Protein AF-0000000084584043 (afdb_homodimer)

Organism: NCBI:txid361277

Secondary structure (DSSP, 8-state):
-THHHHHHHHHHHH-S-TTSHHHHHHHHHHHTGGGGGG--HHHHHHHTTS-HHHHHHHHHHHHS--HHHHHHHHHHHHHHHHTSB---TT--S---THHHHHHHHHHHHHHHHH--HHHHHHHHHHHHH-S-EEEE--THHHHHHHHHHHHHHHTT--EEE-SSHHHHHHHHHH--TTSEEEEE-SSS-SHHHHHHHHHHHHTT--EEEEES-TTSHHHHT-SEEEE------TTBSS-SHHHHHHHHHHHHHHHHHHHHH-/-THHHHHHHHHHHH-S-TTSHHHHHHHHHHHTTTTGGG--HHHHHHHTTS-HHHHHHHHHHHHS--HHHHHHHHHHHHHHHHTSB---TT--S---THHHHHHHHHHHHHHHHH--HHHHHHHHHHHHH-S-EEEE--THHHHHHHHHHHHHHHTT--EEE-SSHHHHHHHHHH--TTSEEEEE-SSS-SHHHHHHHHHHHHTT--EEEEES-TTSHHHHT-SEEEE------TTBSS-SHHHHHHHHHHHHHHHHHHHHH-

pLDDT: mean 91.72, std 11.41, range [39.5, 98.94]

Radius of gyration: 22.68 Å; Cα contacts (8 Å, |Δi|>4): 871; chains: 2; bounding box: 53×60×54 Å

Sequence (524 aa):
MYNFFAKLQNFLEASTDHSTSDHTIAEYILRHVSEIPNMTIYELAEACHLSPATISRFCRRFESISFKELKEHASEFNDFNRTEIHQGPESDMIVGLPDYFEQVKKSLAQTEKLLQEDILQQAAILMHDANKLSFFGVTFSNVVAKNAQIKFMRLGKHTASYSNHENQIIEANAMIPDDLAIVISSSGDTRFIVKLTKELSRNEVPILAITSNPSSYLGQHAKLIIQISGQKMDGYKSPILEEINLQAAVNMLYLHYSGRYNMYNFFAKLQNFLEASTDHSTSDHTIAEYILRHVSEIPNMTIYELAEACHLSPATISRFCRRFESISFKELKEHASEFNDFNRTEIHQGPESDMIVGLPDYFEQVKKSLAQTEKLLQEDILQQAAILMHDANKLSFFGVTFSNVVAKNAQIKFMRLGKHTASYSNHENQIIEANAMIPDDLAIVISSSGDTRFIVKLTKELSRNEVPILAITSNPSSYLGQHAKLIIQISGQKMDGYKSPILEEINLQAAVNMLYLHYSGRYN

Foldseek 3Di:
DLALLVLLVVCLVPDPDCPDLLNLLSVVCNVPLVCLLVDDLCRSCVVSVHDSVSVQVSQCVRPNDGSNVSSVVSVVNVVVVVQQFADDVVRPPPPDPVVQVVLLVVQLVQLVVLDDPVLLLVLLVLQVQAQEEEEEDADLQLVLSVVLQVLVVVVVHHYYGDHHLVVLLVVLQPDAQSHEYEYEDAQCADPSSLVSLVSNVVRNHAYEYEYQDLPHSNNVSHPGYSHGGSDADPRGPDGDSRSSRSNVSSVSSSVSNSVVPD/DLALLVLLVVCLVPDPDCPDLLNLLSVVCNVPLVCLLVDDLCRSCVVSVHDSVSVQVSQCVRPNDGSNVSSVVSVVNVVVVVQQFAQDPVRPPPCDPVVQVVLLVVQLVQLVVLDDPVLLLVLLVLQVQAQEEEEEDADLQLVLSVVLQVLVVVVVHHYYGDHHLVVLLVVLQPDAQSHEYEYEDAQCADPSSLVSLVSNVVRNHAYEYEYQDLPHSNNVSHPGYSHGGSDADPRGPDGRSRSSRSNVSSVSSSVSNSVVPD

Solvent-accessible surface area (backbone atoms only — not comparable to full-atom values): 27395 Å² total; per-residue (Å²): 114,70,55,61,61,53,47,43,50,50,49,60,52,66,51,87,60,78,80,41,69,62,42,46,49,47,52,49,45,64,68,38,35,84,50,42,54,77,49,50,64,60,53,54,12,53,74,62,72,48,48,50,67,55,52,46,48,44,32,37,69,72,72,67,37,49,66,70,51,49,26,49,48,29,45,51,43,47,54,52,33,66,52,32,60,45,69,53,90,82,54,71,56,74,76,55,76,77,53,52,60,55,50,41,52,52,37,44,53,50,20,55,70,54,59,43,69,67,60,48,50,52,48,31,51,53,60,66,70,24,70,31,43,37,26,33,30,59,73,70,34,22,40,50,18,44,52,47,30,53,54,43,36,40,70,70,45,40,55,40,53,36,76,49,69,67,57,40,48,54,49,41,67,68,48,44,56,60,27,33,38,36,40,32,34,58,64,25,58,51,72,64,51,42,53,51,46,50,50,23,52,75,48,53,28,44,27,41,28,38,25,37,30,65,82,22,63,39,37,69,66,31,75,42,73,49,47,34,39,71,58,70,55,84,37,44,68,68,76,64,41,40,55,54,37,54,44,51,51,48,47,51,49,51,51,51,32,41,70,74,75,104,114,68,55,61,60,54,46,45,50,50,49,59,52,66,50,87,58,78,81,40,69,62,42,46,48,45,52,49,47,65,67,38,35,84,51,41,55,78,50,50,64,62,54,53,13,54,74,62,73,50,48,50,66,55,51,46,49,45,33,38,70,71,72,66,39,50,65,70,51,49,26,49,49,29,44,51,43,47,54,53,32,66,50,32,60,43,69,52,89,82,54,72,59,73,77,53,77,74,53,53,60,53,50,40,51,52,36,44,52,49,20,56,70,56,59,43,69,67,61,47,52,53,48,31,50,54,59,65,70,24,70,31,43,36,27,34,31,59,71,71,34,22,40,49,18,44,52,46,28,51,56,43,36,39,71,70,45,38,56,41,52,36,76,50,70,68,55,39,48,54,50,41,69,68,48,42,56,58,27,32,38,37,41,32,34,58,63,26,58,49,73,64,51,42,53,50,45,50,49,24,51,73,47,53,29,44,26,40,27,39,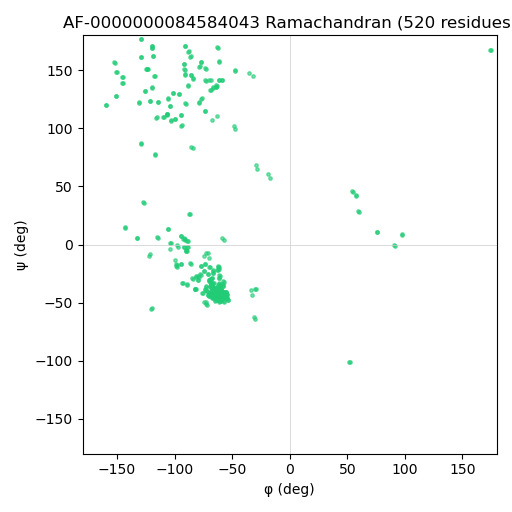25,38,29,64,83,22,64,40,38,69,67,30,75,40,74,49,49,34,40,72,55,70,55,84,37,44,69,67,76,63,41,41,54,54,38,53,44,49,51,48,49,50,49,51,51,49,31,40,69,74,76,101

Structure (mmCIF, N/CA/C/O backbone):
data_AF-0000000084584043-model_v1
#
loop_
_entity.id
_entity.type
_entity.pdbx_description
1 polymer 'RpiR family transcriptional regulator'
#
loop_
_atom_site.group_PDB
_atom_site.id
_atom_site.type_symbol
_atom_site.label_atom_id
_atom_site.label_alt_id
_atom_site.label_comp_id
_atom_site.label_asym_id
_atom_site.label_entity_id
_atom_site.label_seq_id
_atom_site.pdbx_PDB_ins_code
_atom_site.Cartn_x
_atom_site.Cartn_y
_atom_site.Cartn_z
_atom_site.occupancy
_atom_site.B_iso_or_equiv
_atom_site.auth_seq_id
_atom_site.auth_comp_id
_atom_site.auth_asym_id
_atom_site.auth_atom_id
_atom_site.pdbx_PDB_model_num
ATOM 1 N N . MET A 1 1 ? 5.141 15.461 -11.086 1 49.41 1 MET A N 1
ATOM 2 C CA . MET A 1 1 ? 5.77 16.422 -10.18 1 49.41 1 MET A CA 1
ATOM 3 C C . MET A 1 1 ? 5.77 15.891 -8.75 1 49.41 1 MET A C 1
ATOM 5 O O . MET A 1 1 ? 6.793 15.945 -8.062 1 49.41 1 MET A O 1
ATOM 9 N N . TYR A 1 2 ? 4.648 15.383 -8.297 1 61.25 2 TYR A N 1
ATOM 10 C CA . TYR A 1 2 ? 4.527 14.758 -6.984 1 61.25 2 TYR A CA 1
ATOM 11 C C . TYR A 1 2 ? 5.512 13.602 -6.836 1 61.25 2 TYR A C 1
ATOM 13 O O . TYR A 1 2 ? 5.93 13.273 -5.723 1 61.25 2 TYR A O 1
ATOM 21 N N . ASN A 1 3 ? 6.254 13.523 -7.871 1 72.75 3 ASN A N 1
ATOM 22 C CA . ASN A 1 3 ? 7.02 12.289 -7.996 1 72.75 3 ASN A CA 1
ATOM 23 C C . ASN A 1 3 ? 8.32 12.359 -7.203 1 72.75 3 ASN A C 1
ATOM 25 O O . ASN A 1 3 ? 8.727 11.375 -6.574 1 72.75 3 ASN A O 1
ATOM 29 N N . PHE A 1 4 ? 8.914 13.625 -7.031 1 80.75 4 PHE A N 1
ATOM 30 C CA . PHE A 1 4 ? 10.188 13.727 -6.328 1 80.75 4 PHE A CA 1
ATOM 31 C C . PHE A 1 4 ? 10.016 13.406 -4.848 1 80.75 4 PHE A C 1
ATOM 33 O O . PHE A 1 4 ? 10.789 12.625 -4.285 1 80.75 4 PHE A O 1
ATOM 40 N N . PHE A 1 5 ? 9.008 13.883 -4.301 1 81.44 5 PHE A N 1
ATOM 41 C CA . PHE A 1 5 ? 8.844 13.758 -2.857 1 81.44 5 PHE A CA 1
ATOM 42 C C . PHE A 1 5 ? 8.32 12.367 -2.49 1 81.44 5 PHE A C 1
ATOM 44 O O . PHE A 1 5 ? 8.672 11.828 -1.437 1 81.44 5 PHE A O 1
ATOM 51 N N . ALA A 1 6 ? 7.539 11.828 -3.43 1 75.06 6 ALA A N 1
ATOM 52 C CA . ALA A 1 6 ? 7.18 10.422 -3.252 1 75.06 6 ALA A CA 1
ATOM 53 C C . ALA A 1 6 ? 8.414 9.531 -3.287 1 75.06 6 ALA A C 1
ATOM 55 O O . ALA A 1 6 ? 8.523 8.578 -2.51 1 75.06 6 ALA A O 1
ATOM 56 N N . LYS A 1 7 ? 9.336 9.938 -4.125 1 81.75 7 LYS A N 1
ATOM 57 C CA . LYS A 1 7 ? 10.586 9.18 -4.227 1 81.75 7 LYS A CA 1
ATOM 58 C C . LYS A 1 7 ? 11.43 9.344 -2.969 1 81.75 7 LYS A C 1
ATOM 60 O O . LYS A 1 7 ? 12.07 8.391 -2.518 1 81.75 7 LYS A O 1
ATOM 65 N N . LEU A 1 8 ? 11.469 10.555 -2.482 1 87.19 8 LEU A N 1
ATOM 66 C CA . LEU A 1 8 ? 12.203 10.797 -1.246 1 87.19 8 LEU A CA 1
ATOM 67 C C . LEU A 1 8 ? 11.633 9.977 -0.099 1 87.19 8 LEU A C 1
ATOM 69 O O . LEU A 1 8 ? 12.383 9.398 0.692 1 87.19 8 LEU A O 1
ATOM 73 N N . GLN A 1 9 ? 10.367 9.93 -0.07 1 81.69 9 GLN A N 1
ATOM 74 C CA . GLN A 1 9 ? 9.703 9.156 0.976 1 81.69 9 GLN A CA 1
ATOM 75 C C . GLN A 1 9 ? 10.008 7.668 0.845 1 81.69 9 GLN A C 1
ATOM 77 O O . GLN A 1 9 ? 10.305 7 1.839 1 81.69 9 GLN A O 1
ATOM 82 N N . ASN A 1 10 ? 9.961 7.191 -0.365 1 76.62 10 ASN A N 1
ATOM 83 C CA . ASN A 1 10 ? 10.289 5.793 -0.625 1 76.62 10 ASN A CA 1
ATOM 84 C C . ASN A 1 10 ? 11.734 5.48 -0.246 1 76.62 10 ASN A C 1
ATOM 86 O O . ASN A 1 10 ? 12.023 4.395 0.264 1 76.62 10 ASN A O 1
ATOM 90 N N . PHE A 1 11 ? 12.594 6.41 -0.563 1 82.44 11 PHE A N 1
ATOM 91 C CA . PHE A 1 11 ? 14 6.266 -0.209 1 82.44 11 PHE A CA 1
ATOM 92 C C . PHE A 1 11 ? 14.164 6.113 1.298 1 82.44 11 PHE A C 1
ATOM 94 O O . PHE A 1 11 ? 14.867 5.211 1.763 1 82.44 11 PHE A O 1
ATOM 101 N N . LEU A 1 12 ? 13.5 6.953 2.002 1 83.12 12 LEU A N 1
ATOM 102 C CA . LEU A 1 12 ? 13.594 6.91 3.457 1 83.12 12 LEU A CA 1
ATOM 103 C C . LEU A 1 12 ? 13.039 5.598 4 1 83.12 12 LEU A C 1
ATOM 105 O O . LEU A 1 12 ? 13.617 4.996 4.902 1 83.12 12 LEU A O 1
ATOM 109 N N . GLU A 1 13 ? 11.992 5.133 3.389 1 76.38 13 GLU A N 1
ATOM 110 C CA . GLU A 1 13 ? 11.305 3.941 3.873 1 76.38 13 GLU A CA 1
ATOM 111 C C . GLU A 1 13 ? 12.102 2.678 3.564 1 76.38 13 GLU A C 1
ATOM 113 O O . GLU A 1 13 ? 11.969 1.668 4.258 1 76.38 13 GLU A O 1
ATOM 118 N N . ALA A 1 14 ? 12.945 2.777 2.582 1 72.81 14 ALA A N 1
ATOM 119 C CA . ALA A 1 14 ? 13.734 1.625 2.162 1 72.81 14 ALA A CA 1
ATOM 120 C C . ALA A 1 14 ? 15.109 1.626 2.838 1 72.81 14 ALA A C 1
ATOM 122 O O . ALA A 1 14 ? 15.805 0.612 2.834 1 72.81 14 ALA A O 1
ATOM 123 N N . SER A 1 15 ? 15.461 2.752 3.355 1 74.5 15 SER A N 1
ATOM 124 C CA . SER A 1 15 ? 16.797 2.906 3.906 1 74.5 15 SER A CA 1
ATOM 125 C C . SER A 1 15 ? 16.984 2.076 5.172 1 74.5 15 SER A C 1
ATOM 127 O O . SER A 1 15 ? 16.109 2.066 6.043 1 74.5 15 SER A O 1
ATOM 129 N N . THR A 1 16 ? 18.109 1.364 5.203 1 70.31 16 THR A N 1
ATOM 130 C CA . THR A 1 16 ? 18.422 0.549 6.371 1 70.31 16 THR A CA 1
ATOM 131 C C . THR A 1 16 ? 19.391 1.278 7.305 1 70.31 16 THR A C 1
ATOM 133 O O . THR A 1 16 ? 19.562 0.88 8.453 1 70.31 16 THR A O 1
ATOM 136 N N . ASP A 1 17 ? 20.062 2.27 6.754 1 77.81 17 ASP A N 1
ATOM 137 C CA . ASP A 1 17 ? 21 3.078 7.527 1 77.81 17 ASP A CA 1
ATOM 138 C C . ASP A 1 17 ? 20.531 4.527 7.617 1 77.81 17 ASP A C 1
ATOM 140 O O . ASP A 1 17 ? 20.641 5.281 6.648 1 77.81 17 ASP A O 1
ATOM 144 N N . HIS A 1 18 ? 20.125 4.867 8.789 1 79.5 18 HIS A N 1
ATOM 145 C CA . HIS A 1 18 ? 19.531 6.184 8.977 1 79.5 18 HIS A CA 1
ATOM 146 C C . HIS A 1 18 ? 20.578 7.211 9.391 1 79.5 18 HIS A C 1
ATOM 148 O O . HIS A 1 18 ? 20.266 8.375 9.625 1 79.5 18 HIS A O 1
ATOM 154 N N . SER A 1 19 ? 21.844 6.758 9.398 1 82.19 19 SER A N 1
ATOM 155 C CA . SER A 1 19 ? 22.875 7.668 9.867 1 82.19 19 SER A CA 1
ATOM 156 C C . SER A 1 19 ? 23.578 8.352 8.695 1 82.19 19 SER A C 1
ATOM 158 O O . SER A 1 19 ? 24.438 9.219 8.891 1 82.19 19 SER A O 1
ATOM 160 N N . THR A 1 20 ? 23.203 8.047 7.531 1 89.56 20 THR A N 1
ATOM 161 C CA . THR A 1 20 ? 23.891 8.578 6.359 1 89.56 20 THR A CA 1
ATOM 162 C C . THR A 1 20 ? 23.484 10.023 6.105 1 89.56 20 THR A C 1
ATOM 164 O O . THR A 1 20 ? 22.406 10.453 6.523 1 89.56 20 THR A O 1
ATOM 167 N N . SER A 1 21 ? 24.344 10.75 5.406 1 93.12 21 SER A N 1
ATOM 168 C CA . SER A 1 21 ? 24.047 12.109 4.996 1 93.12 21 SER A CA 1
ATOM 169 C C . SER A 1 21 ? 22.797 12.156 4.109 1 93.12 21 SER A C 1
ATOM 171 O O . SER A 1 21 ? 21.984 13.07 4.227 1 93.12 21 SER A O 1
ATOM 173 N N . ASP A 1 22 ? 22.672 11.203 3.256 1 93.25 22 ASP A N 1
ATOM 174 C CA . ASP A 1 22 ? 21.531 11.156 2.357 1 93.25 22 ASP A CA 1
ATOM 175 C C . ASP A 1 22 ? 20.219 11.055 3.143 1 93.25 22 ASP A C 1
ATOM 177 O O . ASP A 1 22 ? 19.234 11.719 2.807 1 93.25 22 ASP A O 1
ATOM 181 N N . HIS A 1 23 ? 20.266 10.234 4.109 1 91.5 23 HIS A N 1
ATOM 182 C CA . HIS A 1 23 ? 19.078 10.07 4.938 1 91.5 23 HIS A CA 1
ATOM 183 C C . HIS A 1 23 ? 18.719 11.367 5.66 1 91.5 23 HIS A C 1
ATOM 185 O O . HIS A 1 23 ? 17.562 11.773 5.68 1 91.5 23 HIS A O 1
ATOM 191 N N . THR A 1 24 ? 19.734 11.977 6.176 1 93.12 24 THR A N 1
ATOM 192 C CA . THR A 1 24 ? 19.547 13.227 6.898 1 93.12 24 THR A CA 1
ATOM 193 C C . THR A 1 24 ? 18.953 14.297 5.984 1 93.12 24 THR A C 1
ATOM 195 O O . THR A 1 24 ? 18.031 15.008 6.371 1 93.12 24 THR A O 1
ATOM 198 N N . ILE A 1 25 ? 19.469 14.414 4.828 1 95.25 25 ILE A N 1
ATOM 199 C CA . ILE A 1 25 ? 19.016 15.414 3.865 1 95.25 25 ILE A CA 1
ATOM 200 C C . ILE A 1 25 ? 17.578 15.125 3.457 1 95.25 25 ILE A C 1
ATOM 202 O O . ILE A 1 25 ? 16.719 16.016 3.482 1 95.25 25 ILE A O 1
ATOM 206 N N . ALA A 1 26 ? 17.312 13.859 3.117 1 92.81 26 ALA A N 1
ATOM 207 C CA . ALA A 1 26 ? 15.977 13.453 2.666 1 92.81 26 ALA A CA 1
ATOM 208 C C . ALA A 1 26 ? 14.93 13.711 3.746 1 92.81 26 ALA A C 1
ATOM 210 O O . ALA A 1 26 ? 13.844 14.227 3.461 1 92.81 26 ALA A O 1
ATOM 211 N N . GLU A 1 27 ? 15.289 13.383 4.93 1 90.5 27 GLU A N 1
ATOM 212 C CA . GLU A 1 27 ? 14.383 13.578 6.059 1 90.5 27 GLU A CA 1
ATOM 213 C C . GLU A 1 27 ? 14.094 15.062 6.277 1 90.5 27 GLU A C 1
ATOM 215 O O . GLU A 1 27 ? 12.938 15.445 6.492 1 90.5 27 GLU A O 1
ATOM 220 N N . TYR A 1 28 ? 15.125 15.859 6.258 1 93.38 28 TYR A N 1
ATOM 221 C CA . TYR A 1 28 ? 14.938 17.297 6.465 1 93.38 28 TYR A CA 1
ATOM 222 C C . TYR A 1 28 ? 14.062 17.891 5.375 1 93.38 28 TYR A C 1
ATOM 224 O O . TYR A 1 28 ? 13.156 18.672 5.66 1 93.38 28 TYR A O 1
ATOM 232 N N . ILE A 1 29 ? 14.336 17.5 4.16 1 93.88 29 ILE A N 1
ATOM 233 C CA . ILE A 1 29 ? 13.578 18.031 3.029 1 93.88 29 ILE A CA 1
ATOM 234 C C . ILE A 1 29 ? 12.094 17.703 3.197 1 93.88 29 ILE A C 1
ATOM 236 O O . ILE A 1 29 ? 11.242 18.578 3.031 1 93.88 29 ILE A O 1
ATOM 240 N N . LEU A 1 30 ? 11.812 16.5 3.572 1 89.69 30 LEU A N 1
ATOM 241 C CA . LEU A 1 30 ? 10.422 16.062 3.691 1 89.69 30 LEU A CA 1
ATOM 242 C C . LEU A 1 30 ? 9.734 16.766 4.859 1 89.69 30 LEU A C 1
ATOM 244 O O . LEU A 1 30 ? 8.547 17.078 4.789 1 89.69 30 LEU A O 1
ATOM 248 N N . ARG A 1 31 ? 10.492 17.047 5.863 1 89.56 31 ARG A N 1
ATOM 249 C CA . ARG A 1 31 ? 9.938 17.672 7.059 1 89.56 31 ARG A CA 1
ATOM 250 C C . ARG A 1 31 ? 9.719 19.172 6.84 1 89.56 31 ARG A C 1
ATOM 252 O O . ARG A 1 31 ? 8.867 19.781 7.5 1 89.56 31 ARG A O 1
ATOM 259 N N . HIS A 1 32 ? 10.5 19.734 5.922 1 92.75 32 HIS A N 1
ATOM 260 C CA . HIS A 1 32 ? 10.484 21.188 5.766 1 92.75 32 HIS A CA 1
ATOM 261 C C . HIS A 1 32 ? 10.234 21.578 4.316 1 92.75 32 HIS A C 1
ATOM 263 O O . HIS A 1 32 ? 10.828 22.547 3.818 1 92.75 32 HIS A O 1
ATOM 269 N N . VAL A 1 33 ? 9.406 20.797 3.707 1 92.38 33 VAL A N 1
ATOM 270 C CA . VAL A 1 33 ? 9.188 21.016 2.281 1 92.38 33 VAL A CA 1
ATOM 271 C C . VAL A 1 33 ? 8.688 22.438 2.041 1 92.38 33 VAL A C 1
ATOM 273 O O . VAL A 1 33 ? 9.07 23.078 1.059 1 92.38 33 VAL A O 1
ATOM 276 N N . SER A 1 34 ? 7.883 23.016 2.906 1 91.88 34 SER A N 1
ATOM 277 C CA . SER A 1 34 ? 7.285 24.344 2.746 1 91.88 34 SER A CA 1
ATOM 278 C C . SER A 1 34 ? 8.344 25.438 2.785 1 91.88 34 SER A C 1
ATOM 280 O O . SER A 1 34 ? 8.172 26.5 2.182 1 91.88 34 SER A O 1
ATOM 282 N N . GLU A 1 35 ? 9.438 25.172 3.352 1 95.5 35 GLU A N 1
ATOM 283 C CA . GLU A 1 35 ? 10.469 26.188 3.559 1 95.5 35 GLU A CA 1
ATOM 284 C C . GLU A 1 35 ? 11.547 26.109 2.484 1 95.5 35 GLU A C 1
ATOM 286 O O . GLU A 1 35 ? 12.266 27.078 2.24 1 95.5 35 GLU A O 1
ATOM 291 N N . ILE A 1 36 ? 11.586 24.969 1.82 1 95.75 36 ILE A N 1
ATOM 292 C CA . ILE A 1 36 ? 12.703 24.672 0.928 1 95.75 36 ILE A CA 1
ATOM 293 C C . ILE A 1 36 ? 12.789 25.719 -0.169 1 95.75 36 ILE A C 1
ATOM 295 O O . ILE A 1 36 ? 13.883 26.188 -0.508 1 95.75 36 ILE A O 1
ATOM 299 N N . PRO A 1 37 ? 11.688 26.172 -0.699 1 96.31 37 PRO A N 1
ATOM 300 C CA . PRO A 1 37 ? 11.773 27.125 -1.804 1 96.31 37 PRO A CA 1
ATOM 301 C C . PRO A 1 37 ? 12.445 28.438 -1.401 1 96.31 37 PRO A C 1
ATOM 303 O O . PRO A 1 37 ? 13.008 29.125 -2.252 1 96.31 37 PRO A O 1
ATOM 306 N N . ASN A 1 38 ? 12.477 28.766 -0.175 1 97.06 38 ASN A N 1
ATOM 307 C CA . ASN A 1 38 ? 13.023 30.031 0.293 1 97.06 38 ASN A CA 1
ATOM 308 C C . ASN A 1 38 ? 14.406 29.859 0.91 1 97.06 38 ASN A C 1
ATOM 310 O O . ASN A 1 38 ? 15.023 30.844 1.349 1 97.06 38 ASN A O 1
ATOM 314 N N . MET A 1 39 ? 14.844 28.719 0.891 1 97.06 39 MET A N 1
ATOM 315 C CA . MET A 1 39 ? 16.156 28.453 1.49 1 97.06 39 MET A CA 1
ATOM 316 C C . MET A 1 39 ? 17.266 28.594 0.455 1 97.06 39 MET A C 1
ATOM 318 O O . MET A 1 39 ? 17.062 28.281 -0.722 1 97.06 39 MET A O 1
ATOM 322 N N . THR A 1 40 ? 18.438 29.062 0.942 1 97.19 40 THR A N 1
ATOM 323 C CA . THR A 1 40 ? 19.656 28.906 0.158 1 97.19 40 THR A CA 1
ATOM 324 C C . THR A 1 40 ? 20.297 27.547 0.431 1 97.19 40 THR A C 1
ATOM 326 O O . THR A 1 40 ? 19.938 26.875 1.401 1 97.19 40 THR A O 1
ATOM 329 N N . ILE A 1 41 ? 21.172 27.172 -0.512 1 97.56 41 ILE A N 1
ATOM 330 C CA . ILE A 1 41 ? 21.859 25.891 -0.326 1 97.56 41 ILE A CA 1
ATOM 331 C C . ILE A 1 41 ? 22.672 25.938 0.966 1 97.56 41 ILE A C 1
ATOM 333 O O . ILE A 1 41 ? 22.812 24.906 1.642 1 97.56 41 ILE A O 1
ATOM 337 N N . TYR A 1 42 ? 23.094 27.109 1.392 1 97.81 42 TYR A N 1
ATOM 338 C CA . TYR A 1 42 ? 23.859 27.266 2.621 1 97.81 42 TYR A CA 1
ATOM 339 C C . TYR A 1 42 ? 22.984 27.047 3.846 1 97.81 42 TYR A C 1
ATOM 341 O O . TYR A 1 42 ? 23.406 26.406 4.809 1 97.81 42 TYR A O 1
ATOM 349 N N . GLU A 1 43 ? 21.844 27.531 3.74 1 97.88 43 GLU A N 1
ATOM 350 C CA . GLU A 1 43 ? 20.906 27.375 4.844 1 97.88 43 GLU A CA 1
ATOM 351 C C . GLU A 1 43 ? 20.5 25.906 5.004 1 97.88 43 GLU A C 1
ATOM 353 O O . GLU A 1 43 ? 20.422 25.406 6.125 1 97.88 43 GLU A O 1
ATOM 358 N N . LEU A 1 44 ? 20.188 25.234 3.887 1 97.62 44 LEU A N 1
ATOM 359 C CA . LEU A 1 44 ? 19.828 23.828 3.945 1 97.62 44 LEU A CA 1
ATOM 360 C C . LEU A 1 44 ? 21 23 4.48 1 97.62 44 LEU A C 1
ATOM 362 O O . LEU A 1 44 ? 20.797 22.094 5.309 1 97.62 44 LEU A O 1
ATOM 366 N N . ALA A 1 45 ? 22.203 23.297 4.012 1 97.75 45 ALA A N 1
ATOM 367 C CA . ALA A 1 45 ? 23.406 22.609 4.469 1 97.75 45 ALA A CA 1
ATOM 368 C C . ALA A 1 45 ? 23.594 22.781 5.973 1 97.75 45 ALA A C 1
ATOM 370 O O . ALA A 1 45 ? 23.875 21.812 6.688 1 97.75 45 ALA A O 1
ATOM 371 N N . GLU A 1 46 ? 23.438 23.969 6.414 1 97.5 46 GLU A N 1
ATOM 372 C CA . GLU A 1 46 ? 23.594 24.266 7.836 1 97.5 46 GLU A CA 1
ATOM 373 C C . GLU A 1 46 ? 22.547 23.531 8.672 1 97.5 46 GLU A C 1
ATOM 375 O O . GLU A 1 46 ? 22.875 22.969 9.719 1 97.5 46 GLU A O 1
ATOM 380 N N . ALA A 1 47 ? 21.344 23.562 8.164 1 96 47 ALA A N 1
ATOM 381 C CA . ALA A 1 47 ? 20.25 22.906 8.875 1 96 47 ALA A CA 1
ATOM 382 C C . ALA A 1 47 ? 20.516 21.406 9.008 1 96 47 ALA A C 1
ATOM 384 O O . ALA A 1 47 ? 20.125 20.797 10.008 1 96 47 ALA A O 1
ATOM 385 N N . CYS A 1 48 ? 21.141 20.828 8.062 1 96.31 48 CYS A N 1
ATOM 386 C CA . CYS A 1 48 ? 21.438 19.391 8.055 1 96.31 48 CYS A CA 1
ATOM 387 C C . CYS A 1 48 ? 22.812 19.125 8.68 1 96.31 48 CYS A C 1
ATOM 389 O O . CYS A 1 48 ? 23.234 17.969 8.781 1 96.31 48 CYS A O 1
ATOM 391 N N . HIS A 1 49 ? 23.516 20.172 9.07 1 97 49 HIS A N 1
ATOM 392 C CA . HIS A 1 49 ? 24.875 20.078 9.602 1 97 49 HIS A CA 1
ATOM 393 C C . HIS A 1 49 ? 25.812 19.406 8.602 1 97 49 HIS A C 1
ATOM 395 O O . HIS A 1 49 ? 26.547 18.484 8.953 1 97 49 HIS A O 1
ATOM 401 N N . LEU A 1 50 ? 25.609 19.812 7.43 1 97.75 50 LEU A N 1
ATOM 402 C CA . LEU A 1 50 ? 26.406 19.312 6.324 1 97.75 50 LEU A CA 1
ATOM 403 C C . LEU A 1 50 ? 26.969 20.453 5.492 1 97.75 50 LEU A C 1
ATOM 405 O O . LEU A 1 50 ? 26.781 21.625 5.832 1 97.75 50 LEU A O 1
ATOM 409 N N . SER A 1 51 ? 27.781 20.188 4.473 1 96.69 51 SER A N 1
ATOM 410 C CA . SER A 1 51 ? 28.328 21.188 3.568 1 96.69 51 SER A CA 1
ATOM 411 C C . SER A 1 51 ? 27.422 21.375 2.352 1 96.69 51 SER A C 1
ATOM 413 O O . SER A 1 51 ? 26.688 20.469 1.973 1 96.69 51 SER A O 1
ATOM 415 N N . PRO A 1 52 ? 27.547 22.609 1.756 1 97.38 52 PRO A N 1
ATOM 416 C CA . PRO A 1 52 ? 26.797 22.812 0.51 1 97.38 52 PRO A CA 1
ATOM 417 C C . PRO A 1 52 ? 27.172 21.797 -0.571 1 97.38 52 PRO A C 1
ATOM 419 O O . PRO A 1 52 ? 26.312 21.391 -1.354 1 97.38 52 PRO A O 1
ATOM 422 N N . ALA A 1 53 ? 28.344 21.406 -0.543 1 96.75 53 ALA A N 1
ATOM 423 C CA . ALA A 1 53 ? 28.797 20.406 -1.516 1 96.75 53 ALA A CA 1
ATOM 424 C C . ALA A 1 53 ? 28.078 19.078 -1.308 1 96.75 53 ALA A C 1
ATOM 426 O O . ALA A 1 53 ? 27.734 18.391 -2.275 1 96.75 53 ALA A O 1
ATOM 427 N N . THR A 1 54 ? 27.828 18.719 -0.149 1 97.31 54 THR A N 1
ATOM 428 C CA . THR A 1 54 ? 27.141 17.469 0.184 1 97.31 54 THR A CA 1
ATOM 429 C C . THR A 1 54 ? 25.688 17.531 -0.278 1 97.31 54 THR A C 1
ATOM 431 O O . THR A 1 54 ? 25.141 16.547 -0.778 1 97.31 54 THR A O 1
ATOM 434 N N . ILE A 1 55 ? 25.062 18.688 -0.153 1 97.5 55 ILE A N 1
ATOM 435 C CA . ILE A 1 55 ? 23.688 18.875 -0.608 1 97.5 55 ILE A CA 1
ATOM 436 C C . ILE A 1 55 ? 23.625 18.734 -2.127 1 97.5 55 ILE A C 1
ATOM 438 O O . ILE A 1 55 ? 22.734 18.047 -2.654 1 97.5 55 ILE A O 1
ATOM 442 N N . SER A 1 56 ? 24.578 19.406 -2.746 1 96.81 56 SER A N 1
ATOM 443 C CA . SER A 1 56 ? 24.609 19.344 -4.203 1 96.81 56 SER A CA 1
ATOM 444 C C . SER A 1 56 ? 24.828 17.922 -4.703 1 96.81 56 SER A C 1
ATOM 446 O O . SER A 1 56 ? 24.203 17.516 -5.688 1 96.81 56 SER A O 1
ATOM 448 N N . ARG A 1 57 ? 25.672 17.219 -4.043 1 96.25 57 ARG A N 1
ATOM 449 C CA . ARG A 1 57 ? 25.922 15.828 -4.426 1 96.25 57 ARG A CA 1
ATOM 450 C C . ARG A 1 57 ? 24.703 14.961 -4.203 1 96.25 57 ARG A C 1
ATOM 452 O O . ARG A 1 57 ? 24.406 14.062 -5 1 96.25 57 ARG A O 1
ATOM 459 N N . PHE A 1 58 ? 23.969 15.203 -3.141 1 96.06 58 PHE A N 1
ATOM 460 C CA . PHE A 1 58 ? 22.734 14.484 -2.879 1 96.06 58 PHE A CA 1
ATOM 461 C C . PHE A 1 58 ? 21.734 14.695 -4.012 1 96.06 58 PHE A C 1
ATOM 463 O O . PHE A 1 58 ? 21.156 13.727 -4.527 1 96.06 58 PHE A O 1
ATOM 470 N N . CYS A 1 59 ? 21.578 15.945 -4.406 1 94.38 59 CYS A N 1
ATOM 471 C CA . CYS A 1 59 ? 20.641 16.266 -5.473 1 94.38 59 CYS A CA 1
ATOM 472 C C . CYS A 1 59 ? 21.016 15.555 -6.766 1 94.38 59 CYS A C 1
ATOM 474 O O . CYS A 1 59 ? 20.156 14.969 -7.43 1 94.38 59 CYS A O 1
ATOM 476 N N . ARG A 1 60 ? 22.266 15.578 -7.039 1 92.38 60 ARG A N 1
ATOM 477 C CA . ARG A 1 60 ? 22.766 14.969 -8.273 1 92.38 60 ARG A CA 1
ATOM 478 C C . ARG A 1 60 ? 22.609 13.453 -8.234 1 92.38 60 ARG A C 1
ATOM 480 O O . ARG A 1 60 ? 22.172 12.844 -9.211 1 92.38 60 ARG A O 1
ATOM 487 N N . ARG A 1 61 ? 22.875 12.891 -7.152 1 89.06 61 ARG A N 1
ATOM 488 C CA . ARG A 1 61 ? 22.812 11.438 -7.008 1 89.06 61 ARG A CA 1
ATOM 489 C C . ARG A 1 61 ? 21.375 10.945 -6.969 1 89.06 61 ARG A C 1
ATOM 491 O O . ARG A 1 61 ? 21.062 9.883 -7.508 1 89.06 61 ARG A O 1
ATOM 498 N N . PHE A 1 62 ? 20.547 11.672 -6.336 1 86.75 62 PHE A N 1
ATOM 499 C CA . PHE A 1 62 ? 19.188 11.219 -6.098 1 86.75 62 PHE A CA 1
ATOM 500 C C . PHE A 1 62 ? 18.359 11.297 -7.375 1 86.75 62 PHE A C 1
ATOM 502 O O . PHE A 1 62 ? 17.703 10.32 -7.758 1 86.75 62 PHE A O 1
ATOM 509 N N . GLU A 1 63 ? 18.359 12.383 -8.086 1 86.88 63 GLU A N 1
ATOM 510 C CA . GLU A 1 63 ? 17.5 12.516 -9.25 1 86.88 63 GLU A CA 1
ATOM 511 C C . GLU A 1 63 ? 18.188 13.289 -10.367 1 86.88 63 GLU A C 1
ATOM 513 O O . GLU A 1 63 ? 17.531 13.75 -11.305 1 86.88 63 GLU A O 1
ATOM 518 N N . SER A 1 64 ? 19.562 13.453 -10.234 1 90.06 64 SER A N 1
ATOM 519 C CA . SER A 1 64 ? 20.312 14.211 -11.227 1 90.06 64 SER A CA 1
ATOM 520 C C . SER A 1 64 ? 19.734 15.609 -11.414 1 90.06 64 SER A C 1
ATOM 522 O O . SER A 1 64 ? 19.469 16.031 -12.539 1 90.06 64 SER A O 1
ATOM 524 N N . ILE A 1 65 ? 19.438 16.25 -10.25 1 92.69 65 ILE A N 1
ATOM 525 C CA . ILE A 1 65 ? 18.906 17.609 -10.289 1 92.69 65 ILE A CA 1
ATOM 526 C C . ILE A 1 65 ? 19.844 18.562 -9.578 1 92.69 65 ILE A C 1
ATOM 528 O O . ILE A 1 65 ? 20.719 18.141 -8.828 1 92.69 65 ILE A O 1
ATOM 532 N N . SER A 1 66 ? 19.703 19.875 -9.828 1 95.19 66 SER A N 1
ATOM 533 C CA . SER A 1 66 ? 20.375 20.922 -9.086 1 95.19 66 SER A CA 1
ATOM 534 C C . SER A 1 66 ? 19.578 21.344 -7.859 1 95.19 66 SER A C 1
ATOM 536 O O . SER A 1 66 ? 18.406 20.953 -7.711 1 95.19 66 SER A O 1
ATOM 538 N N . PHE A 1 67 ? 20.281 22.094 -6.988 1 96.31 67 PHE A N 1
ATOM 539 C CA . PHE A 1 67 ? 19.562 22.641 -5.84 1 96.31 67 PHE A CA 1
ATOM 540 C C . PHE A 1 67 ? 18.438 23.562 -6.289 1 96.31 67 PHE A C 1
ATOM 542 O O . PHE A 1 67 ? 17.375 23.594 -5.672 1 96.31 67 PHE A O 1
ATOM 549 N N . LYS A 1 68 ? 18.719 24.266 -7.328 1 96.06 68 LYS A N 1
ATOM 550 C CA . LYS A 1 68 ? 17.688 25.125 -7.891 1 96.06 68 LYS A CA 1
ATOM 551 C C . LYS A 1 68 ? 16.453 24.312 -8.297 1 96.06 68 LYS A C 1
ATOM 553 O O . LYS A 1 68 ? 15.328 24.719 -8.031 1 96.06 68 LYS A O 1
ATOM 558 N N . GLU A 1 69 ? 16.641 23.219 -8.898 1 95.12 69 GLU A N 1
ATOM 559 C CA . GLU A 1 69 ? 15.555 22.344 -9.32 1 95.12 69 GLU A CA 1
ATOM 560 C C . GLU A 1 69 ? 14.859 21.719 -8.109 1 95.12 69 GLU A C 1
ATOM 562 O O . GLU A 1 69 ? 13.641 21.5 -8.133 1 95.12 69 GLU A O 1
ATOM 567 N N . LEU A 1 70 ? 15.633 21.406 -7.082 1 95.25 70 LEU A N 1
ATOM 568 C CA . LEU A 1 70 ? 15.023 20.922 -5.848 1 95.25 70 LEU A CA 1
ATOM 569 C C . LEU A 1 70 ? 14.016 21.922 -5.301 1 95.25 70 LEU A C 1
ATOM 571 O O . LEU A 1 70 ? 12.914 21.547 -4.898 1 95.25 70 LEU A O 1
ATOM 575 N N . LYS A 1 71 ? 14.422 23.188 -5.301 1 95.69 71 LYS A N 1
ATOM 576 C CA . LYS A 1 71 ? 13.531 24.234 -4.832 1 95.69 71 LYS A CA 1
ATOM 577 C C . LYS A 1 71 ? 12.266 24.312 -5.684 1 95.69 71 LYS A C 1
ATOM 579 O O . LYS A 1 71 ? 11.172 24.531 -5.164 1 95.69 71 LYS A O 1
ATOM 584 N N . GLU A 1 72 ? 12.477 24.094 -6.949 1 94.75 72 GLU A N 1
ATOM 585 C CA . GLU A 1 72 ? 11.328 24.109 -7.855 1 94.75 72 GLU A CA 1
ATOM 586 C C . GLU A 1 72 ? 10.383 22.953 -7.574 1 94.75 72 GLU A C 1
ATOM 588 O O . GLU A 1 72 ? 9.164 23.125 -7.547 1 94.75 72 GLU A O 1
ATOM 593 N N . HIS A 1 73 ? 10.914 21.781 -7.352 1 92.81 73 HIS A N 1
ATOM 594 C CA . HIS A 1 73 ? 10.109 20.609 -6.996 1 92.81 73 HIS A CA 1
ATOM 595 C C . HIS A 1 73 ? 9.352 20.844 -5.695 1 92.81 73 HIS A C 1
ATOM 597 O O . HIS A 1 73 ? 8.18 20.469 -5.574 1 92.81 73 HIS A O 1
ATOM 603 N N . ALA A 1 74 ? 10.047 21.453 -4.797 1 93.56 74 ALA A N 1
ATOM 604 C CA . ALA A 1 74 ? 9.422 21.75 -3.51 1 93.56 74 ALA A CA 1
ATOM 605 C C . ALA A 1 74 ? 8.266 22.734 -3.672 1 93.56 74 ALA A C 1
ATOM 607 O O . ALA A 1 74 ? 7.207 22.562 -3.059 1 93.56 74 ALA A O 1
ATOM 608 N N . SER A 1 75 ? 8.477 23.75 -4.492 1 93.38 75 SER A N 1
ATOM 609 C CA . SER A 1 75 ? 7.418 24.734 -4.754 1 93.38 75 SER A CA 1
ATOM 610 C C . SER A 1 75 ? 6.203 24.062 -5.395 1 93.38 75 SER A C 1
ATOM 612 O O . SER A 1 75 ? 5.066 24.344 -5.004 1 93.38 75 SER A O 1
ATOM 614 N N . GLU A 1 76 ? 6.488 23.25 -6.301 1 90.38 76 GLU A N 1
ATOM 615 C CA . GLU A 1 76 ? 5.406 22.547 -6.988 1 90.38 76 GLU A CA 1
ATOM 616 C C . GLU A 1 76 ? 4.641 21.641 -6.027 1 90.38 76 GLU A C 1
ATOM 618 O O . GLU A 1 76 ? 3.416 21.531 -6.105 1 90.38 76 GLU A O 1
ATOM 623 N N . PHE A 1 77 ? 5.363 20.984 -5.203 1 90.06 77 PHE A N 1
ATOM 624 C CA . PHE A 1 77 ? 4.758 20.109 -4.211 1 90.06 77 PHE A CA 1
ATOM 625 C C . PHE A 1 77 ? 3.869 20.906 -3.258 1 90.06 77 PHE A C 1
ATOM 627 O O . PHE A 1 77 ? 2.748 20.484 -2.955 1 90.06 77 PHE A O 1
ATOM 634 N N . ASN A 1 78 ? 4.363 21.984 -2.861 1 91.06 78 ASN A N 1
ATOM 635 C CA . ASN A 1 78 ? 3.596 22.844 -1.973 1 91.06 78 ASN A CA 1
ATOM 636 C C . ASN A 1 78 ? 2.326 23.359 -2.648 1 91.06 78 ASN A C 1
ATOM 638 O O . ASN A 1 78 ? 1.268 23.422 -2.021 1 91.06 78 ASN A O 1
ATOM 642 N N . ASP A 1 79 ? 2.469 23.703 -3.871 1 89.56 79 ASP A N 1
ATOM 643 C CA . ASP A 1 79 ? 1.314 24.188 -4.629 1 89.56 79 ASP A CA 1
ATOM 644 C C . ASP A 1 79 ? 0.274 23.078 -4.793 1 89.56 79 ASP A C 1
ATOM 646 O O . ASP A 1 79 ? -0.929 23.328 -4.699 1 89.56 79 ASP A O 1
ATOM 650 N N . PHE A 1 80 ? 0.797 21.922 -5.055 1 87.12 80 PHE A N 1
ATOM 651 C CA . PHE A 1 80 ? -0.089 20.766 -5.18 1 87.12 80 PHE A CA 1
ATOM 652 C C . PHE A 1 80 ? -0.855 20.531 -3.883 1 87.12 80 PHE A C 1
ATOM 654 O O . PHE A 1 80 ? -2.068 20.312 -3.904 1 87.12 80 PHE A O 1
ATOM 661 N N . ASN A 1 81 ? -0.188 20.625 -2.783 1 87.62 81 ASN A N 1
ATOM 662 C CA . ASN A 1 81 ? -0.792 20.406 -1.475 1 87.62 81 ASN A CA 1
ATOM 663 C C . ASN A 1 81 ? -1.815 21.484 -1.134 1 87.62 81 ASN A C 1
ATOM 665 O O . ASN A 1 81 ? -2.836 21.203 -0.504 1 87.62 81 ASN A O 1
ATOM 669 N N . ARG A 1 82 ? -1.576 22.641 -1.578 1 87.69 82 ARG A N 1
ATOM 670 C CA . ARG A 1 82 ? -2.475 23.75 -1.302 1 87.69 82 ARG A CA 1
ATOM 671 C C . ARG A 1 82 ? -3.824 23.547 -1.98 1 87.69 82 ARG A C 1
ATOM 673 O O . ARG A 1 82 ? -4.844 24.047 -1.507 1 87.69 82 ARG A O 1
ATOM 680 N N . THR A 1 83 ? -3.814 22.75 -3.059 1 90.19 83 THR A N 1
ATOM 681 C CA . THR A 1 83 ? -5.047 22.562 -3.812 1 90.19 83 THR A CA 1
ATOM 682 C C . THR A 1 83 ? -5.637 21.172 -3.543 1 90.19 83 THR A C 1
ATOM 684 O O . THR A 1 83 ? -6.496 20.703 -4.289 1 90.19 83 THR A O 1
ATOM 687 N N . GLU A 1 84 ? -5.121 20.516 -2.5 1 92.31 84 GLU A N 1
ATOM 688 C CA . GLU A 1 84 ? -5.641 19.203 -2.117 1 92.31 84 GLU A CA 1
ATOM 689 C C . GLU A 1 84 ? -7.145 19.25 -1.864 1 92.31 84 GLU A C 1
ATOM 691 O O . GLU A 1 84 ? -7.883 18.344 -2.266 1 92.31 84 GLU A O 1
ATOM 696 N N . ILE A 1 85 ? -7.508 20.344 -1.205 1 90.81 85 ILE A N 1
ATOM 697 C CA . ILE A 1 85 ? -8.922 20.609 -0.978 1 90.81 85 ILE A CA 1
ATOM 698 C C . ILE A 1 85 ? -9.375 21.797 -1.827 1 90.81 85 ILE A C 1
ATOM 700 O O . ILE A 1 85 ? -8.773 22.875 -1.767 1 90.81 85 ILE A O 1
ATOM 704 N N . HIS A 1 86 ? -10.18 21.594 -2.836 1 80.06 86 HIS A N 1
ATOM 705 C CA . HIS A 1 86 ? -10.641 22.719 -3.645 1 80.06 86 HIS A CA 1
ATOM 706 C C . HIS A 1 86 ? -12.156 22.891 -3.553 1 80.06 86 HIS A C 1
ATOM 708 O O . HIS A 1 86 ? -12.906 21.984 -3.949 1 80.06 86 HIS A O 1
ATOM 714 N N . GLN A 1 87 ? -12.68 23.438 -2.48 1 61.12 87 GLN A N 1
ATOM 715 C CA . GLN A 1 87 ? -14.109 23.578 -2.227 1 61.12 87 GLN A CA 1
ATOM 716 C C . GLN A 1 87 ? -14.828 24.172 -3.436 1 61.12 87 GLN A C 1
ATOM 718 O O . GLN A 1 87 ? -14.367 25.141 -4.02 1 61.12 87 GLN A O 1
ATOM 723 N N . GLY A 1 88 ? -15.492 23.375 -4.203 1 51.66 88 GLY A N 1
ATOM 724 C CA . GLY A 1 88 ? -16.391 24.016 -5.145 1 51.66 88 GLY A CA 1
ATOM 725 C C . GLY A 1 88 ? -17.266 25.078 -4.5 1 51.66 88 GLY A C 1
ATOM 726 O O . GLY A 1 88 ? -17.359 25.156 -3.273 1 51.66 88 GLY A O 1
ATOM 727 N N . PRO A 1 89 ? -17.703 26.156 -5.219 1 47.44 89 PRO A N 1
ATOM 728 C CA . PRO A 1 89 ? -18.531 27.25 -4.707 1 47.44 89 PRO A CA 1
ATOM 729 C C . PRO A 1 89 ? -19.469 26.812 -3.582 1 47.44 89 PRO A C 1
ATOM 731 O O . PRO A 1 89 ? -19.719 27.578 -2.648 1 47.44 89 PRO A O 1
ATOM 734 N N . GLU A 1 90 ? -20.359 25.953 -3.9 1 45.44 90 GLU A N 1
ATOM 735 C CA . GLU A 1 90 ? -21.516 25.734 -3.039 1 45.44 90 GLU A CA 1
ATOM 736 C C . GLU A 1 90 ? -21.125 25.016 -1.756 1 45.44 90 GLU A C 1
ATOM 738 O O . GLU A 1 90 ? -21.984 24.703 -0.924 1 45.44 90 GLU A O 1
ATOM 743 N N . SER A 1 91 ? -19.938 24.609 -1.714 1 45.25 91 SER A N 1
ATOM 744 C CA . SER A 1 91 ? -19.703 23.578 -0.707 1 45.25 91 SER A CA 1
ATOM 745 C C . SER A 1 91 ? -19.359 24.188 0.646 1 45.25 91 SER A C 1
ATOM 747 O O . SER A 1 91 ? -18.188 24.391 0.965 1 45.25 91 SER A O 1
ATOM 749 N N . ASP A 1 92 ? -19.797 25.375 0.886 1 40.66 92 ASP A N 1
ATOM 750 C CA . ASP A 1 92 ? -19.609 25.875 2.244 1 40.66 92 ASP A CA 1
ATOM 751 C C . ASP A 1 92 ? -19.688 24.734 3.264 1 40.66 92 ASP A C 1
ATOM 753 O O . ASP A 1 92 ? -19.609 24.969 4.473 1 40.66 92 ASP A O 1
ATOM 757 N N . MET A 1 93 ? -20.703 23.875 3.029 1 39.5 93 MET A N 1
ATOM 758 C CA . MET A 1 93 ? -21.141 23.109 4.195 1 39.5 93 MET A CA 1
ATOM 759 C C . MET A 1 93 ? -20.031 22.203 4.695 1 39.5 93 MET A C 1
ATOM 761 O O . MET A 1 93 ? -19.297 21.609 3.9 1 39.5 93 MET A O 1
ATOM 765 N N . ILE A 1 94 ? -19.484 22.5 5.84 1 45.66 94 ILE A N 1
ATOM 766 C CA . ILE A 1 94 ? -18.844 21.438 6.609 1 45.66 94 ILE A CA 1
ATOM 767 C C . ILE A 1 94 ? -19.297 20.078 6.102 1 45.66 94 ILE A C 1
ATOM 769 O O . ILE A 1 94 ? -20.453 19.703 6.277 1 45.66 94 ILE A O 1
ATOM 773 N N . VAL A 1 95 ? -19.141 19.734 4.918 1 45.34 95 VAL A N 1
ATOM 774 C CA . VAL A 1 95 ? -19.547 18.453 4.336 1 45.34 95 VAL A CA 1
ATOM 775 C C . VAL A 1 95 ? -19.531 17.359 5.406 1 45.34 95 VAL A C 1
ATOM 777 O O . VAL A 1 95 ? -18.453 17.016 5.914 1 45.34 95 VAL A O 1
ATOM 780 N N . GLY A 1 96 ? -20.297 17.469 6.293 1 47.78 96 GLY A N 1
ATOM 781 C CA . GLY A 1 96 ? -20.578 16.531 7.367 1 47.78 96 GLY A CA 1
ATOM 782 C C . GLY A 1 96 ? -20.406 15.078 6.953 1 47.78 96 GLY A C 1
ATOM 783 O O . GLY A 1 96 ? -20.359 14.766 5.762 1 47.78 96 GLY A O 1
ATOM 784 N N . LEU A 1 97 ? -19.875 14.086 7.938 1 57.62 97 LEU A N 1
ATOM 785 C CA . LEU A 1 97 ? -19.781 12.633 8.039 1 57.62 97 LEU A CA 1
ATOM 786 C C . LEU A 1 97 ? -20.938 11.961 7.309 1 57.62 97 LEU A C 1
ATOM 788 O O . LEU A 1 97 ? -20.75 10.906 6.691 1 57.62 97 LEU A O 1
ATOM 792 N N . PRO A 1 98 ? -22.156 12.609 7.422 1 59.81 98 PRO A N 1
ATOM 793 C CA . PRO A 1 98 ? -23.312 11.805 7.035 1 59.81 98 PRO A CA 1
ATOM 794 C C . PRO A 1 98 ? -23.375 11.547 5.531 1 59.81 98 PRO A C 1
ATOM 796 O O . PRO A 1 98 ? -23.859 10.492 5.105 1 59.81 98 PRO A O 1
ATOM 799 N N . ASP A 1 99 ? -22.531 12.266 4.766 1 86.25 99 ASP A N 1
ATOM 800 C CA . ASP A 1 99 ? -22.766 11.992 3.35 1 86.25 99 ASP A CA 1
ATOM 801 C C . ASP A 1 99 ? -21.688 11.07 2.781 1 86.25 99 ASP A C 1
ATOM 803 O O . ASP A 1 99 ? -21.875 10.484 1.714 1 86.25 99 ASP A O 1
ATOM 807 N N . TYR A 1 100 ? -20.703 10.727 3.545 1 94.44 100 TYR A N 1
ATOM 808 C CA . TYR A 1 100 ? -19.625 9.898 3.031 1 94.44 100 TYR A CA 1
ATOM 809 C C . TYR A 1 100 ? -20.094 8.461 2.824 1 94.44 100 TYR A C 1
ATOM 811 O O . TYR A 1 100 ? -19.969 7.91 1.728 1 94.44 100 TYR A O 1
ATOM 819 N N . PHE A 1 101 ? -20.703 7.879 3.881 1 95.94 101 PHE A N 1
ATOM 820 C CA . PHE A 1 101 ? -21.094 6.473 3.814 1 95.94 101 PHE A CA 1
ATOM 821 C C . PHE A 1 101 ? -22.203 6.27 2.797 1 95.94 101 PHE A C 1
ATOM 823 O O . PHE A 1 101 ? -22.25 5.238 2.125 1 95.94 101 PHE A O 1
ATOM 830 N N . GLU A 1 102 ? -23.016 7.266 2.713 1 95.31 1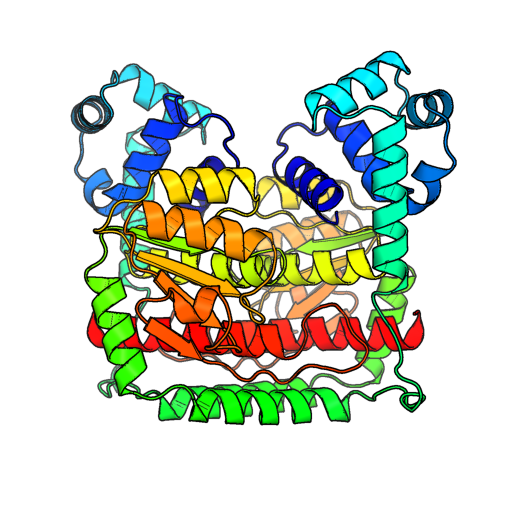02 GLU A N 1
ATOM 831 C CA . GLU A 1 102 ? -24.062 7.188 1.69 1 95.31 102 GLU A CA 1
ATOM 832 C C . GLU A 1 102 ? -23.453 7.188 0.289 1 95.31 102 GLU A C 1
ATOM 834 O O . GLU A 1 102 ? -23.906 6.441 -0.584 1 95.31 102 GLU A O 1
ATOM 839 N N . GLN A 1 103 ? -22.469 8.055 0.047 1 96.5 103 GLN A N 1
ATOM 840 C CA . GLN A 1 103 ? -21.812 8.117 -1.252 1 96.5 103 GLN A CA 1
ATOM 841 C C . GLN A 1 103 ? -21.031 6.836 -1.526 1 96.5 103 GLN A C 1
ATOM 843 O O . GLN A 1 103 ? -20.969 6.367 -2.664 1 96.5 103 GLN A O 1
ATOM 848 N N . VAL A 1 104 ? -20.391 6.277 -0.455 1 97.44 104 VAL A N 1
ATOM 849 C CA . VAL A 1 104 ? -19.688 5.008 -0.596 1 97.44 104 VAL A CA 1
ATOM 850 C C . VAL A 1 104 ? -20.656 3.912 -1.013 1 97.44 104 VAL A C 1
ATOM 852 O O . VAL A 1 104 ? -20.391 3.156 -1.949 1 97.44 104 VAL A O 1
ATOM 855 N N . LYS A 1 105 ? -21.766 3.873 -0.269 1 96.62 105 LYS A N 1
ATOM 856 C CA . LYS A 1 105 ? -22.766 2.855 -0.566 1 96.62 105 LYS A CA 1
ATOM 857 C C . LYS A 1 105 ? -23.266 2.984 -2 1 96.62 105 LYS A C 1
ATOM 859 O O . LYS A 1 105 ? -23.406 1.983 -2.709 1 96.62 105 LYS A O 1
ATOM 864 N N . LYS A 1 106 ? -23.547 4.188 -2.434 1 97.12 106 LYS A N 1
ATOM 865 C CA . LYS A 1 106 ? -24.031 4.438 -3.787 1 97.12 106 LYS A CA 1
ATOM 866 C C . LYS A 1 106 ? -22.984 4.031 -4.828 1 97.12 106 LYS A C 1
ATOM 868 O O . LYS A 1 106 ? -23.312 3.375 -5.82 1 97.12 106 LYS A O 1
ATOM 873 N N . SER A 1 107 ? -21.781 4.441 -4.605 1 97.75 107 SER A N 1
ATOM 874 C CA . SER A 1 107 ? -20.703 4.141 -5.551 1 97.75 107 SER A CA 1
ATOM 875 C C . SER A 1 107 ? -20.438 2.641 -5.629 1 97.75 107 SER A C 1
ATOM 877 O O . SER A 1 107 ? -20.203 2.102 -6.711 1 97.75 107 SER A O 1
ATOM 879 N N . LEU A 1 108 ? -20.484 1.945 -4.477 1 97.81 108 LEU A N 1
ATOM 880 C CA . LEU A 1 108 ? -20.297 0.499 -4.438 1 97.81 108 LEU A CA 1
ATOM 881 C C . LEU A 1 108 ? -21.438 -0.214 -5.172 1 97.81 108 LEU A C 1
ATOM 883 O O . LEU A 1 108 ? -21.203 -1.218 -5.852 1 97.81 108 LEU A O 1
ATOM 887 N N . ALA A 1 109 ? -22.641 0.317 -5.016 1 97.06 109 ALA A N 1
ATOM 888 C CA . ALA A 1 109 ? -23.781 -0.264 -5.727 1 97.06 109 ALA A CA 1
ATOM 889 C C . ALA A 1 109 ? -23.594 -0.151 -7.238 1 97.06 109 ALA A C 1
ATOM 891 O O . ALA A 1 109 ? -23.938 -1.073 -7.98 1 97.06 109 ALA A O 1
ATOM 892 N N . GLN A 1 110 ? -23.094 0.955 -7.703 1 97.94 110 GLN A N 1
ATOM 893 C CA . GLN A 1 110 ? -22.797 1.124 -9.125 1 97.94 110 GLN A CA 1
ATOM 894 C C . GLN A 1 110 ? -21.734 0.128 -9.586 1 97.94 110 GLN A C 1
ATOM 896 O O . GLN A 1 110 ? -21.891 -0.498 -10.641 1 97.94 110 GLN A O 1
ATOM 901 N N . THR A 1 111 ? -20.672 -0.026 -8.812 1 97.88 111 THR A N 1
ATOM 902 C CA . THR A 1 111 ? -19.609 -0.967 -9.141 1 97.88 111 THR A CA 1
ATOM 903 C C . THR A 1 111 ? -20.141 -2.396 -9.18 1 97.88 111 THR A C 1
ATOM 905 O O . THR A 1 111 ? -19.812 -3.166 -10.078 1 97.88 111 THR A O 1
ATOM 908 N N . GLU A 1 112 ? -21 -2.729 -8.211 1 96.19 112 GLU A N 1
ATOM 909 C CA . GLU A 1 112 ? -21.609 -4.055 -8.164 1 96.19 112 GLU A CA 1
ATOM 910 C C . GLU A 1 112 ? -22.344 -4.363 -9.461 1 96.19 112 GLU A C 1
ATOM 912 O O . GLU A 1 112 ? -22.25 -5.469 -9.992 1 96.19 112 GLU A O 1
ATOM 917 N N . LYS A 1 113 ? -23.016 -3.377 -9.969 1 95.88 113 LYS A N 1
ATOM 918 C CA . LYS A 1 113 ? -23.797 -3.555 -11.195 1 95.88 113 LYS A CA 1
ATOM 919 C C . LYS A 1 113 ? -22.891 -3.748 -12.398 1 95.88 113 LYS A C 1
ATOM 921 O O . LYS A 1 113 ? -23.25 -4.438 -13.359 1 95.88 113 LYS A O 1
ATOM 926 N N . LEU A 1 114 ? -21.734 -3.164 -12.32 1 96.19 114 LEU A N 1
ATOM 927 C CA . LEU A 1 114 ? -20.797 -3.209 -13.438 1 96.19 114 LEU A CA 1
ATOM 928 C C . LEU A 1 114 ? -20.031 -4.52 -13.445 1 96.19 114 LEU A C 1
ATOM 930 O O . LEU A 1 114 ? -19.562 -4.961 -14.5 1 96.19 114 LEU A O 1
ATOM 934 N N . LEU A 1 115 ? -19.859 -5.152 -12.242 1 94.56 115 LEU A N 1
ATOM 935 C CA . LEU A 1 115 ? -19.078 -6.383 -12.117 1 94.56 115 LEU A CA 1
ATOM 936 C C . LEU A 1 115 ? -19.953 -7.602 -12.422 1 94.56 115 LEU A C 1
ATOM 938 O O . LEU A 1 115 ? -20.453 -8.258 -11.508 1 94.56 115 LEU A O 1
ATOM 942 N N . GLN A 1 116 ? -20.062 -7.887 -13.656 1 86.69 116 GLN A N 1
ATOM 943 C CA . GLN A 1 116 ? -20.844 -9.023 -14.125 1 86.69 116 GLN A CA 1
ATOM 944 C C . GLN A 1 116 ? -20.078 -10.328 -13.953 1 86.69 116 GLN A C 1
ATOM 946 O O . GLN A 1 116 ? -18.844 -10.359 -14.102 1 86.69 116 GLN A O 1
ATOM 951 N N . GLU A 1 117 ? -20.797 -11.43 -13.805 1 88.75 117 GLU A N 1
ATOM 952 C CA . GLU A 1 117 ? -20.203 -12.734 -13.562 1 88.75 117 GLU A CA 1
ATOM 953 C C . GLU A 1 117 ? -19.328 -13.172 -14.734 1 88.75 117 GLU A C 1
ATOM 955 O O . GLU A 1 117 ? -18.25 -13.742 -14.539 1 88.75 117 GLU A O 1
ATOM 960 N N . ASP A 1 118 ? -19.766 -12.906 -15.891 1 92.75 118 ASP A N 1
ATOM 961 C CA . ASP A 1 118 ? -19.047 -13.344 -17.078 1 92.75 118 ASP A CA 1
ATOM 962 C C . ASP A 1 118 ? -17.656 -12.703 -17.156 1 92.75 118 ASP A C 1
ATOM 964 O O . ASP A 1 118 ? -16.672 -13.383 -17.453 1 92.75 118 ASP A O 1
ATOM 968 N N . ILE A 1 119 ? -17.594 -11.414 -16.875 1 94.88 119 ILE A N 1
ATOM 969 C CA . ILE A 1 119 ? -16.312 -10.703 -16.953 1 94.88 119 ILE A CA 1
ATOM 970 C C . ILE A 1 119 ? -15.367 -11.203 -15.867 1 94.88 119 ILE A C 1
ATOM 972 O O . ILE A 1 119 ? -14.164 -11.32 -16.094 1 94.88 119 ILE A O 1
ATOM 976 N N . LEU A 1 120 ? -15.906 -11.477 -14.695 1 95.62 120 LEU A N 1
ATOM 977 C CA . LEU A 1 120 ? -15.102 -11.977 -13.586 1 95.62 120 LEU A CA 1
ATOM 978 C C . LEU A 1 120 ? -14.562 -13.367 -13.891 1 95.62 120 LEU A C 1
ATOM 980 O O . LEU A 1 120 ? -13.43 -13.688 -13.539 1 95.62 120 LEU A O 1
ATOM 984 N N . GLN A 1 121 ? -15.352 -14.18 -14.547 1 94.81 121 GLN A N 1
ATOM 985 C CA . GLN A 1 121 ? -14.898 -15.508 -14.945 1 94.81 121 GLN A CA 1
ATOM 986 C C . GLN A 1 121 ? -13.781 -15.43 -15.977 1 94.81 121 GLN A C 1
ATOM 988 O O . GLN A 1 121 ? -12.789 -16.156 -15.883 1 94.81 121 GLN A O 1
ATOM 993 N N . GLN A 1 122 ? -13.961 -14.578 -16.922 1 97.5 122 GLN A N 1
ATOM 994 C CA . GLN A 1 122 ? -12.922 -14.375 -17.922 1 97.5 122 GLN A CA 1
ATOM 995 C C . GLN A 1 122 ? -11.625 -13.883 -17.281 1 97.5 122 GLN A C 1
ATOM 997 O O . GLN A 1 122 ? -10.539 -14.336 -17.641 1 97.5 122 GLN A O 1
ATOM 1002 N N . ALA A 1 123 ? -11.758 -12.984 -16.375 1 98.12 123 ALA A N 1
ATOM 1003 C CA . ALA A 1 123 ? -10.594 -12.461 -15.672 1 98.12 123 ALA A CA 1
ATOM 1004 C C . ALA A 1 123 ? -9.875 -13.562 -14.906 1 98.12 123 ALA A C 1
ATOM 1006 O O . ALA A 1 123 ? -8.641 -13.648 -14.938 1 98.12 123 ALA A O 1
ATOM 1007 N N . ALA A 1 124 ? -10.672 -14.383 -14.219 1 97.06 124 ALA A N 1
ATOM 1008 C CA . ALA A 1 124 ? -10.094 -15.484 -13.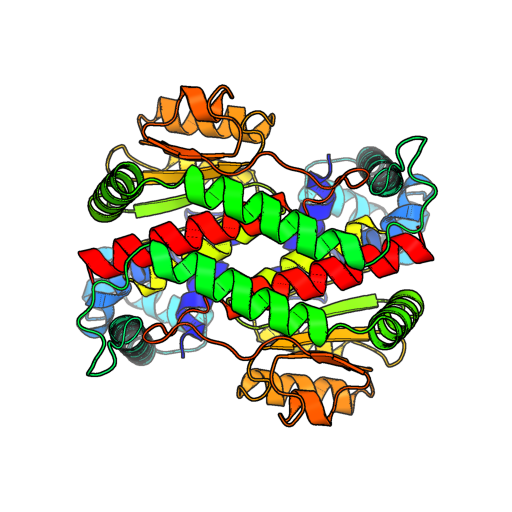453 1 97.06 124 ALA A CA 1
ATOM 1009 C C . ALA A 1 124 ? -9.305 -16.438 -14.359 1 97.06 124 ALA A C 1
ATOM 1011 O O . ALA A 1 124 ? -8.219 -16.891 -13.992 1 97.06 124 ALA A O 1
ATOM 1012 N N . ILE A 1 125 ? -9.82 -16.703 -15.508 1 97.62 125 ILE A N 1
ATOM 1013 C CA . ILE A 1 125 ? -9.164 -17.594 -16.453 1 97.62 125 ILE A CA 1
ATOM 1014 C C . ILE A 1 125 ? -7.855 -16.969 -16.938 1 97.62 125 ILE A C 1
ATOM 1016 O O . ILE A 1 125 ? -6.816 -17.641 -16.953 1 97.62 125 ILE A O 1
ATOM 1020 N N . LEU A 1 126 ? -7.922 -15.688 -17.266 1 98.25 126 LEU A N 1
ATOM 1021 C CA . LEU A 1 126 ? -6.73 -14.977 -17.703 1 98.25 126 LEU A CA 1
ATOM 1022 C C . LEU A 1 126 ? -5.652 -14.992 -16.625 1 98.25 126 LEU A C 1
ATOM 1024 O O . LEU A 1 126 ? -4.473 -15.203 -16.922 1 98.25 126 LEU A O 1
ATOM 1028 N N . MET A 1 127 ? -6.043 -14.742 -15.43 1 98.62 127 MET A N 1
ATOM 1029 C CA . MET A 1 127 ? -5.113 -14.703 -14.305 1 98.62 127 MET A CA 1
ATOM 1030 C C . MET A 1 127 ? -4.531 -16.078 -14.023 1 98.62 127 MET A C 1
ATOM 1032 O O . MET A 1 127 ? -3.348 -16.203 -13.711 1 98.62 127 MET A O 1
ATOM 1036 N N . HIS A 1 128 ? -5.379 -17.062 -14.141 1 97.88 128 HIS A N 1
ATOM 1037 C CA . HIS A 1 128 ? -4.926 -18.438 -13.898 1 97.88 128 HIS A CA 1
ATOM 1038 C C . HIS A 1 128 ? -3.887 -18.859 -14.938 1 97.88 128 HIS A C 1
ATOM 1040 O O . HIS A 1 128 ? -2.873 -19.469 -14.586 1 97.88 128 HIS A O 1
ATOM 1046 N N . ASP A 1 129 ? -4.125 -18.531 -16.141 1 98 129 ASP A N 1
ATOM 1047 C CA . ASP A 1 129 ? -3.307 -19.016 -17.25 1 98 129 ASP A CA 1
ATOM 1048 C C . ASP A 1 129 ? -1.984 -18.25 -17.328 1 98 129 ASP A C 1
ATOM 1050 O O . ASP A 1 129 ? -1.028 -18.719 -17.953 1 98 129 ASP A O 1
ATOM 1054 N N . ALA A 1 130 ? -1.896 -17.094 -16.703 1 98.25 130 ALA A N 1
ATOM 1055 C CA . ALA A 1 130 ? -0.7 -16.266 -16.781 1 98.25 130 ALA A CA 1
ATOM 1056 C C . ALA A 1 130 ? 0.436 -16.859 -15.953 1 98.25 130 ALA A C 1
ATOM 1058 O O . ALA A 1 130 ? 0.208 -17.375 -14.859 1 98.25 130 ALA A O 1
ATOM 1059 N N . ASN A 1 131 ? 1.656 -16.766 -16.484 1 95.94 131 ASN A N 1
ATOM 1060 C CA . ASN A 1 131 ? 2.838 -17.203 -15.75 1 95.94 131 ASN A CA 1
ATOM 1061 C C . ASN A 1 131 ? 3.119 -16.312 -14.555 1 95.94 131 ASN A C 1
ATOM 1063 O O . ASN A 1 131 ? 3.631 -16.766 -13.531 1 95.94 131 ASN A O 1
ATOM 1067 N N . LYS A 1 132 ? 2.824 -15.086 -14.734 1 95.75 132 LYS A N 1
ATOM 1068 C CA . LYS A 1 132 ? 3.072 -14.047 -13.742 1 95.75 132 LYS A CA 1
ATOM 1069 C C . LYS A 1 132 ? 1.978 -12.984 -13.773 1 95.75 132 LYS A C 1
ATOM 1071 O O . LYS A 1 132 ? 1.474 -12.633 -14.844 1 95.75 132 LYS A O 1
ATOM 1076 N N . LEU A 1 133 ? 1.585 -12.562 -12.625 1 98.19 133 LEU A N 1
ATOM 1077 C CA . LEU A 1 133 ? 0.698 -11.414 -12.492 1 98.19 133 LEU A CA 1
ATOM 1078 C C . LEU A 1 133 ? 1.459 -10.195 -11.969 1 98.19 133 LEU A C 1
ATOM 1080 O O . LEU A 1 133 ? 1.937 -10.203 -10.836 1 98.19 133 LEU A O 1
ATOM 1084 N N . SER A 1 134 ? 1.636 -9.164 -12.766 1 97.94 134 SER A N 1
ATOM 1085 C CA . SER A 1 134 ? 2.219 -7.914 -12.297 1 97.94 134 SER A CA 1
ATOM 1086 C C . SER A 1 134 ? 1.157 -6.828 -12.148 1 97.94 134 SER A C 1
ATOM 1088 O O . SER A 1 134 ? 0.412 -6.555 -13.094 1 97.94 134 SER A O 1
ATOM 1090 N N . PHE A 1 135 ? 1.109 -6.266 -10.984 1 98.56 135 PHE A N 1
ATOM 1091 C CA . PHE A 1 135 ? 0.115 -5.25 -10.672 1 98.56 135 PHE A CA 1
ATOM 1092 C C . PHE A 1 135 ? 0.727 -3.854 -10.742 1 98.56 135 PHE A C 1
ATOM 1094 O O . PHE A 1 135 ? 1.756 -3.588 -10.117 1 98.56 135 PHE A O 1
ATOM 1101 N N . PHE A 1 136 ? 0.055 -2.928 -11.469 1 98.31 136 PHE A N 1
ATOM 1102 C CA . PHE A 1 136 ? 0.565 -1.584 -11.719 1 98.31 136 PHE A CA 1
ATOM 1103 C C . PHE A 1 136 ? -0.433 -0.531 -11.25 1 98.31 136 PHE A C 1
ATOM 1105 O O . PHE A 1 136 ? -1.643 -0.765 -11.266 1 98.31 136 PHE A O 1
ATOM 1112 N N . GLY A 1 137 ? 0.029 0.558 -10.883 1 96.94 137 GLY A N 1
ATOM 1113 C CA . GLY A 1 137 ? -0.724 1.729 -10.461 1 96.94 137 GLY A CA 1
ATOM 1114 C C . GLY A 1 137 ? 0.157 2.852 -9.945 1 96.94 137 GLY A C 1
ATOM 1115 O O . GLY A 1 137 ? 1.341 2.643 -9.672 1 96.94 137 GLY A O 1
ATOM 1116 N N . VAL A 1 138 ? -0.455 3.982 -9.805 1 94.25 138 VAL A N 1
ATOM 1117 C CA . VAL A 1 138 ? 0.314 5.141 -9.367 1 94.25 138 VAL A CA 1
ATOM 1118 C C . VAL A 1 138 ? -0.252 5.664 -8.047 1 94.25 138 VAL A C 1
ATOM 1120 O O . VAL A 1 138 ? -1.469 5.797 -7.895 1 94.25 138 VAL A O 1
ATOM 1123 N N . THR A 1 139 ? 0.628 5.957 -7.113 1 91.81 139 THR A N 1
ATOM 1124 C CA . THR A 1 139 ? 0.315 6.559 -5.82 1 91.81 139 THR A CA 1
ATOM 1125 C C . THR A 1 139 ? -0.78 5.77 -5.109 1 91.81 139 THR A C 1
ATOM 1127 O O . THR A 1 139 ? -0.541 4.656 -4.633 1 91.81 139 THR A O 1
ATOM 1130 N N . PHE A 1 140 ? -2.066 6.273 -5.152 1 95.31 140 PHE A N 1
ATOM 1131 C CA . PHE A 1 140 ? -3.123 5.59 -4.418 1 95.31 140 PHE A CA 1
ATOM 1132 C C . PHE A 1 140 ? -3.506 4.285 -5.105 1 95.31 140 PHE A C 1
ATOM 1134 O O . PHE A 1 140 ? -3.838 3.303 -4.438 1 95.31 140 PHE A O 1
ATOM 1141 N N . SER A 1 141 ? -3.484 4.285 -6.434 1 97.06 141 SER A N 1
ATOM 1142 C CA . SER A 1 141 ? -3.777 3.053 -7.156 1 97.06 141 SER A CA 1
ATOM 1143 C C . SER A 1 141 ? -2.688 2.01 -6.938 1 97.06 141 SER A C 1
ATOM 1145 O O . SER A 1 141 ? -2.955 0.807 -6.973 1 97.06 141 SER A O 1
ATOM 1147 N N . ASN A 1 142 ? -1.472 2.486 -6.707 1 95.12 142 ASN A N 1
ATOM 1148 C CA . ASN A 1 142 ? -0.41 1.536 -6.391 1 95.12 142 ASN A CA 1
ATOM 1149 C C . ASN A 1 142 ? -0.641 0.868 -5.039 1 95.12 142 ASN A C 1
ATOM 1151 O O . ASN A 1 142 ? -0.298 -0.301 -4.852 1 95.12 142 ASN A O 1
ATOM 1155 N N . VAL A 1 143 ? -1.198 1.6 -4.113 1 96.12 143 VAL A N 1
ATOM 1156 C CA . VAL A 1 143 ? -1.567 1.026 -2.822 1 96.12 143 VAL A CA 1
ATOM 1157 C C . VAL A 1 143 ? -2.539 -0.133 -3.031 1 96.12 143 VAL A C 1
ATOM 1159 O O . VAL A 1 143 ? -2.371 -1.205 -2.445 1 96.12 143 VAL A O 1
ATOM 1162 N N . VAL A 1 144 ? -3.479 0.028 -3.869 1 98.5 144 VAL A N 1
ATOM 1163 C CA . VAL A 1 144 ? -4.434 -1.026 -4.199 1 98.5 144 VAL A CA 1
ATOM 1164 C C . VAL A 1 144 ? -3.715 -2.17 -4.91 1 98.5 144 VAL A C 1
ATOM 1166 O O . VAL A 1 144 ? -4.008 -3.344 -4.664 1 98.5 144 VAL A O 1
ATOM 1169 N N . ALA A 1 145 ? -2.777 -1.796 -5.777 1 98 145 ALA A N 1
ATOM 1170 C CA . ALA A 1 145 ? -1.998 -2.793 -6.504 1 98 145 ALA A CA 1
ATOM 1171 C C . ALA A 1 145 ? -1.209 -3.682 -5.547 1 98 145 ALA A C 1
ATOM 1173 O O . ALA A 1 145 ? -1.139 -4.898 -5.734 1 98 145 ALA A O 1
ATOM 1174 N N . LYS A 1 146 ? -0.654 -3.109 -4.555 1 94.94 146 LYS A N 1
ATOM 1175 C CA . LYS A 1 146 ? 0.103 -3.861 -3.557 1 94.94 146 LYS A CA 1
ATOM 1176 C C . LYS A 1 146 ? -0.798 -4.832 -2.799 1 94.94 146 LYS A C 1
ATOM 1178 O O . LYS A 1 146 ? -0.408 -5.973 -2.535 1 94.94 146 LYS A O 1
ATOM 1183 N N . ASN A 1 147 ? -1.927 -4.367 -2.418 1 97.5 147 ASN A N 1
ATOM 1184 C CA . ASN A 1 147 ? -2.912 -5.238 -1.786 1 97.5 147 ASN A CA 1
ATOM 1185 C C . ASN A 1 147 ? -3.215 -6.461 -2.648 1 97.5 147 ASN A C 1
ATOM 1187 O O . ASN A 1 147 ? -3.178 -7.594 -2.162 1 97.5 147 ASN A O 1
ATOM 1191 N N . ALA A 1 148 ? -3.453 -6.203 -3.924 1 98.38 148 ALA A N 1
ATOM 1192 C CA . ALA A 1 148 ? -3.771 -7.277 -4.859 1 98.38 148 ALA A CA 1
ATOM 1193 C C . ALA A 1 148 ? -2.596 -8.234 -5.012 1 98.38 148 ALA A C 1
ATOM 1195 O O . ALA A 1 148 ? -2.781 -9.453 -5.023 1 98.38 148 ALA A O 1
ATOM 1196 N N . GLN A 1 149 ? -1.447 -7.668 -5.125 1 95.88 149 GLN A N 1
ATOM 1197 C CA . GLN A 1 149 ? -0.237 -8.469 -5.258 1 95.88 149 GLN A CA 1
ATOM 1198 C C . GLN A 1 149 ? -0.104 -9.461 -4.105 1 95.88 149 GLN A C 1
ATOM 1200 O O . GLN A 1 149 ? 0.172 -10.641 -4.328 1 95.88 149 GLN A O 1
ATOM 1205 N N . ILE A 1 150 ? -0.339 -9.047 -2.891 1 93.38 150 ILE A N 1
ATOM 1206 C CA . ILE A 1 150 ? -0.216 -9.898 -1.714 1 93.38 150 ILE A CA 1
ATOM 1207 C C . ILE A 1 150 ? -1.29 -10.984 -1.748 1 93.38 150 ILE A C 1
ATOM 1209 O O . ILE A 1 150 ? -1.001 -12.164 -1.519 1 93.38 150 ILE A O 1
ATOM 1213 N N . LYS A 1 151 ? -2.502 -10.617 -2.043 1 95.94 151 LYS A N 1
ATOM 1214 C CA . LYS A 1 151 ? -3.611 -11.562 -2.061 1 95.94 151 LYS A CA 1
ATOM 1215 C C . LYS A 1 151 ? -3.348 -12.695 -3.047 1 95.94 151 LYS A C 1
ATOM 1217 O O . LYS A 1 151 ? -3.523 -13.875 -2.713 1 95.94 151 LYS A O 1
ATOM 1222 N N . PHE A 1 152 ? -2.908 -12.352 -4.199 1 96.25 152 PHE A N 1
ATOM 1223 C CA . PHE A 1 152 ? -2.746 -13.375 -5.223 1 96.25 152 PHE A CA 1
ATOM 1224 C C . PHE A 1 152 ? -1.462 -14.164 -4.996 1 96.25 152 PHE A C 1
ATOM 1226 O O . PHE A 1 152 ? -1.37 -15.336 -5.379 1 96.25 152 PHE A O 1
ATOM 1233 N N . MET A 1 153 ? -0.462 -13.523 -4.367 1 92.19 153 MET A N 1
ATOM 1234 C CA . MET A 1 153 ? 0.7 -14.289 -3.926 1 92.19 153 MET A CA 1
ATOM 1235 C C . MET A 1 153 ? 0.292 -15.383 -2.941 1 92.19 153 MET A C 1
ATOM 1237 O O . MET A 1 153 ? 0.789 -16.5 -3.016 1 92.19 153 MET A O 1
ATOM 1241 N N . ARG A 1 154 ? -0.628 -15.039 -2.064 1 91.69 154 ARG A N 1
ATOM 1242 C CA . ARG A 1 154 ? -1.09 -16 -1.067 1 91.69 154 ARG A CA 1
ATOM 1243 C C . ARG A 1 154 ? -1.905 -17.109 -1.715 1 91.69 154 ARG A C 1
ATOM 1245 O O . ARG A 1 154 ? -2.102 -18.172 -1.118 1 91.69 154 ARG A O 1
ATOM 1252 N N . LEU A 1 155 ? -2.398 -16.844 -2.916 1 93.56 155 LEU A N 1
ATOM 1253 C CA . LEU A 1 155 ? -3.111 -17.891 -3.656 1 93.56 155 LEU A CA 1
ATOM 1254 C C . LEU A 1 155 ? -2.146 -18.703 -4.5 1 93.56 155 LEU A C 1
ATOM 1256 O O . LEU A 1 155 ? -2.572 -19.531 -5.309 1 93.56 155 LEU A O 1
ATOM 1260 N N . GLY A 1 156 ? -0.879 -18.422 -4.402 1 89.62 156 GLY A N 1
ATOM 1261 C CA . GLY A 1 156 ? 0.136 -19.25 -5.031 1 89.62 156 GLY A CA 1
ATOM 1262 C C . GLY A 1 156 ? 0.599 -18.719 -6.371 1 89.62 156 GLY A C 1
ATOM 1263 O O . GLY A 1 156 ? 1.357 -19.375 -7.082 1 89.62 156 GLY A O 1
ATOM 1264 N N . LYS A 1 157 ? 0.188 -17.531 -6.738 1 93.25 157 LYS A N 1
ATOM 1265 C CA . LYS A 1 157 ? 0.607 -16.938 -8.008 1 93.25 157 LYS A CA 1
ATOM 1266 C C . LYS A 1 157 ? 1.939 -16.219 -7.867 1 93.25 157 LYS A C 1
ATOM 1268 O O . LYS A 1 157 ? 2.244 -15.672 -6.805 1 93.25 157 LYS A O 1
ATOM 1273 N N . HIS A 1 158 ? 2.736 -16.25 -8.914 1 92.19 158 HIS A N 1
ATOM 1274 C CA . HIS A 1 158 ? 3.887 -15.359 -9.008 1 92.19 158 HIS A CA 1
ATOM 1275 C C . HIS A 1 158 ? 3.455 -13.93 -9.312 1 92.19 158 HIS A C 1
ATOM 1277 O O . HIS A 1 158 ? 2.871 -13.664 -10.367 1 92.19 158 HIS A O 1
ATOM 1283 N N . THR A 1 159 ? 3.705 -13.055 -8.352 1 94.5 159 THR A N 1
ATOM 1284 C CA . THR A 1 159 ? 3.162 -11.711 -8.492 1 94.5 159 THR A CA 1
ATOM 1285 C C . THR A 1 159 ? 4.254 -10.664 -8.289 1 94.5 159 THR A C 1
ATOM 1287 O O . THR A 1 159 ? 5.324 -10.969 -7.758 1 94.5 159 THR A O 1
ATOM 1290 N N . ALA A 1 160 ? 4.031 -9.438 -8.75 1 92.81 160 ALA A N 1
ATOM 1291 C CA . ALA A 1 160 ? 4.906 -8.289 -8.516 1 92.81 160 ALA A CA 1
ATOM 1292 C C . ALA A 1 160 ? 4.113 -6.988 -8.492 1 92.81 160 ALA A C 1
ATOM 1294 O O . ALA A 1 160 ? 3.072 -6.875 -9.148 1 92.81 160 ALA A O 1
ATOM 1295 N N . SER A 1 161 ? 4.551 -6.051 -7.734 1 94 161 SER A N 1
ATOM 1296 C CA . SER A 1 161 ? 4.09 -4.664 -7.73 1 94 161 SER A CA 1
ATOM 1297 C C . SER A 1 161 ? 5.199 -3.715 -7.289 1 94 161 SER A C 1
ATOM 1299 O O . SER A 1 161 ? 5.805 -3.906 -6.234 1 94 161 SER A O 1
ATOM 1301 N N . TYR A 1 162 ? 5.422 -2.715 -8.102 1 89.69 162 TYR A N 1
ATOM 1302 C CA . TYR A 1 162 ? 6.465 -1.741 -7.801 1 89.69 162 TYR A CA 1
ATOM 1303 C C . TYR A 1 162 ? 5.875 -0.349 -7.609 1 89.69 162 TYR A C 1
ATOM 1305 O O . TYR A 1 162 ? 4.953 0.043 -8.328 1 89.69 162 TYR A O 1
ATOM 1313 N N . SER A 1 163 ? 6.488 0.38 -6.699 1 87.12 163 SER A N 1
ATOM 1314 C CA . SER A 1 163 ? 5.898 1.667 -6.352 1 87.12 163 SER A CA 1
ATOM 1315 C C . SER A 1 163 ? 6.426 2.779 -7.25 1 87.12 163 SER A C 1
ATOM 1317 O O . SER A 1 163 ? 5.715 3.748 -7.531 1 87.12 163 SER A O 1
ATOM 1319 N N . ASN A 1 164 ? 7.68 2.66 -7.625 1 84.44 164 ASN A N 1
ATOM 1320 C CA . ASN A 1 164 ? 8.234 3.768 -8.398 1 84.44 164 ASN A CA 1
ATOM 1321 C C . ASN A 1 164 ? 8.055 3.545 -9.898 1 84.44 164 ASN A C 1
ATOM 1323 O O . ASN A 1 164 ? 8.062 2.406 -10.367 1 84.44 164 ASN A O 1
ATOM 1327 N N . HIS A 1 165 ? 7.934 4.621 -10.602 1 88.81 165 HIS A N 1
ATOM 1328 C CA . HIS A 1 165 ? 7.66 4.594 -12.031 1 88.81 165 HIS A CA 1
ATOM 1329 C C . HIS A 1 165 ? 8.75 3.844 -12.789 1 88.81 165 HIS A C 1
ATOM 1331 O O . HIS A 1 165 ? 8.461 3.066 -13.695 1 88.81 165 HIS A O 1
ATOM 1337 N N . GLU A 1 166 ? 10.008 4.09 -12.406 1 85.88 166 GLU A N 1
ATOM 1338 C CA . GLU A 1 166 ? 11.141 3.488 -13.102 1 85.88 166 GLU A CA 1
ATOM 1339 C C . GLU A 1 166 ? 11.078 1.965 -13.047 1 85.88 166 GLU A C 1
ATOM 1341 O O . GLU A 1 166 ? 11.188 1.293 -14.07 1 85.88 166 GLU A O 1
ATOM 1346 N N . ASN A 1 167 ? 10.836 1.413 -11.883 1 87.5 167 ASN A N 1
ATOM 1347 C CA . ASN A 1 167 ? 10.781 -0.037 -11.727 1 87.5 167 ASN A CA 1
ATOM 1348 C C . ASN A 1 167 ? 9.539 -0.624 -12.398 1 87.5 167 ASN A C 1
ATOM 1350 O O . ASN A 1 167 ? 9.578 -1.749 -12.898 1 87.5 167 ASN A O 1
ATOM 1354 N N . GLN A 1 168 ? 8.477 0.154 -12.43 1 93.25 168 GLN A N 1
ATOM 1355 C CA . GLN A 1 168 ? 7.293 -0.322 -13.141 1 93.25 168 GLN A CA 1
ATOM 1356 C C . GLN A 1 168 ? 7.566 -0.47 -14.633 1 93.25 168 GLN A C 1
ATOM 1358 O O . GLN A 1 168 ? 7.117 -1.432 -15.258 1 93.25 168 GLN A O 1
ATOM 1363 N N . ILE A 1 169 ? 8.32 0.471 -15.133 1 94.31 169 ILE A N 1
ATOM 1364 C CA . ILE A 1 169 ? 8.656 0.399 -16.547 1 94.31 169 ILE A CA 1
ATOM 1365 C C . ILE A 1 169 ? 9.617 -0.765 -16.797 1 94.31 169 ILE A C 1
ATOM 1367 O O . ILE A 1 169 ? 9.469 -1.505 -17.766 1 94.31 169 ILE A O 1
ATOM 1371 N N . ILE A 1 170 ? 10.617 -0.921 -15.961 1 90.88 170 ILE A N 1
ATOM 1372 C CA . ILE A 1 170 ? 11.531 -2.055 -16.062 1 90.88 170 ILE A CA 1
ATOM 1373 C C . ILE A 1 170 ? 10.734 -3.359 -16.047 1 90.88 170 ILE A C 1
ATOM 1375 O O . ILE A 1 170 ? 10.977 -4.25 -16.859 1 90.88 170 ILE A O 1
ATOM 1379 N N . GLU A 1 171 ? 9.789 -3.473 -15.133 1 93.38 171 GLU A N 1
ATOM 1380 C CA . GLU A 1 171 ? 8.922 -4.645 -15.039 1 93.38 171 GLU A CA 1
ATOM 1381 C C . GLU A 1 171 ? 8.125 -4.848 -16.328 1 93.38 171 GLU A C 1
ATOM 1383 O O . GLU A 1 171 ? 8.07 -5.961 -16.859 1 93.38 171 GLU A O 1
ATOM 1388 N N . ALA A 1 172 ? 7.52 -3.797 -16.781 1 97.19 172 ALA A N 1
ATOM 1389 C CA . ALA A 1 172 ? 6.734 -3.877 -18.016 1 97.19 172 ALA A CA 1
ATOM 1390 C C . ALA A 1 172 ? 7.586 -4.383 -19.188 1 97.19 172 ALA A C 1
ATOM 1392 O O . ALA A 1 172 ? 7.133 -5.211 -19.969 1 97.19 172 ALA A O 1
ATOM 1393 N N . ASN A 1 173 ? 8.781 -3.893 -19.234 1 95.75 173 ASN A N 1
ATOM 1394 C CA . ASN A 1 173 ? 9.68 -4.258 -20.328 1 95.75 173 ASN A CA 1
ATOM 1395 C C . ASN A 1 173 ? 10.148 -5.703 -20.203 1 95.75 173 ASN A C 1
ATOM 1397 O O . ASN A 1 173 ? 10.516 -6.328 -21.203 1 95.75 173 ASN A O 1
ATOM 1401 N N . ALA A 1 174 ? 10.156 -6.203 -19.031 1 93 174 ALA A N 1
ATOM 1402 C CA . ALA A 1 174 ? 10.648 -7.559 -18.781 1 93 174 ALA A CA 1
ATOM 1403 C C . ALA A 1 174 ? 9.539 -8.586 -18.984 1 93 174 ALA A C 1
ATOM 1405 O O . ALA A 1 174 ? 9.805 -9.781 -19.109 1 93 174 ALA A O 1
ATOM 1406 N N . MET A 1 175 ? 8.297 -8.18 -19.016 1 96.75 175 MET A N 1
ATOM 1407 C CA . MET A 1 175 ? 7.164 -9.094 -19.125 1 96.75 175 MET A CA 1
ATOM 1408 C C . MET A 1 175 ? 7.062 -9.648 -20.547 1 96.75 175 MET A C 1
ATOM 1410 O O . MET A 1 175 ? 7.535 -9.023 -21.5 1 96.75 175 MET A O 1
ATOM 1414 N N . ILE A 1 176 ? 6.5 -10.867 -20.641 1 97.5 176 ILE A N 1
ATOM 1415 C CA . ILE A 1 176 ? 6.328 -11.562 -21.906 1 97.5 176 ILE A CA 1
ATOM 1416 C C . ILE A 1 176 ? 4.844 -11.836 -22.156 1 97.5 176 ILE A C 1
ATOM 1418 O O . ILE A 1 176 ? 4.023 -11.68 -21.25 1 97.5 176 ILE A O 1
ATOM 1422 N N . PRO A 1 177 ? 4.445 -12.273 -23.359 1 98.31 177 PRO A N 1
ATOM 1423 C CA . PRO A 1 177 ? 3.033 -12.406 -23.734 1 98.31 177 PRO A CA 1
ATOM 1424 C C . PRO A 1 177 ? 2.281 -13.406 -22.859 1 98.31 177 PRO A C 1
ATOM 1426 O O . PRO A 1 177 ? 1.054 -13.344 -22.766 1 98.31 177 PRO A O 1
ATOM 1429 N N . ASP A 1 178 ? 3.008 -14.305 -22.172 1 98.31 178 ASP A N 1
ATOM 1430 C CA . ASP A 1 178 ? 2.371 -15.32 -21.344 1 98.31 178 ASP A CA 1
ATOM 1431 C C . ASP A 1 178 ? 2.145 -14.805 -19.922 1 98.31 178 ASP A C 1
ATOM 1433 O O . ASP A 1 178 ? 1.584 -15.508 -19.078 1 98.31 178 ASP A O 1
ATOM 1437 N N . ASP A 1 179 ? 2.58 -13.562 -19.641 1 98.44 179 ASP A N 1
ATOM 1438 C CA . ASP A 1 179 ? 2.297 -12.883 -18.391 1 98.44 179 ASP A CA 1
ATOM 1439 C C . ASP A 1 179 ? 1.013 -12.062 -18.484 1 98.44 179 ASP A C 1
ATOM 1441 O O . ASP A 1 179 ? 0.39 -12 -19.547 1 98.44 179 ASP A O 1
ATOM 1445 N N . LEU A 1 180 ? 0.547 -11.555 -17.406 1 98.88 180 LEU A N 1
ATOM 1446 C CA . LEU A 1 180 ? -0.616 -10.672 -17.375 1 98.88 180 LEU A CA 1
ATOM 1447 C C . LEU A 1 180 ? -0.327 -9.414 -16.562 1 98.88 180 LEU A C 1
ATOM 1449 O O . LEU A 1 180 ? 0.107 -9.5 -15.414 1 98.88 180 LEU A O 1
ATOM 1453 N N . ALA A 1 181 ? -0.477 -8.289 -17.203 1 98.94 181 ALA A N 1
ATOM 1454 C CA . ALA A 1 181 ? -0.403 -7.012 -16.5 1 98.94 181 ALA A CA 1
ATOM 1455 C C . ALA A 1 181 ? -1.78 -6.578 -16 1 98.94 181 ALA A C 1
ATOM 1457 O O . ALA A 1 181 ? -2.729 -6.484 -16.781 1 98.94 181 ALA A O 1
ATOM 1458 N N . ILE A 1 182 ? -1.917 -6.398 -14.727 1 98.94 182 ILE A N 1
ATOM 1459 C CA . ILE A 1 182 ? -3.121 -5.801 -14.156 1 98.94 182 ILE A CA 1
ATOM 1460 C C . ILE A 1 182 ? -2.869 -4.328 -13.844 1 98.94 182 ILE A C 1
ATOM 1462 O O . ILE A 1 182 ? -2.113 -4.004 -12.922 1 98.94 182 ILE A O 1
ATOM 1466 N N . VAL A 1 183 ? -3.457 -3.453 -14.633 1 98.94 183 VAL A N 1
ATOM 1467 C CA . VAL A 1 183 ? -3.227 -2.02 -14.492 1 98.94 183 VAL A CA 1
ATOM 1468 C C . VAL A 1 183 ? -4.434 -1.364 -13.82 1 98.94 183 VAL A C 1
ATOM 1470 O O . VAL A 1 183 ? -5.547 -1.426 -14.344 1 98.94 183 VAL A O 1
ATOM 1473 N N . ILE A 1 184 ? -4.184 -0.753 -12.656 1 98.88 184 ILE A N 1
ATOM 1474 C CA . ILE A 1 184 ? -5.227 -0.141 -11.836 1 98.88 184 ILE A CA 1
ATOM 1475 C C . ILE A 1 184 ? -5.129 1.38 -11.938 1 98.88 184 ILE A C 1
ATOM 1477 O O . ILE A 1 184 ? -4.148 1.979 -11.492 1 98.88 184 ILE A O 1
ATOM 1481 N N . SER A 1 185 ? -6.078 2 -12.523 1 98.31 185 SER A N 1
ATOM 1482 C CA . SER A 1 185 ? -6.141 3.447 -12.703 1 98.31 185 SER A CA 1
ATOM 1483 C C . SER A 1 185 ? -7.57 3.91 -12.969 1 98.31 185 SER A C 1
ATOM 1485 O O . SER A 1 185 ? -8.18 3.521 -13.969 1 98.31 185 SER A O 1
ATOM 1487 N N . SER A 1 186 ? -8.094 4.758 -12.125 1 96.94 186 SER A N 1
ATOM 1488 C CA . SER A 1 186 ? -9.477 5.203 -12.273 1 96.94 186 SER A CA 1
ATOM 1489 C C . SER A 1 186 ? -9.672 5.977 -13.57 1 96.94 186 SER A C 1
ATOM 1491 O O . SER A 1 186 ? -10.586 5.68 -14.344 1 96.94 186 SER A O 1
ATOM 1493 N N . SER A 1 187 ? -8.797 6.883 -13.898 1 95.62 187 SER A N 1
ATOM 1494 C CA . SER A 1 187 ? -8.961 7.695 -15.102 1 95.62 187 SER A CA 1
ATOM 1495 C C . SER A 1 187 ? -8.477 6.953 -16.344 1 95.62 187 SER A C 1
ATOM 1497 O O . SER A 1 187 ? -8.969 7.191 -17.438 1 95.62 187 SER A O 1
ATOM 1499 N N . GLY A 1 188 ? -7.414 6.215 -16.25 1 97.62 188 GLY A N 1
ATOM 1500 C CA . GLY A 1 188 ? -6.84 5.434 -17.328 1 97.62 188 GLY A CA 1
ATOM 1501 C C . GLY A 1 188 ? -6.094 6.277 -18.344 1 97.62 188 GLY A C 1
ATOM 1502 O O . GLY A 1 188 ? -5.695 5.781 -19.391 1 97.62 188 GLY A O 1
ATOM 1503 N N . ASP A 1 189 ? -5.891 7.605 -17.938 1 97.56 189 ASP A N 1
ATOM 1504 C CA . ASP A 1 189 ? -5.379 8.5 -18.984 1 97.56 189 ASP A CA 1
ATOM 1505 C C . ASP A 1 189 ? -4.211 9.328 -18.453 1 97.56 189 ASP A C 1
ATOM 1507 O O . ASP A 1 189 ? -3.771 10.273 -19.125 1 97.56 189 ASP A O 1
ATOM 1511 N N . THR A 1 190 ? -3.738 9.086 -17.234 1 94.94 190 THR A N 1
ATOM 1512 C CA . THR A 1 190 ? -2.6 9.875 -16.781 1 94.94 190 THR A CA 1
ATOM 1513 C C . THR A 1 190 ? -1.391 9.648 -17.688 1 94.94 190 THR A C 1
ATOM 1515 O O . THR A 1 190 ? -1.3 8.617 -18.359 1 94.94 190 THR A O 1
ATOM 1518 N N . ARG A 1 191 ? -0.472 10.578 -17.719 1 95.12 191 ARG A N 1
ATOM 1519 C CA . ARG A 1 191 ? 0.701 10.5 -18.578 1 95.12 191 ARG A CA 1
ATOM 1520 C C . ARG A 1 191 ? 1.468 9.203 -18.344 1 95.12 191 ARG A C 1
ATOM 1522 O O . ARG A 1 191 ? 1.849 8.523 -19.297 1 95.12 191 ARG A O 1
ATOM 1529 N N . PHE A 1 192 ? 1.623 8.836 -17.141 1 95.56 192 PHE A N 1
ATOM 1530 C CA . PHE A 1 192 ? 2.398 7.641 -16.844 1 95.56 192 PHE A CA 1
ATOM 1531 C C . PHE A 1 192 ? 1.644 6.387 -17.281 1 95.56 192 PHE A C 1
ATOM 1533 O O . PHE A 1 192 ? 2.236 5.457 -17.828 1 95.56 192 PHE A O 1
ATOM 1540 N N . ILE A 1 193 ? 0.414 6.32 -17.016 1 98.25 193 ILE A N 1
ATOM 1541 C CA . ILE A 1 193 ? -0.385 5.148 -17.344 1 98.25 193 ILE A CA 1
ATOM 1542 C C . ILE A 1 193 ? -0.405 4.949 -18.859 1 98.25 193 ILE A C 1
ATOM 1544 O O . ILE A 1 193 ? -0.326 3.818 -19.344 1 98.25 193 ILE A O 1
ATOM 1548 N N . VAL A 1 194 ? -0.5 6.035 -19.578 1 98.69 194 VAL A N 1
ATOM 1549 C CA . VAL A 1 194 ? -0.45 5.957 -21.047 1 98.69 194 VAL A CA 1
ATOM 1550 C C . VAL A 1 194 ? 0.896 5.387 -21.484 1 98.69 194 VAL A C 1
ATOM 1552 O O . VAL A 1 194 ? 0.948 4.461 -22.297 1 98.69 194 VAL A O 1
ATOM 1555 N N . LYS A 1 195 ? 1.982 5.918 -20.906 1 98.5 195 LYS A N 1
ATOM 1556 C CA . LYS A 1 195 ? 3.316 5.422 -21.234 1 98.5 195 LYS A CA 1
ATOM 1557 C C . LYS A 1 195 ? 3.449 3.941 -20.891 1 98.5 195 LYS A C 1
ATOM 1559 O O . LYS A 1 195 ? 3.951 3.156 -21.703 1 98.5 195 LYS A O 1
ATOM 1564 N N . LEU A 1 196 ? 3.021 3.562 -19.719 1 98.56 196 LEU A N 1
ATOM 1565 C CA . LEU A 1 196 ? 3.068 2.182 -19.25 1 98.56 196 LEU A CA 1
ATOM 1566 C C . LEU A 1 196 ? 2.287 1.266 -20.188 1 98.56 196 LEU A C 1
ATOM 1568 O O . LEU A 1 196 ? 2.768 0.192 -20.562 1 98.56 196 LEU A O 1
ATOM 1572 N N . THR A 1 197 ? 1.138 1.696 -20.547 1 98.88 197 THR A N 1
ATOM 1573 C CA . THR A 1 197 ? 0.271 0.924 -21.422 1 98.88 197 THR A CA 1
ATOM 1574 C C . THR A 1 197 ? 0.927 0.723 -22.781 1 98.88 197 THR A C 1
ATOM 1576 O O . THR A 1 197 ? 0.849 -0.363 -23.359 1 98.88 197 THR A O 1
ATOM 1579 N N . LYS A 1 198 ? 1.552 1.743 -23.281 1 98.75 198 LYS A N 1
ATOM 1580 C CA . LYS A 1 198 ? 2.264 1.64 -24.547 1 98.75 198 LYS A CA 1
ATOM 1581 C C . LYS A 1 198 ? 3.367 0.588 -24.469 1 98.75 198 LYS A C 1
ATOM 1583 O O . LYS A 1 198 ? 3.512 -0.229 -25.391 1 98.75 198 LYS A O 1
ATOM 1588 N N . GLU A 1 199 ? 4.129 0.64 -23.391 1 98.56 199 GLU A N 1
ATOM 1589 C CA . GLU A 1 199 ? 5.219 -0.318 -23.234 1 98.56 199 GLU A CA 1
ATOM 1590 C C . GLU A 1 199 ? 4.691 -1.748 -23.172 1 98.56 199 GLU A C 1
ATOM 1592 O O . GLU A 1 199 ? 5.254 -2.65 -23.797 1 98.56 199 GLU A O 1
ATOM 1597 N N . LEU A 1 200 ? 3.641 -1.981 -22.438 1 98.81 200 LEU A N 1
ATOM 1598 C CA . LEU A 1 200 ? 3.039 -3.305 -22.312 1 98.81 200 LEU A CA 1
ATOM 1599 C C . LEU A 1 200 ? 2.512 -3.791 -23.672 1 98.81 200 LEU A C 1
ATOM 1601 O O . LEU A 1 200 ? 2.688 -4.961 -24.016 1 98.81 200 LEU A O 1
ATOM 1605 N N . SER A 1 201 ? 1.884 -2.879 -24.391 1 98.5 201 SER A N 1
ATOM 1606 C CA . SER A 1 201 ? 1.345 -3.215 -25.703 1 98.5 201 SER A CA 1
ATOM 1607 C C . SER A 1 201 ? 2.459 -3.566 -26.688 1 98.5 201 SER A C 1
ATOM 1609 O O . SER A 1 201 ? 2.33 -4.512 -27.469 1 98.5 201 SER A O 1
ATOM 1611 N N . ARG A 1 202 ? 3.492 -2.795 -26.609 1 97.62 202 ARG A N 1
ATOM 1612 C CA . ARG A 1 202 ? 4.637 -3.049 -27.469 1 97.62 202 ARG A CA 1
ATOM 1613 C C . ARG A 1 202 ? 5.191 -4.453 -27.25 1 97.62 202 ARG A C 1
ATOM 1615 O O . ARG A 1 202 ? 5.629 -5.109 -28.203 1 97.62 202 ARG A O 1
ATOM 1622 N N . ASN A 1 203 ? 5.125 -4.906 -26.062 1 97.38 203 ASN A N 1
ATOM 1623 C CA . ASN A 1 203 ? 5.637 -6.223 -25.703 1 97.38 203 ASN A CA 1
ATOM 1624 C C . ASN A 1 203 ? 4.562 -7.297 -25.828 1 97.38 203 ASN A C 1
ATOM 1626 O O . ASN A 1 203 ? 4.773 -8.445 -25.422 1 97.38 203 ASN A O 1
ATOM 1630 N N . GLU A 1 204 ? 3.406 -6.914 -26.297 1 98.31 204 GLU A N 1
ATOM 1631 C CA . GLU A 1 204 ? 2.271 -7.805 -26.547 1 98.31 204 GLU A CA 1
ATOM 1632 C C . GLU A 1 204 ? 1.832 -8.492 -25.25 1 98.31 204 GLU A C 1
ATOM 1634 O O . GLU A 1 204 ? 1.452 -9.664 -25.266 1 98.31 204 GLU A O 1
ATOM 1639 N N . VAL A 1 205 ? 2.055 -7.84 -24.125 1 98.75 205 VAL A N 1
ATOM 1640 C CA . VAL A 1 205 ? 1.576 -8.344 -22.844 1 98.75 205 VAL A CA 1
ATOM 1641 C C . VAL A 1 205 ? 0.087 -8.039 -22.688 1 98.75 205 VAL A C 1
ATOM 1643 O O . VAL A 1 205 ? -0.337 -6.891 -22.828 1 98.75 205 VAL A O 1
ATOM 1646 N N . PRO A 1 206 ? -0.75 -9.078 -22.469 1 98.88 206 PRO A N 1
ATOM 1647 C CA . PRO A 1 206 ? -2.162 -8.773 -22.234 1 98.88 206 PRO A CA 1
ATOM 1648 C C . PRO A 1 206 ? -2.377 -7.922 -20.984 1 98.88 206 PRO A C 1
ATOM 1650 O O . PRO A 1 206 ? -1.694 -8.117 -19.969 1 98.88 206 PRO A O 1
ATOM 1653 N N . ILE A 1 207 ? -3.316 -6.996 -21.109 1 98.94 207 ILE A N 1
ATOM 1654 C CA . ILE A 1 207 ? -3.613 -6.07 -20.031 1 98.94 207 ILE A CA 1
ATOM 1655 C C . ILE A 1 207 ? -5.027 -6.324 -19.5 1 98.94 207 ILE A C 1
ATOM 1657 O O . ILE A 1 207 ? -5.984 -6.355 -20.281 1 98.94 207 ILE A O 1
ATOM 1661 N N . LEU A 1 208 ? -5.168 -6.602 -18.25 1 98.94 208 LEU A N 1
ATOM 1662 C CA . LEU A 1 208 ? -6.422 -6.477 -17.516 1 98.94 208 LEU A CA 1
ATOM 1663 C C . LEU A 1 208 ? -6.508 -5.121 -16.812 1 98.94 208 LEU A C 1
ATOM 1665 O O . LEU A 1 208 ? -5.75 -4.855 -15.883 1 98.94 208 LEU A O 1
ATOM 1669 N N . ALA A 1 209 ? -7.402 -4.266 -17.266 1 98.88 209 ALA A N 1
ATOM 1670 C CA . ALA A 1 209 ? -7.523 -2.922 -16.703 1 98.88 209 ALA A CA 1
ATOM 1671 C C . ALA A 1 209 ? -8.625 -2.867 -15.648 1 98.88 209 ALA A C 1
ATOM 1673 O O . ALA A 1 209 ? -9.727 -3.389 -15.859 1 98.88 209 ALA A O 1
ATOM 1674 N N . ILE A 1 210 ? -8.32 -2.342 -14.5 1 98.88 210 ILE A N 1
ATOM 1675 C CA . ILE A 1 210 ? -9.328 -1.915 -13.539 1 98.88 210 ILE A CA 1
ATOM 1676 C C . ILE A 1 210 ? -9.469 -0.395 -13.57 1 98.88 210 ILE A C 1
ATOM 1678 O O . ILE A 1 210 ? -8.562 0.328 -13.164 1 98.88 210 ILE A O 1
ATOM 1682 N N . THR A 1 211 ? -10.562 0.099 -14.141 1 98.75 211 THR A N 1
ATOM 1683 C CA . THR A 1 211 ? -10.703 1.525 -14.414 1 98.75 211 THR A CA 1
ATOM 1684 C C . THR A 1 211 ? -12.172 1.938 -14.398 1 98.75 211 THR A C 1
ATOM 1686 O O . THR A 1 211 ? -13.062 1.091 -14.508 1 98.75 211 THR A O 1
ATOM 1689 N N . SER A 1 212 ? -12.406 3.211 -14.148 1 98.62 212 SER A N 1
ATOM 1690 C CA . SER A 1 212 ? -13.773 3.729 -14.242 1 98.62 212 SER A CA 1
ATOM 1691 C C . SER A 1 212 ? -14.07 4.242 -15.648 1 98.62 212 SER A C 1
ATOM 1693 O O . SER A 1 212 ? -15.211 4.59 -15.961 1 98.62 212 SER A O 1
ATOM 1695 N N . ASN A 1 213 ? -13.062 4.25 -16.531 1 98.25 213 ASN A N 1
ATOM 1696 C CA . ASN A 1 213 ? -13.18 4.887 -17.844 1 98.25 213 ASN A CA 1
ATOM 1697 C C . ASN A 1 213 ? -12.75 3.941 -18.969 1 98.25 213 ASN A C 1
ATOM 1699 O O . ASN A 1 213 ? -11.641 4.055 -19.484 1 98.25 213 ASN A O 1
ATOM 1703 N N . PRO A 1 214 ? -13.664 3.141 -19.438 1 97.88 214 PRO A N 1
ATOM 1704 C CA . PRO A 1 214 ? -13.336 2.176 -20.5 1 97.88 214 PRO A CA 1
ATOM 1705 C C . PRO A 1 214 ? -12.867 2.848 -21.781 1 97.88 214 PRO A C 1
ATOM 1707 O O . PRO A 1 214 ? -12.203 2.215 -22.609 1 97.88 214 PRO A O 1
ATOM 1710 N N . SER A 1 215 ? -13.195 4.113 -21.969 1 98.38 215 SER A N 1
ATOM 1711 C CA . SER A 1 215 ? -12.852 4.801 -23.203 1 98.38 215 SER A CA 1
ATOM 1712 C C . SER A 1 215 ? -11.477 5.453 -23.109 1 98.38 215 SER A C 1
ATOM 1714 O O . SER A 1 215 ? -10.992 6.043 -24.078 1 98.38 215 SER A O 1
ATOM 1716 N N . SER A 1 216 ? -10.883 5.398 -21.953 1 98.56 216 SER A N 1
ATOM 1717 C CA . SER A 1 216 ? -9.531 5.934 -21.781 1 98.56 216 SER A CA 1
ATOM 1718 C C . SER A 1 216 ? -8.523 5.184 -22.641 1 98.56 216 SER A C 1
ATOM 1720 O O . SER A 1 216 ? -8.844 4.148 -23.219 1 98.56 216 SER A O 1
ATOM 1722 N N . TYR A 1 217 ? -7.312 5.715 -22.719 1 98.81 217 TYR A N 1
ATOM 1723 C CA . TYR A 1 217 ? -6.25 5.031 -23.453 1 98.81 217 TYR A CA 1
ATOM 1724 C C . TYR A 1 217 ? -6.008 3.641 -22.875 1 98.81 217 TYR A C 1
ATOM 1726 O O . TYR A 1 217 ? -5.879 2.668 -23.625 1 98.81 217 TYR A O 1
ATOM 1734 N N . LEU A 1 218 ? -5.941 3.537 -21.562 1 98.81 218 LEU A N 1
ATOM 1735 C CA . LEU A 1 218 ? -5.797 2.24 -20.906 1 98.81 218 LEU A CA 1
ATOM 1736 C C . LEU A 1 218 ? -6.934 1.303 -21.312 1 98.81 218 LEU A C 1
ATOM 1738 O O . LEU A 1 218 ? -6.688 0.152 -21.672 1 98.81 218 LEU A O 1
ATOM 1742 N N . GLY A 1 219 ? -8.18 1.846 -21.219 1 98.69 219 GLY A N 1
ATOM 1743 C CA . GLY A 1 219 ? -9.336 1.033 -21.562 1 98.69 219 GLY A CA 1
ATOM 1744 C C . GLY A 1 219 ? -9.312 0.525 -22.984 1 98.69 219 GLY A C 1
ATOM 1745 O O . GLY A 1 219 ? -9.609 -0.645 -23.234 1 98.69 219 GLY A O 1
ATOM 1746 N N . GLN A 1 220 ? -8.867 1.328 -23.891 1 98.56 220 GLN A N 1
ATOM 1747 C CA . GLN A 1 220 ? -8.891 1.01 -25.312 1 98.56 220 GLN A CA 1
ATOM 1748 C C . GLN A 1 220 ? -7.824 -0.023 -25.656 1 98.56 220 GLN A C 1
ATOM 1750 O O . GLN A 1 220 ? -7.91 -0.682 -26.703 1 98.56 220 GLN A O 1
ATOM 1755 N N . HIS A 1 221 ? -6.879 -0.209 -24.812 1 98.75 221 HIS A N 1
ATOM 1756 C CA . HIS A 1 221 ? -5.777 -1.108 -25.141 1 98.75 221 HIS A CA 1
ATOM 1757 C C . HIS A 1 221 ? -5.766 -2.32 -24.219 1 98.75 221 HIS A C 1
ATOM 1759 O O . HIS A 1 221 ? -4.836 -3.129 -24.25 1 98.75 221 HIS A O 1
ATOM 1765 N N . ALA A 1 222 ? -6.762 -2.451 -23.391 1 98.75 222 ALA A N 1
ATOM 1766 C CA . ALA A 1 222 ? -6.863 -3.59 -22.469 1 98.75 222 ALA A CA 1
ATOM 1767 C C . ALA A 1 222 ? -7.496 -4.793 -23.172 1 98.75 222 ALA A C 1
ATOM 1769 O O . ALA A 1 222 ? -8.406 -4.637 -23.984 1 98.75 222 ALA A O 1
ATOM 1770 N N . LYS A 1 223 ? -7.016 -5.957 -22.844 1 98.56 223 LYS A N 1
ATOM 1771 C CA . LYS A 1 223 ? -7.645 -7.199 -23.281 1 98.56 223 LYS A CA 1
ATOM 1772 C C . LYS A 1 223 ? -8.992 -7.406 -22.594 1 98.56 223 LYS A C 1
ATOM 1774 O O . LYS A 1 223 ? -9.922 -7.941 -23.188 1 98.56 223 LYS A O 1
ATOM 1779 N N . LEU A 1 224 ? -9.078 -7.031 -21.375 1 98.56 224 LEU A N 1
ATOM 1780 C CA . LEU A 1 224 ? -10.273 -7.125 -20.547 1 98.56 224 LEU A CA 1
ATOM 1781 C C . LEU A 1 224 ? -10.359 -5.945 -19.594 1 98.56 224 LEU A C 1
ATOM 1783 O O . LEU A 1 224 ? -9.336 -5.457 -19.109 1 98.56 224 LEU A O 1
ATOM 1787 N N . ILE A 1 225 ? -11.578 -5.488 -19.344 1 98.56 225 ILE A N 1
ATOM 1788 C CA . ILE A 1 225 ? -11.781 -4.34 -18.469 1 98.56 225 ILE A CA 1
ATOM 1789 C C . ILE A 1 225 ? -12.68 -4.742 -17.297 1 98.56 225 ILE A C 1
ATOM 1791 O O . ILE A 1 225 ? -13.766 -5.293 -17.5 1 98.56 225 ILE A O 1
ATOM 1795 N N . ILE A 1 226 ? -12.188 -4.539 -16.125 1 98.56 226 ILE A N 1
ATOM 1796 C CA . ILE A 1 226 ? -13 -4.512 -14.914 1 98.56 226 ILE A CA 1
ATOM 1797 C C . ILE A 1 226 ? -13.398 -3.074 -14.594 1 98.56 226 ILE A C 1
ATOM 1799 O O . ILE A 1 226 ? -12.594 -2.297 -14.078 1 98.56 226 ILE A O 1
ATOM 1803 N N . GLN A 1 227 ? -14.633 -2.758 -14.922 1 98.38 227 GLN A N 1
ATOM 1804 C CA . GLN A 1 227 ? -15.086 -1.379 -14.773 1 98.38 227 GLN A CA 1
ATOM 1805 C C . GLN A 1 227 ? -15.648 -1.132 -13.375 1 98.38 227 GLN A C 1
ATOM 1807 O O . GLN A 1 227 ? -16.375 -1.976 -12.836 1 98.38 227 GLN A O 1
ATOM 1812 N N . ILE A 1 228 ? -15.297 -0.009 -12.797 1 98.5 228 ILE A N 1
ATOM 1813 C CA . ILE A 1 228 ? -15.828 0.401 -11.5 1 98.5 228 ILE A CA 1
ATOM 1814 C C . ILE A 1 228 ? -16.562 1.735 -11.641 1 98.5 228 ILE A C 1
ATOM 1816 O O . ILE A 1 228 ? -16.484 2.377 -12.695 1 98.5 228 ILE A O 1
ATOM 1820 N N . SER A 1 229 ? -17.234 2.094 -10.57 1 98.44 229 SER A N 1
ATOM 1821 C CA . SER A 1 229 ? -17.906 3.389 -10.539 1 98.44 229 SER A CA 1
ATOM 1822 C C . SER A 1 229 ? -16.922 4.531 -10.742 1 98.44 229 SER A C 1
ATOM 1824 O O . SER A 1 229 ? -15.805 4.5 -10.211 1 98.44 229 SER A O 1
ATOM 1826 N N . GLY A 1 230 ? -17.344 5.598 -11.508 1 97.44 230 GLY A N 1
ATOM 1827 C CA . GLY A 1 230 ? -16.547 6.801 -11.695 1 97.44 230 GLY A CA 1
ATOM 1828 C C . GLY A 1 230 ? -16.891 7.902 -10.719 1 97.44 230 GLY A C 1
ATOM 1829 O O . GLY A 1 230 ? -16.391 9.023 -10.836 1 97.44 230 GLY A O 1
ATOM 1830 N N . GLN A 1 231 ? -17.766 7.566 -9.734 1 96.44 231 GLN A N 1
ATOM 1831 C CA . GLN A 1 231 ? -18.156 8.578 -8.758 1 96.44 231 GLN A CA 1
ATOM 1832 C C . GLN A 1 231 ? -16.953 9.039 -7.941 1 96.44 231 GLN A C 1
ATOM 1834 O O . GLN A 1 231 ? -16.125 8.227 -7.527 1 96.44 231 GLN A O 1
ATOM 1839 N N . LYS A 1 232 ? -16.891 10.359 -7.758 1 94.5 232 LYS A N 1
ATOM 1840 C CA . LYS A 1 232 ? -15.828 10.977 -6.957 1 94.5 232 LYS A CA 1
ATOM 1841 C C . LYS A 1 232 ? -16.406 11.828 -5.84 1 94.5 232 LYS A C 1
ATOM 1843 O O . LYS A 1 232 ? -17.547 12.289 -5.934 1 94.5 232 LYS A O 1
ATOM 1848 N N . MET A 1 233 ? -15.633 11.891 -4.805 1 92.19 233 MET A N 1
ATOM 1849 C CA . MET A 1 233 ? -15.961 12.891 -3.795 1 92.19 233 MET A CA 1
ATOM 1850 C C . MET A 1 233 ? -15.555 14.289 -4.258 1 92.19 233 MET A C 1
ATOM 1852 O O . MET A 1 233 ? -14.391 14.508 -4.609 1 92.19 233 MET A O 1
ATOM 1856 N N . ASP A 1 234 ? -16.453 15.211 -4.25 1 88.62 234 ASP A N 1
ATOM 1857 C CA . ASP A 1 234 ? -16.172 16.562 -4.715 1 88.62 234 ASP A CA 1
ATOM 1858 C C . ASP A 1 234 ? -15.242 17.297 -3.754 1 88.62 234 ASP A C 1
ATOM 1860 O O . ASP A 1 234 ? -15.352 17.141 -2.535 1 88.62 234 ASP A O 1
ATOM 1864 N N . GLY A 1 235 ? -14.367 18.047 -4.344 1 89.94 235 GLY A N 1
ATOM 1865 C CA . GLY A 1 235 ? -13.586 18.984 -3.549 1 89.94 235 GLY A CA 1
ATOM 1866 C C . GLY A 1 235 ? -12.281 18.391 -3.053 1 89.94 235 GLY A C 1
ATOM 1867 O O . GLY A 1 235 ? -11.516 19.062 -2.355 1 89.94 235 GLY A O 1
ATOM 1868 N N . TYR A 1 236 ? -12.055 17.141 -3.385 1 92.81 236 TYR A N 1
ATOM 1869 C CA . TYR A 1 236 ? -10.836 16.5 -2.906 1 92.81 236 TYR A CA 1
ATOM 1870 C C . TYR A 1 236 ? -10.039 15.906 -4.062 1 92.81 236 TYR A C 1
ATOM 1872 O O . TYR A 1 236 ? -10.594 15.227 -4.93 1 92.81 236 TYR A O 1
ATOM 1880 N N . LYS A 1 237 ? -8.75 16.172 -4.105 1 92.06 237 LYS A N 1
ATOM 1881 C CA . LYS A 1 237 ? -7.875 15.586 -5.117 1 92.06 237 LYS A CA 1
ATOM 1882 C C . LYS A 1 237 ? -7.574 14.125 -4.793 1 92.06 237 LYS A C 1
ATOM 1884 O O . LYS A 1 237 ? -7.512 13.289 -5.695 1 92.06 237 LYS A O 1
ATOM 1889 N N . SER A 1 238 ? -7.312 13.82 -3.502 1 94.19 238 SER A N 1
ATOM 1890 C CA . SER A 1 238 ? -7.098 12.445 -3.084 1 94.19 238 SER A CA 1
ATOM 1891 C C . SER A 1 238 ? -8.359 11.602 -3.281 1 94.19 238 SER A C 1
ATOM 1893 O O . SER A 1 238 ? -9.461 12.055 -2.986 1 94.19 238 SER A O 1
ATOM 1895 N N . PRO A 1 239 ? -8.125 10.398 -3.834 1 96.19 239 PRO A N 1
ATOM 1896 C CA . PRO A 1 239 ? -9.297 9.539 -4.02 1 96.19 239 PRO A CA 1
ATOM 1897 C C . PRO A 1 239 ? -9.906 9.078 -2.699 1 96.19 239 PRO A C 1
ATOM 1899 O O . PRO A 1 239 ? -9.188 8.703 -1.775 1 96.19 239 PRO A O 1
ATOM 1902 N N . ILE A 1 240 ? -11.273 9.164 -2.643 1 96.31 240 ILE A N 1
ATOM 1903 C CA . ILE A 1 240 ? -12 8.773 -1.438 1 96.31 240 ILE A CA 1
ATOM 1904 C C . ILE A 1 240 ? -12.969 7.637 -1.766 1 96.31 240 ILE A C 1
ATOM 1906 O O . ILE A 1 240 ? -12.898 6.566 -1.161 1 96.31 240 ILE A O 1
ATOM 1910 N N . LEU A 1 241 ? -13.828 7.828 -2.748 1 97.19 241 LEU A N 1
ATOM 1911 C CA . LEU A 1 241 ? -14.773 6.805 -3.182 1 97.19 241 LEU A CA 1
ATOM 1912 C C . LEU A 1 241 ? -14.109 5.824 -4.145 1 97.19 241 LEU A C 1
ATOM 1914 O O . LEU A 1 241 ? -14.312 4.613 -4.043 1 97.19 241 LEU A O 1
ATOM 1918 N N . GLU A 1 242 ? -13.227 6.352 -5.035 1 97.5 242 GLU A N 1
ATOM 1919 C CA . GLU A 1 242 ? -12.586 5.59 -6.098 1 97.5 242 GLU A CA 1
ATOM 1920 C C . GLU A 1 242 ? -11.766 4.434 -5.535 1 97.5 242 GLU A C 1
ATOM 1922 O O . GLU A 1 242 ? -11.82 3.314 -6.047 1 97.5 242 GLU A O 1
ATOM 1927 N N . GLU A 1 243 ? -11.023 4.695 -4.469 1 97.81 243 GLU A N 1
ATOM 1928 C CA . GLU A 1 243 ? -10.141 3.664 -3.938 1 97.81 243 GLU A CA 1
ATOM 1929 C C . GLU A 1 243 ? -10.93 2.521 -3.311 1 97.81 243 GLU A C 1
ATOM 1931 O O . GLU A 1 243 ? -10.508 1.366 -3.354 1 97.81 243 GLU A O 1
ATOM 1936 N N . ILE A 1 244 ? -12.109 2.82 -2.734 1 98.25 244 ILE A N 1
ATOM 1937 C CA . ILE A 1 244 ? -12.977 1.788 -2.182 1 98.25 244 ILE A CA 1
ATOM 1938 C C . ILE A 1 244 ? -13.492 0.895 -3.307 1 98.25 244 ILE A C 1
ATOM 1940 O O . ILE A 1 244 ? -13.531 -0.331 -3.17 1 98.25 244 ILE A O 1
ATOM 1944 N N . ASN A 1 245 ? -13.883 1.521 -4.402 1 98.5 245 ASN A N 1
ATOM 1945 C CA . ASN A 1 245 ? -14.375 0.76 -5.543 1 98.5 245 ASN A CA 1
ATOM 1946 C C . ASN A 1 245 ? -13.273 -0.081 -6.176 1 98.5 245 ASN A C 1
ATOM 1948 O O . ASN A 1 245 ? -13.508 -1.221 -6.582 1 98.5 245 ASN A O 1
ATOM 1952 N N . LEU A 1 246 ? -12.055 0.516 -6.316 1 98.69 246 LEU A N 1
ATOM 1953 C CA . LEU A 1 246 ? -10.922 -0.243 -6.832 1 98.69 246 LEU A CA 1
ATOM 1954 C C . LEU A 1 246 ? -10.633 -1.457 -5.953 1 98.69 246 LEU A C 1
ATOM 1956 O O . LEU A 1 246 ? -10.422 -2.559 -6.465 1 98.69 246 LEU A O 1
ATOM 1960 N N . GLN A 1 247 ? -10.688 -1.247 -4.652 1 98.56 247 GLN A N 1
ATOM 1961 C CA . GLN A 1 247 ? -10.438 -2.34 -3.719 1 98.56 247 GLN A CA 1
ATOM 1962 C C . GLN A 1 247 ? -11.516 -3.408 -3.818 1 98.56 247 GLN A C 1
ATOM 1964 O O . GLN A 1 247 ? -11.227 -4.605 -3.744 1 98.56 247 GLN A O 1
ATOM 1969 N N . ALA A 1 248 ? -12.766 -2.982 -3.947 1 97.88 248 ALA A N 1
ATOM 1970 C CA . ALA A 1 248 ? -13.867 -3.93 -4.109 1 97.88 248 ALA A CA 1
ATOM 1971 C C . ALA A 1 248 ? -13.672 -4.785 -5.355 1 97.88 248 ALA A C 1
ATOM 1973 O O . ALA A 1 248 ? -13.93 -5.992 -5.332 1 97.88 248 ALA A O 1
ATOM 1974 N N . ALA A 1 249 ? -13.234 -4.164 -6.41 1 98.12 249 ALA A N 1
ATOM 1975 C CA . ALA A 1 249 ? -12.977 -4.902 -7.645 1 98.12 249 ALA A CA 1
ATOM 1976 C C . ALA A 1 249 ? -11.883 -5.941 -7.445 1 98.12 249 ALA A C 1
ATOM 1978 O O . ALA A 1 249 ? -12.008 -7.082 -7.902 1 98.12 249 ALA A O 1
ATOM 1979 N N . VAL A 1 250 ? -10.805 -5.59 -6.766 1 98.5 250 VAL A N 1
ATOM 1980 C CA . VAL A 1 250 ? -9.719 -6.512 -6.465 1 98.5 250 VAL A CA 1
ATOM 1981 C C . VAL A 1 250 ? -10.25 -7.684 -5.641 1 98.5 250 VAL A C 1
ATOM 1983 O O . VAL A 1 250 ? -9.922 -8.844 -5.914 1 98.5 250 VAL A O 1
ATOM 1986 N N . ASN A 1 251 ? -11.078 -7.367 -4.637 1 97.69 251 ASN A N 1
ATOM 1987 C CA . ASN A 1 251 ? -11.648 -8.414 -3.793 1 97.69 251 ASN A CA 1
ATOM 1988 C C . ASN A 1 251 ? -12.523 -9.367 -4.598 1 97.69 251 ASN A C 1
ATOM 1990 O O . ASN A 1 251 ? -12.5 -10.578 -4.375 1 97.69 251 ASN A O 1
ATOM 1994 N N . MET A 1 252 ? -13.273 -8.82 -5.508 1 96.75 252 MET A N 1
ATOM 1995 C CA . MET A 1 252 ? -14.133 -9.664 -6.34 1 96.75 252 MET A CA 1
ATOM 1996 C C . MET A 1 252 ? -13.297 -10.586 -7.219 1 96.75 252 MET A C 1
ATOM 1998 O O . MET A 1 252 ? -13.633 -11.758 -7.391 1 96.75 252 MET A O 1
ATOM 2002 N N . LEU A 1 253 ? -12.211 -10.039 -7.793 1 97.5 253 LEU A N 1
ATOM 2003 C CA . LEU A 1 253 ? -11.312 -10.867 -8.578 1 97.5 253 LEU A CA 1
ATOM 2004 C C . LEU A 1 253 ? -10.703 -11.969 -7.719 1 97.5 253 LEU A C 1
ATOM 2006 O O . LEU A 1 253 ? -10.625 -13.125 -8.141 1 97.5 253 LEU A O 1
ATOM 2010 N N . TYR A 1 254 ? -10.273 -11.633 -6.531 1 97.12 254 TYR A N 1
ATOM 2011 C CA . TYR A 1 254 ? -9.688 -12.57 -5.582 1 97.12 254 TYR A CA 1
ATOM 2012 C C . TYR A 1 254 ? -10.672 -13.68 -5.234 1 97.12 254 TYR A C 1
ATOM 2014 O O . TYR A 1 254 ? -10.305 -14.859 -5.242 1 97.12 254 TYR A O 1
ATOM 2022 N N . LEU A 1 255 ? -11.891 -13.312 -4.934 1 94.44 255 LEU A N 1
ATOM 2023 C CA . LEU A 1 255 ? -12.914 -14.266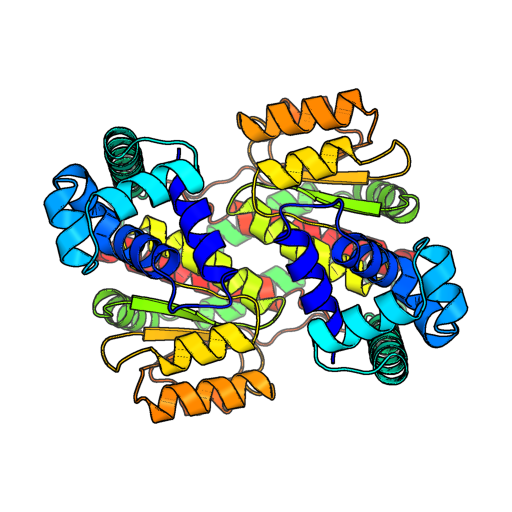 -4.523 1 94.44 255 LEU A CA 1
ATOM 2024 C C . LEU A 1 255 ? -13.281 -15.203 -5.676 1 94.44 255 LEU A C 1
ATOM 2026 O O . LEU A 1 255 ? -13.406 -16.406 -5.484 1 94.44 255 LEU A O 1
ATOM 2030 N N . HIS A 1 256 ? -13.445 -14.648 -6.875 1 93.69 256 HIS A N 1
ATOM 2031 C CA . HIS A 1 256 ? -13.805 -15.469 -8.023 1 93.69 256 HIS A CA 1
ATOM 2032 C C . HIS A 1 256 ? -12.664 -16.406 -8.406 1 93.69 256 HIS A C 1
ATOM 2034 O O . HIS A 1 256 ? -12.898 -17.578 -8.703 1 93.69 256 HIS A O 1
ATOM 2040 N N . TYR A 1 257 ? -11.469 -15.891 -8.383 1 95.69 257 TYR A N 1
ATOM 2041 C CA . TYR A 1 257 ? -10.305 -16.703 -8.703 1 95.69 257 TYR A CA 1
ATOM 2042 C C . TYR A 1 257 ? -10.172 -17.859 -7.711 1 95.69 257 TYR A C 1
ATOM 2044 O O . TYR A 1 257 ? -9.984 -19.016 -8.109 1 95.69 257 TYR A O 1
ATOM 2052 N N . SER A 1 258 ? -10.281 -17.547 -6.422 1 92.88 258 SER A N 1
ATOM 2053 C CA . SER A 1 258 ? -10.102 -18.547 -5.383 1 92.88 258 SER A CA 1
ATOM 2054 C C . SER A 1 258 ? -11.203 -19.609 -5.441 1 92.88 258 SER A C 1
ATOM 2056 O O . SER A 1 258 ? -10.953 -20.781 -5.188 1 92.88 258 SER A O 1
ATOM 2058 N N . GLY A 1 259 ? -12.438 -19.156 -5.68 1 87.94 259 GLY A N 1
ATOM 2059 C CA . GLY A 1 259 ? -13.547 -20.078 -5.797 1 87.94 259 GLY A CA 1
ATOM 2060 C C . GLY A 1 259 ? -13.383 -21.062 -6.945 1 87.94 259 GLY A C 1
ATOM 2061 O O . GLY A 1 259 ? -13.82 -22.219 -6.855 1 87.94 259 GLY A O 1
ATOM 2062 N N . ARG A 1 260 ? -12.688 -20.641 -7.969 1 88.88 260 ARG A N 1
ATOM 2063 C CA . ARG A 1 260 ? -12.562 -21.469 -9.172 1 88.88 260 ARG A CA 1
ATOM 2064 C C . ARG A 1 260 ? -11.312 -22.328 -9.117 1 88.88 260 ARG A C 1
ATOM 2066 O O . ARG A 1 260 ? -11.328 -23.484 -9.555 1 88.88 260 ARG A O 1
ATOM 2073 N N . TYR A 1 261 ? -10.273 -21.812 -8.508 1 90.38 261 TYR A N 1
ATOM 2074 C CA . TYR A 1 261 ? -8.992 -22.484 -8.695 1 90.38 261 TYR A CA 1
ATOM 2075 C C . TYR A 1 261 ? -8.414 -22.922 -7.359 1 90.38 261 TYR A C 1
ATOM 2077 O O . TYR A 1 261 ? -7.371 -23.594 -7.324 1 90.38 261 TYR A O 1
ATOM 2085 N N . ASN A 1 262 ? -8.969 -22.547 -6.242 1 81.94 262 ASN A N 1
ATOM 2086 C CA . ASN A 1 262 ? -8.5 -22.938 -4.918 1 81.94 262 ASN A CA 1
ATOM 2087 C C . ASN A 1 262 ? -9.617 -23.562 -4.086 1 81.94 262 ASN A C 1
ATOM 2089 O O . ASN A 1 262 ? -9.391 -24.531 -3.369 1 81.94 262 ASN A O 1
ATOM 2093 N N . MET B 1 1 ? 6.227 -15.461 10.359 1 49.53 1 MET B N 1
ATOM 2094 C CA . MET B 1 1 ? 6.746 -16.422 9.398 1 49.53 1 MET B CA 1
ATOM 2095 C C . MET B 1 1 ? 6.613 -15.891 7.973 1 49.53 1 MET B C 1
ATOM 2097 O O . MET B 1 1 ? 7.562 -15.953 7.191 1 49.53 1 MET B O 1
ATOM 2101 N N . TYR B 1 2 ? 5.477 -15.359 7.633 1 61.41 2 TYR B N 1
ATOM 2102 C CA . TYR B 1 2 ? 5.234 -14.75 6.328 1 61.41 2 TYR B CA 1
ATOM 2103 C C . TYR B 1 2 ? 6.203 -13.602 6.074 1 61.41 2 TYR B C 1
ATOM 2105 O O . TYR B 1 2 ? 6.5 -13.281 4.922 1 61.41 2 TYR B O 1
ATOM 2113 N N . ASN B 1 3 ? 7.066 -13.523 7.012 1 72.88 3 ASN B N 1
ATOM 2114 C CA . ASN B 1 3 ? 7.844 -12.289 7.051 1 72.88 3 ASN B CA 1
ATOM 2115 C C . ASN B 1 3 ? 9.047 -12.352 6.117 1 72.88 3 ASN B C 1
ATOM 2117 O O . ASN B 1 3 ? 9.367 -11.375 5.441 1 72.88 3 ASN B O 1
ATOM 2121 N N . PHE B 1 4 ? 9.609 -13.617 5.875 1 80.81 4 PHE B N 1
ATOM 2122 C CA . PHE B 1 4 ? 10.797 -13.711 5.039 1 80.81 4 PHE B CA 1
ATOM 2123 C C . PHE B 1 4 ? 10.461 -13.391 3.586 1 80.81 4 PHE B C 1
ATOM 2125 O O . PHE B 1 4 ? 11.164 -12.609 2.939 1 80.81 4 PHE B O 1
ATOM 2132 N N . PHE B 1 5 ? 9.414 -13.875 3.152 1 81.5 5 PHE B N 1
ATOM 2133 C CA . PHE B 1 5 ? 9.094 -13.758 1.735 1 81.5 5 PHE B CA 1
ATOM 2134 C C . PHE B 1 5 ? 8.531 -12.375 1.426 1 81.5 5 PHE B C 1
ATOM 2136 O O . PHE B 1 5 ? 8.75 -11.836 0.339 1 81.5 5 PHE B O 1
ATOM 2143 N N . ALA B 1 6 ? 7.848 -11.828 2.449 1 75.06 6 ALA B N 1
ATOM 2144 C CA . ALA B 1 6 ? 7.465 -10.43 2.311 1 75.06 6 ALA B CA 1
ATOM 2145 C C . ALA B 1 6 ? 8.695 -9.531 2.209 1 75.06 6 ALA B C 1
ATOM 2147 O O . ALA B 1 6 ? 8.719 -8.578 1.423 1 75.06 6 ALA B O 1
ATOM 2148 N N . LYS B 1 7 ? 9.695 -9.938 2.932 1 81.69 7 LYS B N 1
ATOM 2149 C CA . LYS B 1 7 ? 10.945 -9.18 2.896 1 81.69 7 LYS B CA 1
ATOM 2150 C C . LYS B 1 7 ? 11.648 -9.344 1.553 1 81.69 7 LYS B C 1
ATOM 2152 O O . LYS B 1 7 ? 12.234 -8.391 1.034 1 81.69 7 LYS B O 1
ATOM 2157 N N . LEU B 1 8 ? 11.641 -10.547 1.069 1 87.19 8 LEU B N 1
ATOM 2158 C CA . LEU B 1 8 ? 12.242 -10.797 -0.238 1 87.19 8 LEU B CA 1
ATOM 2159 C C . LEU B 1 8 ? 11.547 -9.977 -1.318 1 87.19 8 LEU B C 1
ATOM 2161 O O . LEU B 1 8 ? 12.203 -9.398 -2.188 1 87.19 8 LEU B O 1
ATOM 2165 N N . GLN B 1 9 ? 10.281 -9.93 -1.205 1 81.81 9 GLN B N 1
ATOM 2166 C CA . GLN B 1 9 ? 9.5 -9.164 -2.17 1 81.81 9 GLN B CA 1
ATOM 2167 C C . GLN B 1 9 ? 9.828 -7.676 -2.076 1 81.81 9 GLN B C 1
ATOM 2169 O O . GLN B 1 9 ? 10 -7.008 -3.098 1 81.81 9 GLN B O 1
ATOM 2174 N N . ASN B 1 10 ? 9.906 -7.195 -0.873 1 76.56 10 ASN B N 1
ATOM 2175 C CA . ASN B 1 10 ? 10.258 -5.797 -0.652 1 76.56 10 ASN B CA 1
ATOM 2176 C C . ASN B 1 10 ? 11.656 -5.48 -1.188 1 76.56 10 ASN B C 1
ATOM 2178 O O . ASN B 1 10 ? 11.883 -4.398 -1.731 1 76.56 10 ASN B O 1
ATOM 2182 N N . PHE B 1 11 ? 12.539 -6.402 -0.971 1 82.38 11 PHE B N 1
ATOM 2183 C CA . PHE B 1 11 ? 13.898 -6.254 -1.478 1 82.38 11 PHE B CA 1
ATOM 2184 C C . PHE B 1 11 ? 13.898 -6.105 -2.994 1 82.38 11 PHE B C 1
ATOM 2186 O O . PHE B 1 11 ? 14.539 -5.203 -3.535 1 82.38 11 PHE B O 1
ATOM 2193 N N . LEU B 1 12 ? 13.156 -6.949 -3.615 1 83.12 12 LEU B N 1
ATOM 2194 C CA . LEU B 1 12 ? 13.094 -6.91 -5.074 1 83.12 12 LEU B CA 1
ATOM 2195 C C . LEU B 1 12 ? 12.469 -5.605 -5.555 1 83.12 12 LEU B C 1
ATOM 2197 O O . LEU B 1 12 ? 12.953 -5.004 -6.52 1 83.12 12 LEU B O 1
ATOM 2201 N N . GLU B 1 13 ? 11.5 -5.148 -4.836 1 76.44 13 GLU B N 1
ATOM 2202 C CA . GLU B 1 13 ? 10.758 -3.959 -5.246 1 76.44 13 GLU B CA 1
ATOM 2203 C C . GLU B 1 13 ? 11.578 -2.691 -5.027 1 76.44 13 GLU B C 1
ATOM 2205 O O . GLU B 1 13 ? 11.367 -1.685 -5.707 1 76.44 13 GLU B O 1
ATOM 2210 N N . ALA B 1 14 ? 12.523 -2.789 -4.145 1 72.81 14 ALA B N 1
ATOM 2211 C CA . ALA B 1 14 ? 13.359 -1.634 -3.814 1 72.81 14 ALA B CA 1
ATOM 2212 C C . ALA B 1 14 ? 14.648 -1.633 -4.637 1 72.81 14 ALA B C 1
ATOM 2214 O O . ALA B 1 14 ? 15.336 -0.615 -4.715 1 72.81 14 ALA B O 1
ATOM 2215 N N . SER B 1 15 ? 14.945 -2.756 -5.188 1 74.81 15 SER B N 1
ATOM 2216 C CA . SER B 1 15 ? 16.219 -2.904 -5.879 1 74.81 15 SER B CA 1
ATOM 2217 C C . SER B 1 15 ? 16.25 -2.078 -7.16 1 74.81 15 SER B C 1
ATOM 2219 O O . SER B 1 15 ? 15.289 -2.078 -7.934 1 74.81 15 SER B O 1
ATOM 2221 N N . THR B 1 16 ? 17.359 -1.356 -7.305 1 70.25 16 THR B N 1
ATOM 2222 C CA . THR B 1 16 ? 17.531 -0.544 -8.508 1 70.25 16 THR B CA 1
ATOM 2223 C C . THR B 1 16 ? 18.406 -1.271 -9.531 1 70.25 16 THR B C 1
ATOM 2225 O O . THR B 1 16 ? 18.469 -0.87 -10.695 1 70.25 16 THR B O 1
ATOM 2228 N N . ASP B 1 17 ? 19.125 -2.252 -9.055 1 77.75 17 ASP B N 1
ATOM 2229 C CA . ASP B 1 17 ? 19.984 -3.061 -9.922 1 77.75 17 ASP B CA 1
ATOM 2230 C C . ASP B 1 17 ? 19.5 -4.512 -9.969 1 77.75 17 ASP B C 1
ATOM 2232 O O . ASP B 1 17 ? 19.703 -5.266 -9.008 1 77.75 17 ASP B O 1
ATOM 2236 N N . HIS B 1 18 ? 18.984 -4.859 -11.086 1 79.44 18 HIS B N 1
ATOM 2237 C CA . HIS B 1 18 ? 18.375 -6.176 -11.211 1 79.44 18 HIS B CA 1
ATOM 2238 C C . HIS B 1 18 ? 19.375 -7.203 -11.734 1 79.44 18 HIS B C 1
ATOM 2240 O O . HIS B 1 18 ? 19.031 -8.367 -11.938 1 79.44 18 HIS B O 1
ATOM 2246 N N . SER B 1 19 ? 20.625 -6.75 -11.883 1 82.06 19 SER B N 1
ATOM 2247 C CA . SER B 1 19 ? 21.609 -7.652 -12.461 1 82.06 19 SER B CA 1
ATOM 2248 C C . SER B 1 19 ? 22.422 -8.336 -11.375 1 82.06 19 SER B C 1
ATOM 2250 O O . SER B 1 19 ? 23.25 -9.203 -11.672 1 82.06 19 SER B O 1
ATOM 2252 N N . THR B 1 20 ? 22.203 -8.039 -10.172 1 89.5 20 THR B N 1
ATOM 2253 C CA . THR B 1 20 ? 23.016 -8.578 -9.086 1 89.5 20 THR B CA 1
ATOM 2254 C C . THR B 1 20 ? 22.625 -10.023 -8.789 1 89.5 20 THR B C 1
ATOM 2256 O O . THR B 1 20 ? 21.5 -10.445 -9.086 1 89.5 20 THR B O 1
ATOM 2259 N N . SER B 1 21 ? 23.562 -10.742 -8.195 1 93.12 21 SER B N 1
ATOM 2260 C CA . SER B 1 21 ? 23.312 -12.102 -7.75 1 93.12 21 SER B CA 1
ATOM 2261 C C . SER B 1 21 ? 22.172 -12.148 -6.734 1 93.12 21 SER B C 1
ATOM 2263 O O . SER B 1 21 ? 21.344 -13.062 -6.758 1 93.12 21 SER B O 1
ATOM 2265 N N . ASP B 1 22 ? 22.141 -11.195 -5.879 1 93.25 22 ASP B N 1
ATOM 2266 C CA . ASP B 1 22 ? 21.094 -11.148 -4.859 1 93.25 22 ASP B CA 1
ATOM 2267 C C . ASP B 1 22 ? 19.703 -11.047 -5.496 1 93.25 22 ASP B C 1
ATOM 2269 O O . ASP B 1 22 ? 18.766 -11.711 -5.055 1 93.25 22 ASP B O 1
ATOM 2273 N N . HIS B 1 23 ? 19.641 -10.227 -6.461 1 91.44 23 HIS B N 1
ATOM 2274 C CA . HIS B 1 23 ? 18.359 -10.07 -7.152 1 91.44 23 HIS B CA 1
ATOM 2275 C C . HIS B 1 23 ? 17.938 -11.367 -7.828 1 91.44 23 HIS B C 1
ATOM 2277 O O . HIS B 1 23 ? 16.781 -11.773 -7.719 1 91.44 23 HIS B O 1
ATOM 2283 N N . THR B 1 24 ? 18.891 -11.961 -8.453 1 93 24 THR B N 1
ATOM 2284 C CA . THR B 1 24 ? 18.625 -13.219 -9.148 1 93 24 THR B CA 1
ATOM 2285 C C . THR B 1 24 ? 18.141 -14.289 -8.172 1 93 24 THR B C 1
ATOM 2287 O O . THR B 1 24 ? 17.188 -15 -8.453 1 93 24 THR B O 1
ATOM 2290 N N . ILE B 1 25 ? 18.781 -14.406 -7.086 1 95.25 25 ILE B N 1
ATOM 2291 C CA . ILE B 1 25 ? 18.453 -15.406 -6.078 1 95.25 25 ILE B CA 1
ATOM 2292 C C . ILE B 1 25 ? 17.062 -15.117 -5.512 1 95.25 25 ILE B C 1
ATOM 2294 O O . ILE B 1 25 ? 16.203 -16.016 -5.441 1 95.25 25 ILE B O 1
ATOM 2298 N N . ALA B 1 26 ? 16.828 -13.859 -5.137 1 92.88 26 ALA B N 1
ATOM 2299 C CA . ALA B 1 26 ? 15.555 -13.453 -4.539 1 92.88 26 ALA B CA 1
ATOM 2300 C C . ALA B 1 26 ? 14.391 -13.711 -5.496 1 92.88 26 ALA B C 1
ATOM 2302 O O . ALA B 1 26 ? 13.352 -14.234 -5.094 1 92.88 26 ALA B O 1
ATOM 2303 N N . GLU B 1 27 ? 14.617 -13.383 -6.719 1 90.44 27 GLU B N 1
ATOM 2304 C CA . GLU B 1 27 ? 13.594 -13.578 -7.738 1 90.44 27 GLU B CA 1
ATOM 2305 C C . GLU B 1 27 ? 13.273 -15.062 -7.922 1 90.44 27 GLU B C 1
ATOM 2307 O O . GLU B 1 27 ? 12.109 -15.445 -8.016 1 90.44 27 GLU B O 1
ATOM 2312 N N . TYR B 1 28 ? 14.32 -15.859 -8.016 1 93.44 28 TYR B N 1
ATOM 2313 C CA . TYR B 1 28 ? 14.109 -17.297 -8.195 1 93.44 28 TYR B CA 1
ATOM 2314 C C . TYR B 1 28 ? 13.352 -17.891 -7.016 1 93.44 28 TYR B C 1
ATOM 2316 O O . TYR B 1 28 ? 12.43 -18.688 -7.199 1 93.44 28 TYR B O 1
ATOM 2324 N N . ILE B 1 29 ? 13.766 -17.516 -5.844 1 93.88 29 ILE B N 1
ATOM 2325 C CA . ILE B 1 29 ? 13.141 -18.047 -4.633 1 93.88 29 ILE B CA 1
ATOM 2326 C C . ILE B 1 29 ? 11.648 -17.719 -4.633 1 93.88 29 ILE B C 1
ATOM 2328 O O . ILE B 1 29 ? 10.82 -18.594 -4.375 1 93.88 29 ILE B O 1
ATOM 2332 N N . LEU B 1 30 ? 11.328 -16.5 -4.965 1 89.75 30 LEU B N 1
ATOM 2333 C CA . LEU B 1 30 ? 9.938 -16.078 -4.926 1 89.75 30 LEU B CA 1
ATOM 2334 C C . LEU B 1 30 ? 9.125 -16.781 -6.008 1 89.75 30 LEU B C 1
ATOM 2336 O O . LEU B 1 30 ? 7.949 -17.094 -5.797 1 89.75 30 LEU B O 1
ATOM 2340 N N . ARG B 1 31 ? 9.75 -17.047 -7.098 1 89.56 31 ARG B N 1
ATOM 2341 C CA . ARG B 1 31 ? 9.062 -17.672 -8.219 1 89.56 31 ARG B CA 1
ATOM 2342 C C . ARG B 1 31 ? 8.867 -19.172 -7.98 1 89.56 31 ARG B C 1
ATOM 2344 O O . ARG B 1 31 ? 7.949 -19.781 -8.531 1 89.56 31 ARG B O 1
ATOM 2351 N N . HIS B 1 32 ? 9.758 -19.734 -7.164 1 92.69 32 HIS B N 1
ATOM 2352 C CA . HIS B 1 32 ? 9.766 -21.188 -7.008 1 92.69 32 HIS B CA 1
ATOM 2353 C C . HIS B 1 32 ? 9.672 -21.578 -5.539 1 92.69 32 HIS B C 1
ATOM 2355 O O . HIS B 1 32 ? 10.312 -22.547 -5.109 1 92.69 32 HIS B O 1
ATOM 2361 N N . VAL B 1 33 ? 8.93 -20.797 -4.84 1 92.31 33 VAL B N 1
ATOM 2362 C CA . VAL B 1 33 ? 8.867 -21 -3.398 1 92.31 33 VAL B CA 1
ATOM 2363 C C . VAL B 1 33 ? 8.391 -22.422 -3.1 1 92.31 33 VAL B C 1
ATOM 2365 O O . VAL B 1 33 ? 8.875 -23.062 -2.166 1 92.31 33 VAL B O 1
ATOM 2368 N N . SER B 1 34 ? 7.492 -23.016 -3.861 1 91.94 34 SER B N 1
ATOM 2369 C CA . SER B 1 34 ? 6.918 -24.344 -3.635 1 91.94 34 SER B CA 1
ATOM 2370 C C . SER B 1 34 ? 7.965 -25.438 -3.789 1 91.94 34 SER B C 1
ATOM 2372 O O . SER B 1 34 ? 7.859 -26.5 -3.168 1 91.94 34 SER B O 1
ATOM 2374 N N . GLU B 1 35 ? 8.992 -25.156 -4.484 1 95.5 35 GLU B N 1
ATOM 2375 C CA . GLU B 1 35 ? 9.992 -26.188 -4.805 1 95.5 35 GLU B CA 1
ATOM 2376 C C . GLU B 1 35 ? 11.188 -26.094 -3.859 1 95.5 35 GLU B C 1
ATOM 2378 O O . GLU B 1 35 ? 11.922 -27.078 -3.695 1 95.5 35 GLU B O 1
ATOM 2383 N N . ILE B 1 36 ? 11.297 -24.969 -3.205 1 95.75 36 ILE B N 1
ATOM 2384 C CA . ILE B 1 36 ? 12.5 -24.656 -2.441 1 95.75 36 ILE B CA 1
ATOM 2385 C C . ILE B 1 36 ? 12.711 -25.719 -1.359 1 95.75 36 ILE B C 1
ATOM 2387 O O . ILE B 1 36 ? 13.836 -26.188 -1.146 1 95.75 36 ILE B O 1
ATOM 2391 N N . PRO B 1 37 ? 11.68 -26.156 -0.711 1 96.25 37 PRO B N 1
ATOM 2392 C CA . PRO B 1 37 ? 11.875 -27.109 0.38 1 96.25 37 PRO B CA 1
ATOM 2393 C C . PRO B 1 37 ? 12.5 -28.422 -0.091 1 96.25 37 PRO B C 1
ATOM 2395 O O . PRO B 1 37 ? 13.156 -29.109 0.693 1 96.25 37 PRO B O 1
ATOM 2398 N N . ASN B 1 38 ? 12.398 -28.75 -1.311 1 97.06 38 ASN B N 1
ATOM 2399 C CA . ASN B 1 38 ? 12.883 -30.031 -1.832 1 97.06 38 ASN B CA 1
ATOM 2400 C C . ASN B 1 38 ? 14.195 -29.859 -2.6 1 97.06 38 ASN B C 1
ATOM 2402 O O . ASN B 1 38 ? 14.758 -30.828 -3.102 1 97.06 38 ASN B O 1
ATOM 2406 N N . MET B 1 39 ? 14.641 -28.703 -2.635 1 97.06 39 MET B N 1
ATOM 2407 C CA . MET B 1 39 ? 15.875 -28.438 -3.377 1 97.06 39 MET B CA 1
ATOM 2408 C C . MET B 1 39 ? 17.094 -28.578 -2.473 1 97.06 39 MET B C 1
ATOM 2410 O O . MET B 1 39 ? 17.031 -28.281 -1.28 1 97.06 39 MET B O 1
ATOM 2414 N N . THR B 1 40 ? 18.203 -29.062 -3.088 1 97.19 40 THR B N 1
ATOM 2415 C CA . THR B 1 40 ? 19.5 -28.891 -2.443 1 97.19 40 THR B CA 1
ATOM 2416 C C . THR B 1 40 ? 20.109 -27.531 -2.787 1 97.19 40 THR B C 1
ATOM 2418 O O . THR B 1 40 ? 19.641 -26.859 -3.713 1 97.19 40 THR B O 1
ATOM 2421 N N . ILE B 1 41 ? 21.078 -27.156 -1.952 1 97.56 41 ILE B N 1
ATOM 2422 C CA . ILE B 1 41 ? 21.734 -25.875 -2.215 1 97.56 41 ILE B CA 1
ATOM 2423 C C . ILE B 1 41 ? 22.406 -25.922 -3.588 1 97.56 41 ILE B C 1
ATOM 2425 O O . ILE B 1 41 ? 22.469 -24.891 -4.277 1 97.56 41 ILE B O 1
ATOM 2429 N N . TYR B 1 42 ? 22.781 -27.094 -4.055 1 97.81 42 TYR B N 1
ATOM 2430 C CA . TYR B 1 42 ? 23.406 -27.25 -5.363 1 97.81 42 TYR B CA 1
ATOM 2431 C C . TYR B 1 42 ? 22.391 -27.031 -6.484 1 97.81 42 TYR B C 1
ATOM 2433 O O . TYR B 1 42 ? 22.703 -26.391 -7.488 1 97.81 42 TYR B O 1
ATOM 2441 N N . GLU B 1 43 ? 21.266 -27.531 -6.258 1 97.88 43 GLU B N 1
ATOM 2442 C CA . GLU B 1 43 ? 20.219 -27.359 -7.25 1 97.88 43 GLU B CA 1
ATOM 2443 C C . GLU B 1 43 ? 19.781 -25.906 -7.367 1 97.88 43 GLU B C 1
ATOM 2445 O O . GLU B 1 43 ? 19.578 -25.391 -8.477 1 97.88 43 GLU B O 1
ATOM 2450 N N . LEU B 1 44 ? 19.594 -25.234 -6.207 1 97.56 44 LEU B N 1
ATOM 2451 C CA . LEU B 1 44 ? 19.234 -23.812 -6.227 1 97.56 44 LEU B CA 1
ATOM 2452 C C . LEU B 1 44 ? 20.344 -22.984 -6.891 1 97.56 44 LEU B C 1
ATOM 2454 O O . LEU B 1 44 ? 20.047 -22.094 -7.695 1 97.56 44 LEU B O 1
ATOM 2458 N N . ALA B 1 45 ? 21.594 -23.281 -6.562 1 97.69 45 ALA B N 1
ATOM 2459 C CA . ALA B 1 45 ? 22.734 -22.594 -7.156 1 97.69 45 ALA B CA 1
ATOM 2460 C C . ALA B 1 45 ? 22.766 -22.766 -8.672 1 97.69 45 ALA B C 1
ATOM 2462 O O . ALA B 1 45 ? 22.953 -21.797 -9.414 1 97.69 45 ALA B O 1
ATOM 2463 N N . GLU B 1 46 ? 22.547 -23.953 -9.094 1 97.44 46 GLU B N 1
ATOM 2464 C CA . GLU B 1 46 ? 22.547 -24.25 -10.523 1 97.44 46 GLU B CA 1
ATOM 2465 C C . GLU B 1 46 ? 21.422 -23.516 -11.242 1 97.44 46 GLU B C 1
ATOM 2467 O O . GLU B 1 46 ? 21.625 -22.969 -12.32 1 97.44 46 GLU B O 1
ATOM 2472 N N . ALA B 1 47 ? 20.281 -23.547 -10.609 1 96 47 ALA B N 1
ATOM 2473 C CA . ALA B 1 47 ? 19.109 -22.891 -11.188 1 96 47 ALA B CA 1
ATOM 2474 C C . ALA B 1 47 ? 19.359 -21.391 -11.352 1 96 47 ALA B C 1
ATOM 2476 O O . ALA B 1 47 ? 18.859 -20.781 -12.289 1 96 47 ALA B O 1
ATOM 2477 N N . CYS B 1 48 ? 20.094 -20.812 -10.477 1 96.31 48 CYS B N 1
ATOM 2478 C CA . CYS B 1 48 ? 20.391 -19.391 -10.508 1 96.31 48 CYS B CA 1
ATOM 2479 C C . CYS B 1 48 ? 21.672 -19.125 -11.273 1 96.31 48 CYS B C 1
ATOM 2481 O O . CYS B 1 48 ? 22.094 -17.969 -11.422 1 96.31 48 CYS B O 1
ATOM 2483 N N . HIS B 1 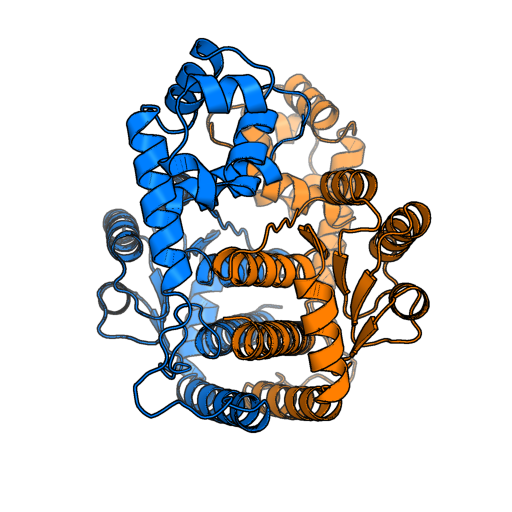49 ? 22.344 -20.156 -11.75 1 97 49 HIS B N 1
ATOM 2484 C CA . HIS B 1 49 ? 23.625 -20.078 -12.43 1 97 49 HIS B CA 1
ATOM 2485 C C . HIS B 1 49 ? 24.672 -19.406 -11.539 1 97 49 HIS B C 1
ATOM 2487 O O . HIS B 1 49 ? 25.359 -18.484 -11.977 1 97 49 HIS B O 1
ATOM 2493 N N . LEU B 1 50 ? 24.594 -19.812 -10.352 1 97.69 50 LEU B N 1
ATOM 2494 C CA . LEU B 1 50 ? 25.516 -19.312 -9.344 1 97.69 50 LEU B CA 1
ATOM 2495 C C . LEU B 1 50 ? 26.172 -20.453 -8.578 1 97.69 50 LEU B C 1
ATOM 2497 O O . LEU B 1 50 ? 25.938 -21.625 -8.883 1 97.69 50 LEU B O 1
ATOM 2501 N N . SER B 1 51 ? 27.094 -20.156 -7.66 1 96.62 51 SER B N 1
ATOM 2502 C CA . SER B 1 51 ? 27.734 -21.172 -6.82 1 96.62 51 SER B CA 1
ATOM 2503 C C . SER B 1 51 ? 26.969 -21.359 -5.512 1 96.62 51 SER B C 1
ATOM 2505 O O . SER B 1 51 ? 26.266 -20.453 -5.051 1 96.62 51 SER B O 1
ATOM 2507 N N . PRO B 1 52 ? 27.141 -22.594 -4.922 1 97.38 52 PRO B N 1
ATOM 2508 C CA . PRO B 1 52 ? 26.547 -22.797 -3.604 1 97.38 52 PRO B CA 1
ATOM 2509 C C . PRO B 1 52 ? 27.031 -21.781 -2.568 1 97.38 52 PRO B C 1
ATOM 2511 O O . PRO B 1 52 ? 26.25 -21.375 -1.694 1 97.38 52 PRO B O 1
ATOM 2514 N N . ALA B 1 53 ? 28.188 -21.391 -2.727 1 96.69 53 ALA B N 1
ATOM 2515 C CA . ALA B 1 53 ? 28.75 -20.391 -1.809 1 96.69 53 ALA B CA 1
ATOM 2516 C C . ALA B 1 53 ? 28.016 -19.062 -1.936 1 96.69 53 ALA B C 1
ATOM 2518 O O . ALA B 1 53 ? 27.781 -18.375 -0.938 1 96.69 53 ALA B O 1
ATOM 2519 N N . THR B 1 54 ? 27.656 -18.688 -3.068 1 97.19 54 THR B N 1
ATOM 2520 C CA . THR B 1 54 ? 26.922 -17.453 -3.32 1 97.19 54 THR B CA 1
ATOM 2521 C C . THR B 1 54 ? 25.531 -17.516 -2.699 1 97.19 54 THR B C 1
ATOM 2523 O O . THR B 1 54 ? 25.047 -16.531 -2.146 1 97.19 54 THR B O 1
ATOM 2526 N N . ILE B 1 55 ? 24.891 -18.656 -2.754 1 97.44 55 ILE B N 1
ATOM 2527 C CA . ILE B 1 55 ? 23.578 -18.844 -2.148 1 97.44 55 ILE B CA 1
ATOM 2528 C C . ILE B 1 55 ? 23.688 -18.703 -0.632 1 97.44 55 ILE B C 1
ATOM 2530 O O . ILE B 1 55 ? 22.859 -18.016 -0.011 1 97.44 55 ILE B O 1
ATOM 2534 N N . SER B 1 56 ? 24.703 -19.375 -0.123 1 96.81 56 SER B N 1
ATOM 2535 C CA . SER B 1 56 ? 24.906 -19.328 1.322 1 96.81 56 SER B CA 1
ATOM 2536 C C . SER B 1 56 ? 25.172 -17.906 1.792 1 96.81 56 SER B C 1
ATOM 2538 O O . SER B 1 56 ? 24.672 -17.484 2.838 1 96.81 56 SER B O 1
ATOM 2540 N N . ARG B 1 57 ? 25.938 -17.203 1.044 1 96.19 57 ARG B N 1
ATOM 2541 C CA . ARG B 1 57 ? 26.234 -15.812 1.392 1 96.19 57 ARG B CA 1
ATOM 2542 C C . ARG B 1 57 ? 24.984 -14.945 1.312 1 96.19 57 ARG B C 1
ATOM 2544 O O . ARG B 1 57 ? 24.797 -14.047 2.133 1 96.19 57 ARG B O 1
ATOM 2551 N N . PHE B 1 58 ? 24.141 -15.195 0.332 1 95.94 58 PHE B N 1
ATOM 2552 C CA . PHE B 1 58 ? 22.891 -14.469 0.21 1 95.94 58 PHE B CA 1
ATOM 2553 C C . PHE B 1 58 ? 22.031 -14.68 1.449 1 95.94 58 PHE B C 1
ATOM 2555 O O . PHE B 1 58 ? 21.516 -13.711 2.025 1 95.94 58 PHE B O 1
ATOM 2562 N N . CYS B 1 59 ? 21.906 -15.922 1.862 1 94.31 59 CYS B N 1
ATOM 2563 C CA . CYS B 1 59 ? 21.094 -16.25 3.025 1 94.31 59 CYS B CA 1
ATOM 2564 C C . CYS B 1 59 ? 21.609 -15.531 4.27 1 94.31 59 CYS B C 1
ATOM 2566 O O . CYS B 1 59 ? 20.828 -14.953 5.027 1 94.31 59 CYS B O 1
ATOM 2568 N N . ARG B 1 60 ? 22.891 -15.555 4.398 1 92.38 60 ARG B N 1
ATOM 2569 C CA . ARG B 1 60 ? 23.516 -14.953 5.566 1 92.38 60 ARG B CA 1
ATOM 2570 C C . ARG B 1 60 ? 23.359 -13.43 5.543 1 92.38 60 ARG B C 1
ATOM 2572 O O . ARG B 1 60 ? 23.047 -12.82 6.566 1 92.38 60 ARG B O 1
ATOM 2579 N N . ARG B 1 61 ? 23.5 -12.875 4.438 1 89 61 ARG B N 1
ATOM 2580 C CA . ARG B 1 61 ? 23.422 -11.43 4.297 1 89 61 ARG B CA 1
ATOM 2581 C C . ARG B 1 61 ? 21.984 -10.938 4.422 1 89 61 ARG B C 1
ATOM 2583 O O . ARG B 1 61 ? 21.734 -9.867 4.988 1 89 61 ARG B O 1
ATOM 2590 N N . PHE B 1 62 ? 21.094 -11.648 3.883 1 86.62 62 PHE B N 1
ATOM 2591 C CA . PHE B 1 62 ? 19.703 -11.203 3.801 1 86.62 62 PHE B CA 1
ATOM 2592 C C . PHE B 1 62 ? 19.031 -11.273 5.164 1 86.62 62 PHE B C 1
ATOM 2594 O O . PHE B 1 62 ? 18.438 -10.297 5.621 1 86.62 62 PHE B O 1
ATOM 2601 N N . GLU B 1 63 ? 19.125 -12.359 5.867 1 86.56 63 GLU B N 1
ATOM 2602 C CA . GLU B 1 63 ? 18.406 -12.492 7.129 1 86.56 63 GLU B CA 1
ATOM 2603 C C . GLU B 1 63 ? 19.219 -13.266 8.156 1 86.56 63 GLU B C 1
ATOM 2605 O O . GLU B 1 63 ? 18.688 -13.719 9.172 1 86.56 63 GLU B O 1
ATOM 2610 N N . SER B 1 64 ? 20.562 -13.422 7.875 1 89.81 64 SER B N 1
ATOM 2611 C CA . SER B 1 64 ? 21.422 -14.18 8.773 1 89.81 64 SER B CA 1
ATOM 2612 C C . SER B 1 64 ? 20.859 -15.578 9.023 1 89.81 64 SER B C 1
ATOM 2614 O O . SER B 1 64 ? 20.734 -16 10.18 1 89.81 64 SER B O 1
ATOM 2616 N N . ILE B 1 65 ? 20.438 -16.234 7.906 1 92.44 65 ILE B N 1
ATOM 2617 C CA . ILE B 1 65 ? 19.906 -17.578 8.016 1 92.44 65 ILE B CA 1
ATOM 2618 C C . ILE B 1 65 ? 20.766 -18.547 7.203 1 92.44 65 ILE B C 1
ATOM 2620 O O . ILE B 1 65 ? 21.562 -18.109 6.359 1 92.44 65 ILE B O 1
ATOM 2624 N N . SER B 1 66 ? 20.641 -19.844 7.473 1 95.06 66 SER B N 1
ATOM 2625 C CA . SER B 1 66 ? 21.234 -20.906 6.664 1 95.06 66 SER B CA 1
ATOM 2626 C C . SER B 1 66 ? 20.297 -21.328 5.531 1 95.06 66 SER B C 1
ATOM 2628 O O . SER B 1 66 ? 19.125 -20.938 5.516 1 95.06 66 SER B O 1
ATOM 2630 N N . PHE B 1 67 ? 20.891 -22.078 4.582 1 96.31 67 PHE B N 1
ATOM 2631 C CA . PHE B 1 67 ? 20.047 -22.625 3.523 1 96.31 67 PHE B CA 1
ATOM 2632 C C . PHE B 1 67 ? 18.984 -23.547 4.098 1 96.31 67 PHE B C 1
ATOM 2634 O O . PHE B 1 67 ? 17.859 -23.578 3.602 1 96.31 67 PHE B O 1
ATOM 2641 N N . LYS B 1 68 ? 19.391 -24.234 5.094 1 96.06 68 LYS B N 1
ATOM 2642 C CA . LYS B 1 68 ? 18.422 -25.094 5.77 1 96.06 68 LYS B CA 1
ATOM 2643 C C . LYS B 1 68 ? 17.25 -24.281 6.305 1 96.06 68 LYS B C 1
ATOM 2645 O O . LYS B 1 68 ? 16.094 -24.688 6.168 1 96.06 68 LYS B O 1
ATOM 2650 N N . GLU B 1 69 ? 17.5 -23.188 6.895 1 95.06 69 GLU B N 1
ATOM 2651 C CA . GLU B 1 69 ? 16.453 -22.312 7.422 1 95.06 69 GLU B CA 1
ATOM 2652 C C . GLU B 1 69 ? 15.633 -21.688 6.297 1 95.06 69 GLU B C 1
ATOM 2654 O O . GLU B 1 69 ? 14.43 -21.469 6.449 1 95.06 69 GLU B O 1
ATOM 2659 N N . LEU B 1 70 ? 16.281 -21.375 5.188 1 95.19 70 LEU B N 1
ATOM 2660 C CA . LEU B 1 70 ? 15.547 -20.891 4.023 1 95.19 70 LEU B CA 1
ATOM 2661 C C . LEU B 1 70 ? 14.484 -21.906 3.598 1 95.19 70 LEU B C 1
ATOM 2663 O O . LEU B 1 70 ? 13.344 -21.516 3.318 1 95.19 70 LEU B O 1
ATOM 2667 N N . LYS B 1 71 ? 14.898 -23.156 3.555 1 95.69 71 LYS B N 1
ATOM 2668 C CA . LYS B 1 71 ? 13.961 -24.219 3.191 1 95.69 71 LYS B CA 1
ATOM 2669 C C . LYS B 1 71 ? 12.797 -24.281 4.18 1 95.69 71 LYS B C 1
ATOM 2671 O O . LYS B 1 71 ? 11.648 -24.516 3.783 1 95.69 71 LYS B O 1
ATOM 2676 N N . GLU B 1 72 ? 13.141 -24.078 5.414 1 94.75 72 GLU B N 1
ATOM 2677 C CA . GLU B 1 72 ? 12.109 -24.078 6.445 1 94.75 72 GLU B CA 1
ATOM 2678 C C . GLU B 1 72 ? 11.133 -22.922 6.262 1 94.75 72 GLU B C 1
ATOM 2680 O O . GLU B 1 72 ? 9.922 -23.094 6.367 1 94.75 72 GLU B O 1
ATOM 2685 N N . HIS B 1 73 ? 11.641 -21.75 5.984 1 92.75 73 HIS B N 1
ATOM 2686 C CA . HIS B 1 73 ? 10.797 -20.594 5.715 1 92.75 73 HIS B CA 1
ATOM 2687 C C . HIS B 1 73 ? 9.898 -20.828 4.508 1 92.75 73 HIS B C 1
ATOM 2689 O O . HIS B 1 73 ? 8.727 -20.438 4.512 1 92.75 73 HIS B O 1
ATOM 2695 N N . ALA B 1 74 ? 10.492 -21.422 3.535 1 93.5 74 ALA B N 1
ATOM 2696 C CA . ALA B 1 74 ? 9.727 -21.719 2.326 1 93.5 74 ALA B CA 1
ATOM 2697 C C . ALA B 1 74 ? 8.602 -22.703 2.617 1 93.5 74 ALA B C 1
ATOM 2699 O O . ALA B 1 74 ? 7.48 -22.531 2.125 1 93.5 74 ALA B O 1
ATOM 2700 N N . SER B 1 75 ? 8.891 -23.719 3.42 1 93.44 75 SER B N 1
ATOM 2701 C CA . SER B 1 75 ? 7.871 -24.703 3.799 1 93.44 75 SER B CA 1
ATOM 2702 C C . SER B 1 75 ? 6.73 -24.031 4.566 1 93.44 75 SER B C 1
ATOM 2704 O O . SER B 1 75 ? 5.559 -24.312 4.309 1 93.44 75 SER B O 1
ATOM 2706 N N . GLU B 1 76 ? 7.117 -23.219 5.441 1 90.38 76 GLU B N 1
ATOM 2707 C CA . GLU B 1 76 ? 6.121 -22.516 6.238 1 90.38 76 GLU B CA 1
ATOM 2708 C C . GLU B 1 76 ? 5.254 -21.609 5.367 1 90.38 76 GLU B C 1
ATOM 2710 O O . GLU B 1 76 ? 4.043 -21.5 5.578 1 90.38 76 GLU B O 1
ATOM 2715 N N . PHE B 1 77 ? 5.867 -20.969 4.461 1 90.19 77 PHE B N 1
ATOM 2716 C CA . PHE B 1 77 ? 5.156 -20.094 3.541 1 90.19 77 PHE B CA 1
ATOM 2717 C C . PHE B 1 77 ? 4.168 -20.875 2.691 1 90.19 77 PHE B C 1
ATOM 2719 O O . PHE B 1 77 ? 3.02 -20.469 2.514 1 90.19 77 PHE B O 1
ATOM 2726 N N . ASN B 1 78 ? 4.621 -21.953 2.248 1 91.12 78 ASN B N 1
ATOM 2727 C CA . ASN B 1 78 ? 3.762 -22.828 1.451 1 91.12 78 ASN B CA 1
ATOM 2728 C C . ASN B 1 78 ? 2.576 -23.344 2.264 1 91.12 78 ASN B C 1
ATOM 2730 O O . ASN B 1 78 ? 1.454 -23.406 1.759 1 91.12 78 ASN B O 1
ATOM 2734 N N . ASP B 1 79 ? 2.85 -23.688 3.467 1 89.62 79 ASP B N 1
ATOM 2735 C CA . ASP B 1 79 ? 1.785 -24.156 4.348 1 89.62 79 ASP B CA 1
ATOM 2736 C C . ASP B 1 79 ? 0.77 -23.047 4.621 1 89.62 79 ASP B C 1
ATOM 2738 O O . ASP B 1 79 ? -0.436 -23.312 4.668 1 89.62 79 ASP B O 1
ATOM 2742 N N . PHE B 1 80 ? 1.321 -21.891 4.824 1 87.25 80 PHE B N 1
ATOM 2743 C CA . PHE B 1 80 ? 0.453 -20.75 5.043 1 87.25 80 PHE B CA 1
ATOM 2744 C C . PHE B 1 80 ? -0.452 -20.516 3.84 1 87.25 80 PHE B C 1
ATOM 2746 O O . PHE B 1 80 ? -1.654 -20.281 3.994 1 87.25 80 PHE B O 1
ATOM 2753 N N . ASN B 1 81 ? 0.092 -20.594 2.668 1 87.75 81 ASN B N 1
ATOM 2754 C CA . ASN B 1 81 ? -0.653 -20.375 1.434 1 87.75 81 ASN B CA 1
ATOM 2755 C C . ASN B 1 81 ? -1.708 -21.453 1.208 1 87.75 81 ASN B C 1
ATOM 2757 O O . ASN B 1 81 ? -2.789 -21.172 0.689 1 87.75 81 ASN B O 1
ATOM 2761 N N . ARG B 1 82 ? -1.432 -22.609 1.628 1 87.81 82 ARG B N 1
ATOM 2762 C CA . ARG B 1 82 ? -2.354 -23.734 1.452 1 87.81 82 ARG B CA 1
ATOM 2763 C C . ARG B 1 82 ? -3.623 -23.531 2.271 1 87.81 82 ARG B C 1
ATOM 2765 O O . ARG B 1 82 ? -4.688 -24.031 1.91 1 87.81 82 ARG B O 1
ATOM 2772 N N . THR B 1 83 ? -3.492 -22.719 3.348 1 90.12 83 THR B N 1
ATOM 2773 C CA . THR B 1 83 ? -4.641 -22.531 4.227 1 90.12 83 THR B CA 1
ATOM 2774 C C . THR B 1 83 ? -5.254 -21.156 4.016 1 90.12 83 THR B C 1
ATOM 2776 O O . THR B 1 83 ? -6.031 -20.672 4.852 1 90.12 83 THR B O 1
ATOM 2779 N N . GLU B 1 84 ? -4.844 -20.484 2.918 1 92.31 84 GLU B N 1
ATOM 2780 C CA . GLU B 1 84 ? -5.402 -19.172 2.594 1 92.31 84 GLU B CA 1
ATOM 2781 C C . GLU B 1 84 ? -6.926 -19.234 2.508 1 92.31 84 GLU B C 1
ATOM 2783 O O . GLU B 1 84 ? -7.613 -18.328 2.988 1 92.31 84 GLU B O 1
ATOM 2788 N N . ILE B 1 85 ? -7.367 -20.312 1.883 1 90.88 85 ILE B N 1
ATOM 2789 C CA . ILE B 1 85 ? -8.797 -20.578 1.813 1 90.88 85 ILE B CA 1
ATOM 2790 C C . ILE B 1 85 ? -9.148 -21.766 2.707 1 90.88 85 ILE B C 1
ATOM 2792 O O . ILE B 1 85 ? -8.562 -22.844 2.58 1 90.88 85 ILE B O 1
ATOM 2796 N N . HIS B 1 86 ? -9.844 -21.562 3.818 1 80.12 86 HIS B N 1
ATOM 2797 C CA . HIS B 1 86 ? -10.203 -22.688 4.676 1 80.12 86 HIS B CA 1
ATOM 2798 C C . HIS B 1 86 ? -11.719 -22.859 4.746 1 80.12 86 HIS B C 1
ATOM 2800 O O . HIS B 1 86 ? -12.438 -21.938 5.129 1 80.12 86 HIS B O 1
ATOM 2806 N N . GLN B 1 87 ? -12.375 -23.422 3.766 1 60.66 87 GLN B N 1
ATOM 2807 C CA . GLN B 1 87 ? -13.82 -23.594 3.678 1 60.66 87 GLN B CA 1
ATOM 2808 C C . GLN B 1 87 ? -14.391 -24.156 4.977 1 60.66 87 GLN B C 1
ATOM 2810 O O . GLN B 1 87 ? -13.852 -25.109 5.531 1 60.66 87 GLN B O 1
ATOM 2815 N N . GLY B 1 88 ? -14.93 -23.328 5.789 1 51.94 88 GLY B N 1
ATOM 2816 C CA . GLY B 1 88 ? -15.703 -23.938 6.863 1 51.94 88 GLY B CA 1
ATOM 2817 C C . GLY B 1 88 ? -16.656 -25.016 6.375 1 51.94 88 GLY B C 1
ATOM 2818 O O . GLY B 1 88 ? -16.891 -25.125 5.172 1 51.94 88 GLY B O 1
ATOM 2819 N N . PRO B 1 89 ? -16.969 -26.047 7.164 1 47.41 89 PRO B N 1
ATOM 2820 C CA . PRO B 1 89 ? -17.859 -27.141 6.793 1 47.41 89 PRO B CA 1
ATOM 2821 C C . PRO B 1 89 ? -18.953 -26.703 5.812 1 47.41 89 PRO B C 1
ATOM 2823 O O . PRO B 1 89 ? -19.344 -27.484 4.938 1 47.41 89 PRO B O 1
ATOM 2826 N N . GLU B 1 90 ? -19.781 -25.812 6.242 1 45.5 90 GLU B N 1
ATOM 2827 C CA . GLU B 1 90 ? -21.047 -25.578 5.547 1 45.5 90 GLU B CA 1
ATOM 2828 C C . GLU B 1 90 ? -20.812 -24.859 4.223 1 45.5 90 GLU B C 1
ATOM 2830 O O . GLU B 1 90 ? -21.766 -24.547 3.506 1 45.5 90 GLU B O 1
ATOM 2835 N N . SER B 1 91 ? -19.641 -24.453 4.004 1 45.44 91 SER B N 1
ATOM 2836 C CA . SER B 1 91 ? -19.516 -23.438 2.967 1 45.44 91 SER B CA 1
ATOM 2837 C C . SER B 1 91 ? -19.375 -24.062 1.586 1 45.44 91 SER B C 1
ATOM 2839 O O . SER B 1 91 ? -18.266 -24.281 1.115 1 45.44 91 SER B O 1
ATOM 2841 N N . ASP B 1 92 ? -19.859 -25.188 1.4 1 41.28 92 ASP B N 1
ATOM 2842 C CA . ASP B 1 92 ? -19.891 -25.672 0.024 1 41.28 92 ASP B CA 1
ATOM 2843 C C . ASP B 1 92 ? -20.109 -24.516 -0.957 1 41.28 92 ASP B C 1
ATOM 2845 O O . ASP B 1 92 ? -20.219 -24.734 -2.164 1 41.28 92 ASP B O 1
ATOM 2849 N N . MET B 1 93 ? -20.969 -23.578 -0.555 1 40.62 93 MET B N 1
ATOM 2850 C CA . MET B 1 93 ? -21.547 -22.75 -1.613 1 40.62 93 MET B CA 1
ATOM 2851 C C . MET B 1 93 ? -20.484 -21.859 -2.244 1 40.62 93 MET B C 1
ATOM 2853 O O . MET B 1 93 ? -19.672 -21.25 -1.536 1 40.62 93 MET B O 1
ATOM 2857 N N . ILE B 1 94 ? -20.062 -22.156 -3.432 1 46.22 94 ILE B N 1
ATOM 2858 C CA . ILE B 1 94 ? -19.5 -21.109 -4.277 1 46.22 94 ILE B CA 1
ATOM 2859 C C . ILE B 1 94 ? -19.938 -19.734 -3.764 1 46.22 94 ILE B C 1
ATOM 2861 O O . ILE B 1 94 ? -21.109 -19.375 -3.848 1 46.22 94 ILE B O 1
ATOM 2865 N N . VAL B 1 95 ? -19.656 -19.328 -2.619 1 47 95 VAL B N 1
ATOM 2866 C CA . VAL B 1 95 ? -20.016 -18.031 -2.051 1 47 95 VAL B CA 1
ATOM 2867 C C . VAL B 1 95 ? -20.125 -17 -3.164 1 47 95 VAL B C 1
ATOM 2869 O O . VAL B 1 95 ? -19.125 -16.641 -3.785 1 47 95 VAL B O 1
ATOM 2872 N N . GLY B 1 96 ? -21.047 -17.109 -3.969 1 48.38 96 GLY B N 1
ATOM 2873 C CA . GLY B 1 96 ? -21.438 -16.25 -5.07 1 48.38 96 GLY B CA 1
ATOM 2874 C C . GLY B 1 96 ? -21.219 -14.773 -4.773 1 48.38 96 GLY B C 1
ATOM 2875 O O . GLY B 1 96 ? -21.078 -14.383 -3.611 1 48.38 96 GLY B O 1
ATOM 2876 N N . LEU B 1 97 ? -20.859 -13.828 -5.875 1 58.56 97 LEU B N 1
ATOM 2877 C CA . LEU B 1 97 ? -20.797 -12.383 -6.051 1 58.56 97 LEU B CA 1
ATOM 2878 C C . LEU B 1 97 ? -21.828 -11.688 -5.156 1 58.56 97 LEU B C 1
ATOM 2880 O O . LEU B 1 97 ? -21.531 -10.641 -4.574 1 58.56 97 LEU B O 1
ATOM 2884 N N . PRO B 1 98 ? -22.984 -12.32 -5.043 1 59.56 98 PRO B N 1
ATOM 2885 C CA . PRO B 1 98 ? -24.062 -11.523 -4.449 1 59.56 98 PRO B CA 1
ATOM 2886 C C . PRO B 1 98 ? -23.906 -11.352 -2.939 1 59.56 98 PRO B C 1
ATOM 2888 O O . PRO B 1 98 ? -24.312 -10.336 -2.385 1 59.56 98 PRO B O 1
ATOM 2891 N N . ASP B 1 99 ? -22.984 -12.094 -2.373 1 87.12 99 ASP B N 1
ATOM 2892 C CA . ASP B 1 99 ? -22.922 -11.984 -0.918 1 87.12 99 ASP B CA 1
ATOM 2893 C C . ASP B 1 99 ? -21.797 -11.039 -0.487 1 87.12 99 ASP B C 1
ATOM 2895 O O . ASP B 1 99 ? -21.859 -10.453 0.596 1 87.12 99 ASP B O 1
ATOM 2899 N N . TYR B 1 100 ? -20.938 -10.703 -1.348 1 94.56 100 TYR B N 1
ATOM 2900 C CA . TYR B 1 100 ? -19.812 -9.867 -0.967 1 94.56 100 TYR B CA 1
ATOM 2901 C C . TYR B 1 100 ? -20.25 -8.43 -0.715 1 94.56 100 TYR B C 1
ATOM 2903 O O . TYR B 1 100 ? -20 -7.871 0.354 1 94.56 100 TYR B O 1
ATOM 2911 N N . PHE B 1 101 ? -21 -7.84 -1.694 1 96.19 101 PHE B N 1
ATOM 2912 C CA . PHE B 1 101 ? -21.375 -6.438 -1.585 1 96.19 101 PHE B CA 1
ATOM 2913 C C . PHE B 1 101 ? -22.375 -6.234 -0.451 1 96.19 101 PHE B C 1
ATOM 2915 O O . PHE B 1 101 ? -22.359 -5.203 0.223 1 96.19 101 PHE B O 1
ATOM 2922 N N . GLU B 1 102 ? -23.188 -7.227 -0.279 1 95.56 102 GLU B N 1
ATOM 2923 C CA . GLU B 1 102 ? -24.109 -7.152 0.851 1 95.56 102 GLU B CA 1
ATOM 2924 C C . GLU B 1 102 ? -23.344 -7.152 2.178 1 95.56 102 GLU B C 1
ATOM 2926 O O . GLU B 1 102 ? -23.703 -6.406 3.096 1 95.56 102 GLU B O 1
ATOM 2931 N N . GLN B 1 103 ? -22.344 -8.023 2.307 1 96.69 103 GLN B N 1
ATOM 2932 C CA . GLN B 1 103 ? -21.547 -8.086 3.523 1 96.69 103 GLN B CA 1
ATOM 2933 C C . GLN B 1 103 ? -20.734 -6.805 3.713 1 96.69 103 GLN B C 1
ATOM 2935 O O . GLN B 1 103 ? -20.562 -6.332 4.84 1 96.69 103 GLN B O 1
ATOM 2940 N N . VAL B 1 104 ? -20.219 -6.242 2.578 1 97.56 104 VAL B N 1
ATOM 2941 C CA . VAL B 1 104 ? -19.5 -4.977 2.643 1 97.56 104 VAL B CA 1
ATOM 2942 C C . VAL B 1 104 ? -20.438 -3.879 3.164 1 97.56 104 VAL B C 1
ATOM 2944 O O . VAL B 1 104 ? -20.062 -3.123 4.066 1 97.56 104 VAL B O 1
ATOM 2947 N N . LYS B 1 105 ? -21.609 -3.83 2.553 1 96.69 105 LYS B N 1
ATOM 2948 C CA . LYS B 1 105 ? -22.578 -2.812 2.961 1 96.69 105 LYS B CA 1
ATOM 2949 C C . LYS B 1 105 ? -22.922 -2.941 4.441 1 96.69 105 LYS B C 1
ATOM 2951 O O . LYS B 1 105 ? -22.969 -1.941 5.16 1 96.69 105 LYS B O 1
ATOM 2956 N N . LYS B 1 106 ? -23.141 -4.148 4.895 1 97.12 106 LYS B N 1
ATOM 2957 C CA . LYS B 1 106 ? -23.469 -4.398 6.297 1 97.12 106 LYS B CA 1
ATOM 2958 C C . LYS B 1 106 ? -22.312 -3.994 7.215 1 97.12 106 LYS B C 1
ATOM 2960 O O . LYS B 1 106 ? -22.531 -3.34 8.234 1 97.12 106 LYS B O 1
ATOM 2965 N N . SER B 1 107 ? -21.141 -4.41 6.867 1 97.75 107 SER B N 1
ATOM 2966 C CA . SER B 1 107 ? -19.969 -4.113 7.684 1 97.75 107 SER B CA 1
ATOM 2967 C C . SER B 1 107 ? -19.703 -2.613 7.734 1 97.75 107 SER B C 1
ATOM 2969 O O . SER B 1 107 ? -19.344 -2.074 8.789 1 97.75 107 SER B O 1
ATOM 2971 N N . LEU B 1 108 ? -19.875 -1.911 6.59 1 97.75 108 LEU B N 1
ATOM 2972 C CA . LEU B 1 108 ? -19.688 -0.465 6.527 1 97.75 108 LEU B CA 1
ATOM 2973 C C . LEU B 1 108 ? -20.734 0.251 7.383 1 97.75 108 LEU B C 1
ATOM 2975 O O . LEU B 1 108 ? -20.422 1.254 8.031 1 97.75 108 LEU B O 1
ATOM 2979 N N . ALA B 1 109 ? -21.938 -0.275 7.371 1 96.88 109 ALA B N 1
ATOM 2980 C CA . ALA B 1 109 ? -23 0.309 8.203 1 96.88 109 ALA B CA 1
ATOM 2981 C C . ALA B 1 109 ? -22.641 0.195 9.68 1 96.88 109 ALA B C 1
ATOM 2983 O O . ALA B 1 109 ? -22.906 1.117 10.461 1 96.88 109 ALA B O 1
ATOM 2984 N N . GLN B 1 110 ? -22.094 -0.914 10.086 1 97.75 110 GLN B N 1
ATOM 2985 C CA . GLN B 1 110 ? -21.656 -1.083 11.461 1 97.75 110 GLN B CA 1
ATOM 2986 C C . GLN B 1 110 ? -20.547 -0.087 11.805 1 97.75 110 GLN B C 1
ATOM 2988 O O . GLN B 1 110 ? -20.578 0.54 12.867 1 97.75 110 GLN B O 1
ATOM 2993 N N . THR B 1 111 ? -19.578 0.063 10.93 1 97.69 111 THR B N 1
ATOM 2994 C CA . THR B 1 111 ? -18.484 1.003 11.133 1 97.69 111 THR B CA 1
ATOM 2995 C C . THR B 1 111 ? -19.016 2.432 11.234 1 97.69 111 THR B C 1
ATOM 2997 O O . THR B 1 111 ? -18.578 3.201 12.094 1 97.69 111 THR B O 1
ATOM 3000 N N . GLU B 1 112 ? -19.953 2.77 10.359 1 95.94 112 GLU B N 1
ATOM 3001 C CA . GLU B 1 112 ? -20.562 4.098 10.383 1 95.94 112 GLU B CA 1
ATOM 3002 C C . GLU B 1 112 ? -21.156 4.41 11.75 1 95.94 112 GLU B C 1
ATOM 3004 O O . GLU B 1 112 ? -20.984 5.516 12.266 1 95.94 112 GLU B O 1
ATOM 3009 N N . LYS B 1 113 ? -21.781 3.424 12.328 1 95.5 113 LYS B N 1
ATOM 3010 C CA . LYS B 1 113 ? -22.406 3.604 13.633 1 95.5 113 LYS B CA 1
ATOM 3011 C C . LYS B 1 113 ? -21.375 3.797 14.734 1 95.5 113 LYS B C 1
ATOM 3013 O O . LYS B 1 113 ? -21.625 4.484 15.719 1 95.5 113 LYS B O 1
ATOM 3018 N N . LEU B 1 114 ? -20.25 3.211 14.523 1 95.88 114 LEU B N 1
ATOM 3019 C CA . LEU B 1 114 ? -19.188 3.256 15.531 1 95.88 114 LEU B CA 1
ATOM 3020 C C . LEU B 1 114 ? -18.422 4.566 15.453 1 95.88 114 LEU B C 1
ATOM 3022 O O . LEU B 1 114 ? -17.844 5.012 16.453 1 95.88 114 LEU B O 1
ATOM 3026 N N . LEU B 1 115 ? -18.375 5.191 14.242 1 94.38 115 LEU B N 1
ATOM 3027 C CA . LEU B 1 115 ? -17.625 6.418 14.023 1 94.38 115 LEU B CA 1
ATOM 3028 C C . LEU B 1 115 ? -18.438 7.641 14.422 1 94.38 115 LEU B C 1
ATOM 3030 O O . LEU B 1 115 ? -19.031 8.297 13.562 1 94.38 115 LEU B O 1
ATOM 3034 N N . GLN B 1 116 ? -18.422 7.934 15.656 1 86.56 116 GLN B N 1
ATOM 3035 C CA . GLN B 1 116 ? -19.141 9.078 16.203 1 86.56 116 GLN B CA 1
ATOM 3036 C C . GLN B 1 116 ? -18.391 10.383 15.945 1 86.56 116 GLN B C 1
ATOM 3038 O O . GLN B 1 116 ? -17.156 10.406 15.961 1 86.56 116 GLN B O 1
ATOM 3043 N N . GLU B 1 117 ? -19.141 11.469 15.883 1 88.69 117 GLU B N 1
ATOM 3044 C CA . GLU B 1 117 ? -18.562 12.781 15.57 1 88.69 117 GLU B CA 1
ATOM 3045 C C . GLU B 1 117 ? -17.562 13.211 16.641 1 88.69 117 GLU B C 1
ATOM 3047 O O . GLU B 1 117 ? -16.516 13.781 16.328 1 88.69 117 GLU B O 1
ATOM 3052 N N . ASP B 1 118 ? -17.875 12.945 17.844 1 92.38 118 ASP B N 1
ATOM 3053 C CA . ASP B 1 118 ? -17.031 13.391 18.938 1 92.38 118 ASP B CA 1
ATOM 3054 C C . ASP B 1 118 ? -15.648 12.75 18.859 1 92.38 118 ASP B C 1
ATOM 3056 O O . ASP B 1 118 ? -14.633 13.43 19.062 1 92.38 118 ASP B O 1
ATOM 3060 N N . ILE B 1 119 ? -15.602 11.453 18.578 1 94.69 119 ILE B N 1
ATOM 3061 C CA . ILE B 1 119 ? -14.328 10.742 18.531 1 94.69 119 ILE B CA 1
ATOM 3062 C C . ILE B 1 119 ? -13.508 11.234 17.344 1 94.69 119 ILE B C 1
ATOM 3064 O O . ILE B 1 119 ? -12.289 11.352 17.422 1 94.69 119 ILE B O 1
ATOM 3068 N N . LEU B 1 120 ? -14.164 11.508 16.234 1 95.5 120 LEU B N 1
ATOM 3069 C CA . LEU B 1 120 ? -13.484 12 15.047 1 95.5 120 LEU B CA 1
ATOM 3070 C C . LEU B 1 120 ? -12.922 13.398 15.281 1 95.5 120 LEU B C 1
ATOM 3072 O O . LEU B 1 120 ? -11.828 13.719 14.805 1 95.5 120 LEU B O 1
ATOM 3076 N N . GLN B 1 121 ? -13.633 14.211 16.016 1 94.62 121 GLN B N 1
ATOM 3077 C CA . GLN B 1 121 ? -13.141 15.547 16.359 1 94.62 121 GLN B CA 1
ATOM 3078 C C . GLN B 1 121 ? -11.914 15.469 17.266 1 94.62 121 GLN B C 1
ATOM 3080 O O . GLN B 1 121 ? -10.938 16.203 17.062 1 94.62 121 GLN B O 1
ATOM 3085 N N . GLN B 1 122 ? -12 14.617 18.219 1 97.31 122 GLN B N 1
ATOM 3086 C CA . GLN B 1 122 ? -10.859 14.422 19.109 1 97.31 122 GLN B CA 1
ATOM 3087 C C . GLN B 1 122 ? -9.641 13.922 18.328 1 97.31 122 GLN B C 1
ATOM 3089 O O . GLN B 1 122 ? -8.523 14.375 18.562 1 97.31 122 GLN B O 1
ATOM 3094 N N . ALA B 1 123 ? -9.859 13.016 17.438 1 98.06 123 ALA B N 1
ATOM 3095 C CA . ALA B 1 123 ? -8.781 12.492 16.625 1 98.06 123 ALA B CA 1
ATOM 3096 C C . ALA B 1 123 ? -8.148 13.594 15.773 1 98.06 123 ALA B C 1
ATOM 3098 O O . ALA B 1 123 ? -6.926 13.672 15.664 1 98.06 123 ALA B O 1
ATOM 3099 N N . ALA B 1 124 ? -9.016 14.414 15.18 1 96.94 124 ALA B N 1
ATOM 3100 C CA . ALA B 1 124 ? -8.531 15.516 14.352 1 96.94 124 ALA B CA 1
ATOM 3101 C C . ALA B 1 124 ? -7.645 16.453 15.164 1 96.94 124 ALA B C 1
ATOM 3103 O O . ALA B 1 124 ? -6.609 16.922 14.672 1 96.94 124 ALA B O 1
ATOM 3104 N N . ILE B 1 125 ? -8.031 16.75 16.359 1 97.56 125 ILE B N 1
ATOM 3105 C CA . ILE B 1 125 ? -7.273 17.641 17.234 1 97.56 125 ILE B CA 1
ATOM 3106 C C . ILE B 1 125 ? -5.918 17 17.562 1 97.56 125 ILE B C 1
ATOM 3108 O O . ILE B 1 125 ? -4.883 17.672 17.453 1 97.56 125 ILE B O 1
ATOM 3112 N N . LEU B 1 126 ? -5.945 15.719 17.891 1 98.25 126 LEU B N 1
ATOM 3113 C CA . LEU B 1 126 ? -4.715 15.008 18.203 1 98.25 126 LEU B CA 1
ATOM 3114 C C . LEU B 1 126 ? -3.76 15.016 17.016 1 98.25 126 LEU B C 1
ATOM 3116 O O . LEU B 1 126 ? -2.557 15.227 17.188 1 98.25 126 LEU B O 1
ATOM 3120 N N . MET B 1 127 ? -4.285 14.766 15.875 1 98.62 127 MET B N 1
ATOM 3121 C CA . MET B 1 127 ? -3.49 14.719 14.648 1 98.62 127 MET B CA 1
ATOM 3122 C C . MET B 1 127 ? -2.939 16.094 14.305 1 98.62 127 MET B C 1
ATOM 3124 O O . MET B 1 127 ? -1.799 16.219 13.852 1 98.62 127 MET B O 1
ATOM 3128 N N . HIS B 1 128 ? -3.764 17.094 14.516 1 97.88 128 HIS B N 1
ATOM 3129 C CA . HIS B 1 128 ? -3.338 18.453 14.227 1 97.88 128 HIS B CA 1
ATOM 3130 C C . HIS B 1 128 ? -2.189 18.875 15.133 1 97.88 128 HIS B C 1
ATOM 3132 O O . HIS B 1 128 ? -1.221 19.484 14.68 1 97.88 128 HIS B O 1
ATOM 3138 N N . ASP B 1 129 ? -2.297 18.547 16.359 1 97.94 129 ASP B N 1
ATOM 3139 C CA . ASP B 1 129 ? -1.358 19.031 17.375 1 97.94 129 ASP B CA 1
ATOM 3140 C C . ASP B 1 129 ? -0.036 18.266 17.312 1 97.94 129 ASP B C 1
ATOM 3142 O O . ASP B 1 129 ? 0.984 18.734 17.812 1 97.94 129 ASP B O 1
ATOM 3146 N N . ALA B 1 130 ? -0.014 17.109 16.688 1 98.25 130 ALA B N 1
ATOM 3147 C CA . ALA B 1 130 ? 1.183 16.281 16.625 1 98.25 130 ALA B CA 1
ATOM 3148 C C . ALA B 1 130 ? 2.219 16.875 15.672 1 98.25 130 ALA B C 1
ATOM 3150 O O . ALA B 1 130 ? 1.868 17.391 14.609 1 98.25 130 ALA B O 1
ATOM 3151 N N . ASN B 1 131 ? 3.498 16.797 16.062 1 95.94 131 ASN B N 1
ATOM 3152 C CA . ASN B 1 131 ? 4.59 17.234 15.203 1 95.94 131 ASN B CA 1
ATOM 3153 C C . ASN B 1 131 ? 4.734 16.328 13.977 1 95.94 131 ASN B C 1
ATOM 3155 O O . ASN B 1 131 ? 5.137 16.781 12.906 1 95.94 131 ASN B O 1
ATOM 3159 N N . LYS B 1 132 ? 4.457 15.102 14.188 1 95.75 132 LYS B N 1
ATOM 3160 C CA . LYS B 1 132 ? 4.59 14.055 13.18 1 95.75 132 LYS B CA 1
ATOM 3161 C C . LYS B 1 132 ? 3.506 13 13.328 1 95.75 132 LYS B C 1
ATOM 3163 O O . LYS B 1 132 ? 3.127 12.648 14.453 1 95.75 132 LYS B O 1
ATOM 3168 N N . LEU B 1 133 ? 2.988 12.578 12.242 1 98.19 133 LEU B N 1
ATOM 3169 C CA . LEU B 1 133 ? 2.092 11.43 12.203 1 98.19 133 LEU B CA 1
ATOM 3170 C C . LEU B 1 133 ? 2.789 10.211 11.602 1 98.19 133 LEU B C 1
ATOM 3172 O O . LEU B 1 133 ? 3.137 10.211 10.422 1 98.19 133 LEU B O 1
ATOM 3176 N N . SER B 1 134 ? 3.055 9.188 12.367 1 97.94 134 SER B N 1
ATOM 3177 C CA . SER B 1 134 ? 3.582 7.93 11.836 1 97.94 134 SER B CA 1
ATOM 3178 C C . SER B 1 134 ? 2.51 6.848 11.812 1 97.94 134 SER B C 1
ATOM 3180 O O . SER B 1 134 ? 1.875 6.57 12.836 1 97.94 134 SER B O 1
ATOM 3182 N N . PHE B 1 135 ? 2.328 6.285 10.656 1 98.56 135 PHE B N 1
ATOM 3183 C CA . PHE B 1 135 ? 1.304 5.266 10.461 1 98.56 135 PHE B CA 1
ATOM 3184 C C . PHE B 1 135 ? 1.918 3.873 10.461 1 98.56 135 PHE B C 1
ATOM 3186 O O . PHE B 1 135 ? 2.871 3.607 9.727 1 98.56 135 PHE B O 1
ATOM 3193 N N . PHE B 1 136 ? 1.332 2.955 11.266 1 98.31 136 PHE B N 1
ATOM 3194 C CA . PHE B 1 136 ? 1.863 1.609 11.453 1 98.31 136 PHE B CA 1
ATOM 3195 C C . PHE B 1 136 ? 0.816 0.56 11.094 1 98.31 136 PHE B C 1
ATOM 3197 O O . PHE B 1 136 ? -0.384 0.797 11.242 1 98.31 136 PHE B O 1
ATOM 3204 N N . GLY B 1 137 ? 1.231 -0.535 10.68 1 96.94 137 GLY B N 1
ATOM 3205 C CA . GLY B 1 137 ? 0.435 -1.705 10.344 1 96.94 137 GLY B CA 1
ATOM 3206 C C . GLY B 1 137 ? 1.251 -2.83 9.742 1 96.94 137 GLY B C 1
ATOM 3207 O O . GLY B 1 137 ? 2.402 -2.629 9.344 1 96.94 137 GLY B O 1
ATOM 3208 N N . VAL B 1 138 ? 0.622 -3.957 9.672 1 94.25 138 VAL B N 1
ATOM 3209 C CA . VAL B 1 138 ? 1.333 -5.121 9.148 1 94.25 138 VAL B CA 1
ATOM 3210 C C . VAL B 1 138 ? 0.625 -5.645 7.902 1 94.25 138 VAL B C 1
ATOM 3212 O O . VAL B 1 138 ? -0.603 -5.77 7.887 1 94.25 138 VAL B O 1
ATOM 3215 N N . THR B 1 139 ? 1.39 -5.953 6.883 1 91.81 139 THR B N 1
ATOM 3216 C CA . THR B 1 139 ? 0.935 -6.551 5.633 1 91.81 139 THR B CA 1
ATOM 3217 C C . THR B 1 139 ? -0.229 -5.758 5.047 1 91.81 139 THR B C 1
ATOM 3219 O O . THR B 1 139 ? -0.041 -4.648 4.547 1 91.81 139 THR B O 1
ATOM 3222 N N . PHE B 1 140 ? -1.498 -6.254 5.223 1 95.31 140 PHE B N 1
ATOM 3223 C CA . PHE B 1 140 ? -2.629 -5.57 4.605 1 95.31 140 PHE B CA 1
ATOM 3224 C C . PHE B 1 140 ? -2.932 -4.266 5.332 1 95.31 140 PHE B C 1
ATOM 3226 O O . PHE B 1 140 ? -3.334 -3.279 4.707 1 95.31 140 PHE B O 1
ATOM 3233 N N . SER B 1 141 ? -2.76 -4.262 6.656 1 97.06 141 SER B N 1
ATOM 3234 C CA . SER B 1 141 ? -2.969 -3.029 7.406 1 97.06 141 SER B CA 1
ATOM 3235 C C . SER B 1 141 ? -1.908 -1.988 7.07 1 97.06 141 SER B C 1
ATOM 3237 O O . SER B 1 141 ? -2.17 -0.785 7.133 1 97.06 141 SER B O 1
ATOM 3239 N N . ASN B 1 142 ? -0.73 -2.473 6.707 1 95.06 142 ASN B N 1
ATOM 3240 C CA . ASN B 1 142 ? 0.292 -1.526 6.273 1 95.06 142 ASN B CA 1
ATOM 3241 C C . ASN B 1 142 ? -0.085 -0.858 4.957 1 95.06 142 ASN B C 1
ATOM 3243 O O . ASN B 1 142 ? 0.237 0.311 4.734 1 95.06 142 ASN B O 1
ATOM 3247 N N . VAL B 1 143 ? -0.742 -1.589 4.102 1 96.12 143 VAL B N 1
ATOM 3248 C CA . VAL B 1 143 ? -1.25 -1.017 2.859 1 96.12 143 VAL B CA 1
ATOM 3249 C C . VAL B 1 143 ? -2.193 0.143 3.17 1 96.12 143 VAL B C 1
ATOM 3251 O O . VAL B 1 143 ? -2.09 1.214 2.568 1 96.12 143 VAL B O 1
ATOM 3254 N N . VAL B 1 144 ? -3.035 -0.007 4.109 1 98.5 144 VAL B N 1
ATOM 3255 C CA . VAL B 1 144 ? -3.949 1.046 4.539 1 98.5 144 VAL B CA 1
ATOM 3256 C C . VAL B 1 144 ? -3.156 2.191 5.168 1 98.5 144 VAL B C 1
ATOM 3258 O O . VAL B 1 144 ? -3.477 3.363 4.957 1 98.5 144 VAL B O 1
ATOM 3261 N N . ALA B 1 145 ? -2.129 1.813 5.918 1 98 145 ALA B N 1
ATOM 3262 C CA . ALA B 1 145 ? -1.272 2.811 6.555 1 98 145 ALA B CA 1
ATOM 3263 C C . ALA B 1 145 ? -0.594 3.697 5.516 1 98 145 ALA B C 1
ATOM 3265 O O . ALA B 1 145 ? -0.501 4.914 5.691 1 98 145 ALA B O 1
ATOM 3266 N N . LYS B 1 146 ? -0.156 3.125 4.469 1 95 146 LYS B N 1
ATOM 3267 C CA . LYS B 1 146 ? 0.487 3.875 3.395 1 95 146 LYS B CA 1
ATOM 3268 C C . LYS B 1 146 ? -0.492 4.848 2.742 1 95 146 LYS B C 1
ATOM 3270 O O . LYS B 1 146 ? -0.132 5.984 2.434 1 95 146 LYS B O 1
ATOM 3275 N N . ASN B 1 147 ? -1.662 4.387 2.492 1 97.44 147 ASN B N 1
ATOM 3276 C CA . ASN B 1 147 ? -2.713 5.258 1.976 1 97.44 147 ASN B CA 1
ATOM 3277 C C .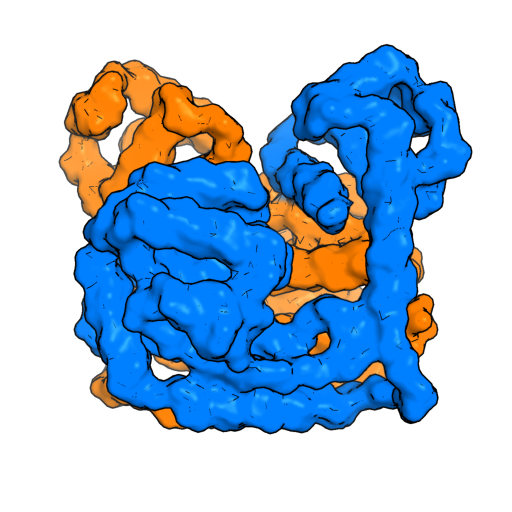 ASN B 1 147 ? -2.914 6.48 2.863 1 97.44 147 ASN B C 1
ATOM 3279 O O . ASN B 1 147 ? -2.926 7.613 2.377 1 97.44 147 ASN B O 1
ATOM 3283 N N . ALA B 1 148 ? -3.006 6.227 4.156 1 98.38 148 ALA B N 1
ATOM 3284 C CA . ALA B 1 148 ? -3.215 7.301 5.125 1 98.38 148 ALA B CA 1
ATOM 3285 C C . ALA B 1 148 ? -2.027 8.258 5.141 1 98.38 148 ALA B C 1
ATOM 3287 O O . ALA B 1 148 ? -2.209 9.477 5.172 1 98.38 148 ALA B O 1
ATOM 3288 N N . GLN B 1 149 ? -0.873 7.688 5.121 1 95.88 149 GLN B N 1
ATOM 3289 C CA . GLN B 1 149 ? 0.346 8.484 5.121 1 95.88 149 GLN B CA 1
ATOM 3290 C C . GLN B 1 149 ? 0.353 9.477 3.961 1 95.88 149 GLN B C 1
ATOM 3292 O O . GLN B 1 149 ? 0.656 10.656 4.148 1 95.88 149 GLN B O 1
ATOM 3297 N N . ILE B 1 150 ? -0.021 9.062 2.783 1 93.38 150 ILE B N 1
ATOM 3298 C CA . ILE B 1 150 ? -0.029 9.914 1.599 1 93.38 150 ILE B CA 1
ATOM 3299 C C . ILE B 1 150 ? -1.091 11 1.751 1 93.38 150 ILE B C 1
ATOM 3301 O O . ILE B 1 150 ? -0.827 12.172 1.491 1 93.38 150 ILE B O 1
ATOM 3305 N N . LYS B 1 151 ? -2.264 10.625 2.186 1 95.88 151 LYS B N 1
ATOM 3306 C CA . LYS B 1 151 ? -3.363 11.578 2.326 1 95.88 151 LYS B CA 1
ATOM 3307 C C . LYS B 1 151 ? -2.992 12.711 3.277 1 95.88 151 LYS B C 1
ATOM 3309 O O . LYS B 1 151 ? -3.201 13.883 2.967 1 95.88 151 LYS B O 1
ATOM 3314 N N . PHE B 1 152 ? -2.42 12.359 4.363 1 96.19 152 PHE B N 1
ATOM 3315 C CA . PHE B 1 152 ? -2.145 13.391 5.363 1 96.19 152 PHE B CA 1
ATOM 3316 C C . PHE B 1 152 ? -0.893 14.18 4.996 1 96.19 152 PHE B C 1
ATOM 3318 O O . PHE B 1 152 ? -0.759 15.344 5.363 1 96.19 152 PHE B O 1
ATOM 3325 N N . MET B 1 153 ? 0.026 13.539 4.258 1 92.19 153 MET B N 1
ATOM 3326 C CA . MET B 1 153 ? 1.134 14.305 3.693 1 92.19 153 MET B CA 1
ATOM 3327 C C . MET B 1 153 ? 0.622 15.398 2.76 1 92.19 153 MET B C 1
ATOM 3329 O O . MET B 1 153 ? 1.128 16.516 2.777 1 92.19 153 MET B O 1
ATOM 3333 N N . ARG B 1 154 ? -0.387 15.055 2.002 1 91.69 154 ARG B N 1
ATOM 3334 C CA . ARG B 1 154 ? -0.955 16.016 1.061 1 91.69 154 ARG B CA 1
ATOM 3335 C C . ARG B 1 154 ? -1.693 17.125 1.795 1 91.69 154 ARG B C 1
ATOM 3337 O O . ARG B 1 154 ? -1.956 18.188 1.222 1 91.69 154 ARG B O 1
ATOM 3344 N N . LEU B 1 155 ? -2.049 16.859 3.043 1 93.5 155 LEU B N 1
ATOM 3345 C CA . LEU B 1 155 ? -2.676 17.891 3.857 1 93.5 155 LEU B CA 1
ATOM 3346 C C . LEU B 1 155 ? -1.623 18.719 4.586 1 93.5 155 LEU B C 1
ATOM 3348 O O . LEU B 1 155 ? -1.958 19.547 5.438 1 93.5 155 LEU B O 1
ATOM 3352 N N . GLY B 1 156 ? -0.376 18.438 4.344 1 89.5 156 GLY B N 1
ATOM 3353 C CA . GLY B 1 156 ? 0.702 19.266 4.855 1 89.5 156 GLY B CA 1
ATOM 3354 C C . GLY B 1 156 ? 1.313 18.734 6.137 1 89.5 156 GLY B C 1
ATOM 3355 O O . GLY B 1 156 ? 2.141 19.406 6.758 1 89.5 156 GLY B O 1
ATOM 3356 N N . LYS B 1 157 ? 0.949 17.547 6.539 1 93.12 157 LYS B N 1
ATOM 3357 C CA . LYS B 1 157 ? 1.508 16.953 7.758 1 93.12 157 LYS B CA 1
ATOM 3358 C C . LYS B 1 157 ? 2.816 16.234 7.465 1 93.12 157 LYS B C 1
ATOM 3360 O O . LYS B 1 157 ? 2.998 15.688 6.375 1 93.12 157 LYS B O 1
ATOM 3365 N N . HIS B 1 158 ? 3.727 16.266 8.414 1 92.12 158 HIS B N 1
ATOM 3366 C CA . HIS B 1 158 ? 4.879 15.375 8.383 1 92.12 158 HIS B CA 1
ATOM 3367 C C . HIS B 1 158 ? 4.48 13.945 8.734 1 92.12 158 HIS B C 1
ATOM 3369 O O . HIS B 1 158 ? 4.016 13.68 9.844 1 92.12 158 HIS B O 1
ATOM 3375 N N . THR B 1 159 ? 4.625 13.062 7.758 1 94.5 159 THR B N 1
ATOM 3376 C CA . THR B 1 159 ? 4.102 11.719 7.957 1 94.5 159 THR B CA 1
ATOM 3377 C C . THR B 1 159 ? 5.164 10.672 7.637 1 94.5 159 THR B C 1
ATOM 3379 O O . THR B 1 159 ? 6.168 10.977 6.992 1 94.5 159 THR B O 1
ATOM 3382 N N . ALA B 1 160 ? 4.988 9.445 8.117 1 92.81 160 ALA B N 1
ATOM 3383 C CA . ALA B 1 160 ? 5.832 8.297 7.789 1 92.81 160 ALA B CA 1
ATOM 3384 C C . ALA B 1 160 ? 5.039 6.992 7.859 1 92.81 160 ALA B C 1
ATOM 3386 O O . ALA B 1 160 ? 4.074 6.887 8.617 1 92.81 160 ALA B O 1
ATOM 3387 N N . SER B 1 161 ? 5.387 6.051 7.047 1 94 161 SER B N 1
ATOM 3388 C CA . SER B 1 161 ? 4.926 4.668 7.094 1 94 161 SER B CA 1
ATOM 3389 C C . SER B 1 161 ? 5.973 3.717 6.531 1 94 161 SER B C 1
ATOM 3391 O O . SER B 1 161 ? 6.465 3.91 5.418 1 94 161 SER B O 1
ATOM 3393 N N . TYR B 1 162 ? 6.285 2.719 7.316 1 89.62 162 TYR B N 1
ATOM 3394 C CA . TYR B 1 162 ? 7.289 1.742 6.898 1 89.62 162 TYR B CA 1
ATOM 3395 C C . TYR B 1 162 ? 6.676 0.353 6.773 1 89.62 162 TYR B C 1
ATOM 3397 O O . TYR B 1 162 ? 5.836 -0.039 7.59 1 89.62 162 TYR B O 1
ATOM 3405 N N . SER B 1 163 ? 7.188 -0.38 5.801 1 87.06 163 SER B N 1
ATOM 3406 C CA . SER B 1 163 ? 6.559 -1.668 5.52 1 87.06 163 SER B CA 1
ATOM 3407 C C . SER B 1 163 ? 7.184 -2.779 6.359 1 87.06 163 SER B C 1
ATOM 3409 O O . SER B 1 163 ? 6.508 -3.752 6.707 1 87.06 163 SER B O 1
ATOM 3411 N N . ASN B 1 164 ? 8.477 -2.65 6.594 1 84.44 164 ASN B N 1
ATOM 3412 C CA . ASN B 1 164 ? 9.102 -3.758 7.305 1 84.44 164 ASN B CA 1
ATOM 3413 C C . ASN B 1 164 ? 9.094 -3.531 8.812 1 84.44 164 ASN B C 1
ATOM 3415 O O . ASN B 1 164 ? 9.164 -2.391 9.273 1 84.44 164 ASN B O 1
ATOM 3419 N N . HIS B 1 165 ? 9.055 -4.613 9.531 1 88.69 165 HIS B N 1
ATOM 3420 C CA . HIS B 1 165 ? 8.945 -4.582 10.984 1 88.69 165 HIS B CA 1
ATOM 3421 C C . HIS B 1 165 ? 10.117 -3.834 11.609 1 88.69 165 HIS B C 1
ATOM 3423 O O . HIS B 1 165 ? 9.938 -3.057 12.547 1 88.69 165 HIS B O 1
ATOM 3429 N N . GLU B 1 166 ? 11.328 -4.086 11.086 1 85.88 166 GLU B N 1
ATOM 3430 C CA . GLU B 1 166 ? 12.523 -3.484 11.656 1 85.88 166 GLU B CA 1
ATOM 3431 C C . GLU B 1 166 ? 12.461 -1.96 11.602 1 85.88 166 GLU B C 1
ATOM 3433 O O . GLU B 1 166 ? 12.688 -1.287 12.609 1 85.88 166 GLU B O 1
ATOM 3438 N N . ASN B 1 167 ? 12.086 -1.406 10.469 1 87.5 167 ASN B N 1
ATOM 3439 C CA . ASN B 1 167 ? 12.008 0.043 10.32 1 87.5 167 ASN B CA 1
ATOM 3440 C C . ASN B 1 167 ? 10.859 0.631 11.133 1 87.5 167 ASN B C 1
ATOM 3442 O O . ASN B 1 167 ? 10.953 1.756 11.625 1 87.5 167 ASN B O 1
ATOM 3446 N N . GLN B 1 168 ? 9.805 -0.15 11.289 1 93.19 168 GLN B N 1
ATOM 3447 C CA . GLN B 1 168 ? 8.703 0.327 12.125 1 93.19 168 GLN B CA 1
ATOM 3448 C C . GLN B 1 168 ? 9.148 0.476 13.578 1 93.19 168 GLN B C 1
ATOM 3450 O O . GLN B 1 168 ? 8.766 1.437 14.25 1 93.19 168 GLN B O 1
ATOM 3455 N N . ILE B 1 169 ? 9.961 -0.462 13.984 1 94.38 169 ILE B N 1
ATOM 3456 C CA . ILE B 1 169 ? 10.453 -0.389 15.359 1 94.38 169 ILE B CA 1
ATOM 3457 C C . ILE B 1 169 ? 11.43 0.774 15.492 1 94.38 169 ILE B C 1
ATOM 3459 O O . ILE B 1 169 ? 11.391 1.515 16.484 1 94.38 169 ILE B O 1
ATOM 3463 N N . ILE B 1 170 ? 12.328 0.922 14.547 1 90.88 170 ILE B N 1
ATOM 3464 C CA . ILE B 1 170 ? 13.25 2.057 14.547 1 90.88 170 ILE B CA 1
ATOM 3465 C C . ILE B 1 170 ? 12.461 3.361 14.617 1 90.88 170 ILE B C 1
ATOM 3467 O O . ILE B 1 170 ? 12.789 4.25 15.406 1 90.88 170 ILE B O 1
ATOM 3471 N N . GLU B 1 171 ? 11.406 3.48 13.812 1 93.38 171 GLU B N 1
ATOM 3472 C CA . GLU B 1 171 ? 10.539 4.656 13.812 1 93.38 171 GLU B CA 1
ATOM 3473 C C . GLU B 1 171 ? 9.891 4.859 15.18 1 93.38 171 GLU B C 1
ATOM 3475 O O . GLU B 1 171 ? 9.891 5.969 15.719 1 93.38 171 GLU B O 1
ATOM 3480 N N . ALA B 1 172 ? 9.344 3.807 15.711 1 97.19 172 ALA B N 1
ATOM 3481 C CA . ALA B 1 172 ? 8.703 3.887 17.016 1 97.19 172 ALA B CA 1
ATOM 3482 C C . ALA B 1 172 ? 9.672 4.391 18.078 1 97.19 172 ALA B C 1
ATOM 3484 O O . ALA B 1 172 ? 9.312 5.215 18.922 1 97.19 172 ALA B O 1
ATOM 3485 N N . ASN B 1 173 ? 10.867 3.91 18 1 95.75 173 ASN B N 1
ATOM 3486 C CA . ASN B 1 173 ? 11.883 4.277 18.984 1 95.75 173 ASN B CA 1
ATOM 3487 C C . ASN B 1 173 ? 12.336 5.723 18.812 1 95.75 173 ASN B C 1
ATOM 3489 O O . ASN B 1 173 ? 12.812 6.348 19.75 1 95.75 173 ASN B O 1
ATOM 3493 N N . ALA B 1 174 ? 12.211 6.219 17.641 1 93 174 ALA B N 1
ATOM 3494 C CA . ALA B 1 174 ? 12.664 7.574 17.344 1 93 174 ALA B CA 1
ATOM 3495 C C . ALA B 1 174 ? 11.586 8.602 17.672 1 93 174 ALA B C 1
ATOM 3497 O O . ALA B 1 174 ? 11.867 9.797 17.766 1 93 174 ALA B O 1
ATOM 3498 N N . MET B 1 175 ? 10.359 8.195 17.828 1 96.69 175 MET B N 1
ATOM 3499 C CA . MET B 1 175 ? 9.242 9.109 18.078 1 96.69 175 MET B CA 1
ATOM 3500 C C . MET B 1 175 ? 9.297 9.656 19.5 1 96.69 175 MET B C 1
ATOM 3502 O O . MET B 1 175 ? 9.867 9.031 20.391 1 96.69 175 MET B O 1
ATOM 3506 N N . ILE B 1 176 ? 8.758 10.883 19.641 1 97.5 176 ILE B N 1
ATOM 3507 C CA . ILE B 1 176 ? 8.727 11.578 20.922 1 97.5 176 ILE B CA 1
ATOM 3508 C C . ILE B 1 176 ? 7.285 11.852 21.328 1 97.5 176 ILE B C 1
ATOM 3510 O O . ILE B 1 176 ? 6.363 11.695 20.531 1 97.5 176 ILE B O 1
ATOM 3514 N N . PRO B 1 177 ? 7.016 12.289 22.594 1 98.31 177 PRO B N 1
ATOM 3515 C CA . PRO B 1 177 ? 5.656 12.414 23.109 1 98.31 177 PRO B CA 1
ATOM 3516 C C . PRO B 1 177 ? 4.812 13.422 22.328 1 98.31 177 PRO B C 1
ATOM 3518 O O . PRO B 1 177 ? 3.582 13.367 22.375 1 98.31 177 PRO B O 1
ATOM 3521 N N . ASP B 1 178 ? 5.465 14.312 21.562 1 98.38 178 ASP B N 1
ATOM 3522 C CA . ASP B 1 178 ? 4.742 15.328 20.812 1 98.38 178 ASP B CA 1
ATOM 3523 C C . ASP B 1 178 ? 4.359 14.812 19.422 1 98.38 178 ASP B C 1
ATOM 3525 O O . ASP B 1 178 ? 3.713 15.516 18.656 1 98.38 178 ASP B O 1
ATOM 3529 N N . ASP B 1 179 ? 4.758 13.57 19.094 1 98.44 179 ASP B N 1
ATOM 3530 C CA . ASP B 1 179 ? 4.336 12.891 17.875 1 98.44 179 ASP B CA 1
ATOM 3531 C C . ASP B 1 179 ? 3.066 12.07 18.109 1 98.44 179 ASP B C 1
ATOM 3533 O O . ASP B 1 179 ? 2.566 12.008 19.234 1 98.44 179 ASP B O 1
ATOM 3537 N N . LEU B 1 180 ? 2.486 11.57 17.094 1 98.94 180 LEU B N 1
ATOM 3538 C CA . LEU B 1 180 ? 1.326 10.695 17.203 1 98.94 180 LEU B CA 1
ATOM 3539 C C . LEU B 1 180 ? 1.521 9.438 16.359 1 98.94 180 LEU B C 1
ATOM 3541 O O . LEU B 1 180 ? 1.827 9.523 15.172 1 98.94 180 LEU B O 1
ATOM 3545 N N . ALA B 1 181 ? 1.441 8.312 17.016 1 98.94 181 ALA B N 1
ATOM 3546 C CA . ALA B 1 181 ? 1.434 7.031 16.297 1 98.94 181 ALA B CA 1
ATOM 3547 C C . ALA B 1 181 ? 0.01 6.602 15.961 1 98.94 181 ALA B C 1
ATOM 3549 O O . ALA B 1 181 ? -0.845 6.508 16.844 1 98.94 181 ALA B O 1
ATOM 3550 N N . ILE B 1 182 ? -0.265 6.422 14.711 1 98.94 182 ILE B N 1
ATOM 3551 C CA . ILE B 1 182 ? -1.524 5.824 14.281 1 98.94 182 ILE B CA 1
ATOM 3552 C C . ILE B 1 182 ? -1.309 4.352 13.945 1 98.94 182 ILE B C 1
ATOM 3554 O O . ILE B 1 182 ? -0.658 4.023 12.953 1 98.94 182 ILE B O 1
ATOM 3558 N N . VAL B 1 183 ? -1.811 3.475 14.797 1 98.94 183 VAL B N 1
ATOM 3559 C CA . VAL B 1 183 ? -1.599 2.041 14.633 1 98.94 183 VAL B CA 1
ATOM 3560 C C . VAL B 1 183 ? -2.873 1.388 14.102 1 98.94 183 VAL B C 1
ATOM 3562 O O . VAL B 1 183 ? -3.924 1.45 14.742 1 98.94 183 VAL B O 1
ATOM 3565 N N . ILE B 1 184 ? -2.754 0.773 12.914 1 98.88 184 ILE B N 1
ATOM 3566 C CA . ILE B 1 184 ? -3.879 0.163 12.219 1 98.88 184 ILE B CA 1
ATOM 3567 C C . ILE B 1 184 ? -3.777 -1.357 12.305 1 98.88 184 ILE B C 1
ATOM 3569 O O . ILE B 1 184 ? -2.852 -1.957 11.75 1 98.88 184 ILE B O 1
ATOM 3573 N N . SER B 1 185 ? -4.652 -1.974 12.992 1 98.31 185 SER B N 1
ATOM 3574 C CA . SER B 1 185 ? -4.703 -3.42 13.172 1 98.31 185 SER B CA 1
ATOM 3575 C C . SER B 1 185 ? -6.098 -3.879 13.594 1 98.31 185 SER B C 1
ATOM 3577 O O . SER B 1 185 ? -6.59 -3.488 14.648 1 98.31 185 SER B O 1
ATOM 3579 N N . SER B 1 186 ? -6.707 -4.73 12.805 1 96.94 186 SER B N 1
ATOM 3580 C CA . SER B 1 186 ? -8.062 -5.172 13.102 1 96.94 186 SER B CA 1
ATOM 3581 C C . SER B 1 186 ? -8.117 -5.945 14.414 1 96.94 186 SER B C 1
ATOM 3583 O O . SER B 1 186 ? -8.945 -5.652 15.281 1 96.94 186 SER B O 1
ATOM 3585 N N . SER B 1 187 ? -7.215 -6.848 14.648 1 95.62 187 SER B N 1
ATOM 3586 C CA . SER B 1 187 ? -7.246 -7.664 15.859 1 95.62 187 SER B CA 1
ATOM 3587 C C . SER B 1 187 ? -6.625 -6.922 17.031 1 95.62 187 SER B C 1
ATOM 3589 O O . SER B 1 187 ? -6.996 -7.16 18.188 1 95.62 187 SER B O 1
ATOM 3591 N N . GLY B 1 188 ? -5.578 -6.191 16.828 1 97.62 188 GLY B N 1
ATOM 3592 C CA . GLY B 1 188 ? -4.883 -5.406 17.844 1 97.62 188 GLY B CA 1
ATOM 3593 C C . GLY B 1 188 ? -4.031 -6.254 18.766 1 97.62 188 GLY B C 1
ATOM 3594 O O . GLY B 1 188 ? -3.52 -5.754 19.781 1 97.62 188 GLY B O 1
ATOM 3595 N N . ASP B 1 189 ? -3.871 -7.582 18.344 1 97.56 189 ASP B N 1
ATOM 3596 C CA . ASP B 1 189 ? -3.25 -8.477 19.328 1 97.56 189 ASP B CA 1
ATOM 3597 C C . ASP B 1 189 ? -2.145 -9.312 18.672 1 97.56 189 ASP B C 1
ATOM 3599 O O . ASP B 1 189 ? -1.636 -10.25 19.281 1 97.56 189 ASP B O 1
ATOM 3603 N N . THR B 1 190 ? -1.809 -9.062 17.391 1 94.94 190 THR B N 1
ATOM 3604 C CA . THR B 1 190 ? -0.728 -9.859 16.828 1 94.94 190 THR B CA 1
ATOM 3605 C C . THR B 1 190 ? 0.574 -9.633 17.594 1 94.94 190 THR B C 1
ATOM 3607 O O . THR B 1 190 ? 0.739 -8.602 18.25 1 94.94 190 THR B O 1
ATOM 3610 N N . ARG B 1 191 ? 1.495 -10.555 17.531 1 95.12 191 ARG B N 1
ATOM 3611 C CA . ARG B 1 191 ? 2.758 -10.477 18.25 1 95.12 191 ARG B CA 1
ATOM 3612 C C . ARG B 1 191 ? 3.494 -9.18 17.938 1 95.12 191 ARG B C 1
ATOM 3614 O O . ARG B 1 191 ? 3.98 -8.5 18.844 1 95.12 191 ARG B O 1
ATOM 3621 N N . PHE B 1 192 ? 3.512 -8.82 16.719 1 95.56 192 PHE B N 1
ATOM 3622 C CA . PHE B 1 192 ? 4.25 -7.621 16.344 1 95.56 192 PHE B CA 1
ATOM 3623 C C . PHE B 1 192 ? 3.547 -6.371 16.859 1 95.56 192 PHE B C 1
ATOM 3625 O O . PHE B 1 192 ? 4.195 -5.441 17.344 1 95.56 192 PHE B O 1
ATOM 3632 N N . ILE B 1 193 ? 2.295 -6.309 16.734 1 98.25 193 ILE B N 1
ATOM 3633 C CA . ILE B 1 193 ? 1.536 -5.137 17.141 1 98.25 193 ILE B CA 1
ATOM 3634 C C . ILE B 1 193 ? 1.683 -4.938 18.656 1 98.25 193 ILE B C 1
ATOM 3636 O O . ILE B 1 193 ? 1.813 -3.809 19.125 1 98.25 193 ILE B O 1
ATOM 3640 N N . VAL B 1 194 ? 1.676 -6.02 19.391 1 98.69 194 VAL B N 1
ATOM 3641 C CA . VAL B 1 194 ? 1.886 -5.941 20.828 1 98.69 194 VAL B CA 1
ATOM 3642 C C . VAL B 1 194 ? 3.271 -5.371 21.109 1 98.69 194 VAL B C 1
ATOM 3644 O O . VAL B 1 194 ? 3.412 -4.441 21.922 1 98.69 194 VAL B O 1
ATOM 3647 N N . LYS B 1 195 ? 4.289 -5.902 20.438 1 98.5 195 LYS B N 1
ATOM 3648 C CA . LYS B 1 195 ? 5.648 -5.406 20.609 1 98.5 195 LYS B CA 1
ATOM 3649 C C . LYS B 1 195 ? 5.742 -3.924 20.25 1 98.5 195 LYS B C 1
ATOM 3651 O O . LYS B 1 195 ? 6.328 -3.139 21 1 98.5 195 LYS B O 1
ATOM 3656 N N . LEU B 1 196 ? 5.18 -3.541 19.125 1 98.56 196 LEU B N 1
ATOM 3657 C CA . LEU B 1 196 ? 5.172 -2.16 18.656 1 98.56 196 LEU B CA 1
ATOM 3658 C C . LEU B 1 196 ? 4.5 -1.244 19.672 1 98.56 196 LEU B C 1
ATOM 3660 O O . LEU B 1 196 ? 5.02 -0.17 19.984 1 98.56 196 LEU B O 1
ATOM 3664 N N . THR B 1 197 ? 3.396 -1.677 20.156 1 98.88 197 THR B N 1
ATOM 3665 C CA . THR B 1 197 ? 2.631 -0.904 21.125 1 98.88 197 THR B CA 1
ATOM 3666 C C . THR B 1 197 ? 3.434 -0.704 22.406 1 98.88 197 THR B C 1
ATOM 3668 O O . THR B 1 197 ? 3.422 0.383 22.984 1 98.88 197 THR B O 1
ATOM 3671 N N . LYS B 1 198 ? 4.109 -1.724 22.828 1 98.75 198 LYS B N 1
ATOM 3672 C CA . LYS B 1 198 ? 4.957 -1.622 24.016 1 98.75 198 LYS B CA 1
ATOM 3673 C C . LYS B 1 198 ? 6.047 -0.571 23.812 1 98.75 198 LYS B C 1
ATOM 3675 O O . LYS B 1 198 ? 6.293 0.246 24.703 1 98.75 198 LYS B O 1
ATOM 3680 N N . GLU B 1 199 ? 6.688 -0.623 22.656 1 98.56 199 GLU B N 1
ATOM 3681 C CA . GLU B 1 199 ? 7.754 0.333 22.375 1 98.56 199 GLU B CA 1
ATOM 3682 C C . GLU B 1 199 ? 7.223 1.765 22.375 1 98.56 199 GLU B C 1
ATOM 3684 O O . GLU B 1 199 ? 7.855 2.666 22.938 1 98.56 199 GLU B O 1
ATOM 3689 N N . LEU B 1 200 ? 6.105 1.996 21.766 1 98.81 200 LEU B N 1
ATOM 3690 C CA . LEU B 1 200 ? 5.496 3.32 21.703 1 98.81 200 LEU B CA 1
ATOM 3691 C C . LEU B 1 200 ? 5.121 3.809 23.094 1 98.81 200 LEU B C 1
ATOM 3693 O O . LEU B 1 200 ? 5.336 4.977 23.438 1 98.81 200 LEU B O 1
ATOM 3697 N N . SER B 1 201 ? 4.566 2.898 23.891 1 98.5 201 SER B N 1
ATOM 3698 C CA . SER B 1 201 ? 4.176 3.236 25.25 1 98.5 201 SER B CA 1
ATOM 3699 C C . SER B 1 201 ? 5.391 3.582 26.109 1 98.5 201 SER B C 1
ATOM 3701 O O . SER B 1 201 ? 5.352 4.527 26.906 1 98.5 201 SER B O 1
ATOM 3703 N N . ARG B 1 202 ? 6.41 2.812 25.906 1 97.62 202 ARG B N 1
ATOM 3704 C CA . ARG B 1 202 ? 7.641 3.062 26.656 1 97.62 202 ARG B CA 1
ATOM 3705 C C . ARG B 1 202 ? 8.172 4.465 26.375 1 97.62 202 ARG B C 1
ATOM 3707 O O . ARG B 1 202 ? 8.711 5.121 27.266 1 97.62 202 ARG B O 1
ATOM 3714 N N . ASN B 1 203 ? 7.977 4.914 25.203 1 97.38 203 ASN B N 1
ATOM 3715 C CA . ASN B 1 203 ? 8.453 6.23 24.781 1 97.38 203 ASN B CA 1
ATOM 3716 C C . ASN B 1 203 ? 7.402 7.309 25.016 1 97.38 203 ASN B C 1
ATOM 3718 O O . ASN B 1 203 ? 7.57 8.453 24.594 1 97.38 203 ASN B O 1
ATOM 3722 N N . GLU B 1 204 ? 6.301 6.93 25.625 1 98.31 204 GLU B N 1
ATOM 3723 C CA . GLU B 1 204 ? 5.203 7.824 25.984 1 98.31 204 GLU B CA 1
ATOM 3724 C C . GLU B 1 204 ? 4.629 8.516 24.75 1 98.31 204 GLU B C 1
ATOM 3726 O O . GLU B 1 204 ? 4.258 9.688 24.812 1 98.31 204 GLU B O 1
ATOM 3731 N N . VAL B 1 205 ? 4.723 7.855 23.609 1 98.75 205 VAL B N 1
ATOM 3732 C CA . VAL B 1 205 ? 4.109 8.352 22.375 1 98.75 205 VAL B CA 1
ATOM 3733 C C . VAL B 1 205 ? 2.609 8.055 22.391 1 98.75 205 VAL B C 1
ATOM 3735 O O . VAL B 1 205 ? 2.203 6.906 22.578 1 98.75 205 VAL B O 1
ATOM 3738 N N . PRO B 1 206 ? 1.749 9.102 22.281 1 98.88 206 PRO B N 1
ATOM 3739 C CA . PRO B 1 206 ? 0.319 8.797 22.203 1 98.88 206 PRO B CA 1
ATOM 3740 C C . PRO B 1 206 ? -0.035 7.949 20.984 1 98.88 206 PRO B C 1
ATOM 3742 O O . PRO B 1 206 ? 0.533 8.141 19.906 1 98.88 206 PRO B O 1
ATOM 3745 N N . ILE B 1 207 ? -0.958 7.023 21.219 1 98.94 207 ILE B N 1
ATOM 3746 C CA . ILE B 1 207 ? -1.372 6.102 20.172 1 98.94 207 ILE B CA 1
ATOM 3747 C C . ILE B 1 207 ? -2.834 6.352 19.812 1 98.94 207 ILE B C 1
ATOM 3749 O O . ILE B 1 207 ? -3.701 6.387 20.688 1 98.94 207 ILE B O 1
ATOM 3753 N N . LEU B 1 208 ? -3.111 6.633 18.578 1 98.94 208 LEU B N 1
ATOM 3754 C CA . LEU B 1 208 ? -4.438 6.508 17.984 1 98.94 208 LEU B CA 1
ATOM 3755 C C . LEU B 1 208 ? -4.602 5.152 17.297 1 98.94 208 LEU B C 1
ATOM 3757 O O . LEU B 1 208 ? -3.951 4.879 16.281 1 98.94 208 LEU B O 1
ATOM 3761 N N . ALA B 1 209 ? -5.445 4.289 17.844 1 98.88 209 ALA B N 1
ATOM 3762 C CA . ALA B 1 209 ? -5.633 2.947 17.297 1 98.88 209 ALA B CA 1
ATOM 3763 C C . ALA B 1 209 ? -6.84 2.893 16.375 1 98.88 209 ALA B C 1
ATOM 3765 O O . ALA B 1 209 ? -7.91 3.416 16.703 1 98.88 209 ALA B O 1
ATOM 3766 N N . ILE B 1 210 ? -6.668 2.371 15.211 1 98.88 210 ILE B N 1
ATOM 3767 C CA . ILE B 1 210 ? -7.777 1.945 14.359 1 98.88 210 ILE B CA 1
ATOM 3768 C C . ILE B 1 210 ? -7.914 0.426 14.414 1 98.88 210 ILE B C 1
ATOM 3770 O O . ILE B 1 210 ? -7.055 -0.298 13.898 1 98.88 210 ILE B O 1
ATOM 3774 N N . THR B 1 211 ? -8.938 -0.066 15.094 1 98.75 211 THR B N 1
ATOM 3775 C CA . THR B 1 211 ? -9.047 -1.493 15.375 1 98.75 211 THR B CA 1
ATOM 3776 C C . THR B 1 211 ? -10.508 -1.902 15.523 1 98.75 211 THR B C 1
ATOM 3778 O O . THR B 1 211 ? -11.375 -1.055 15.734 1 98.75 211 THR B O 1
ATOM 3781 N N . SER B 1 212 ? -10.773 -3.18 15.305 1 98.62 212 SER B N 1
ATOM 3782 C CA . SER B 1 212 ? -12.109 -3.695 15.547 1 98.62 212 SER B CA 1
ATOM 3783 C C . SER B 1 212 ? -12.258 -4.207 16.984 1 98.62 212 SER B C 1
ATOM 3785 O O . SER B 1 212 ? -13.359 -4.547 17.422 1 98.62 212 SER B O 1
ATOM 3787 N N . ASN B 1 213 ? -11.148 -4.215 17.75 1 98.25 213 ASN B N 1
ATOM 3788 C CA . ASN B 1 213 ? -11.125 -4.848 19.062 1 98.25 213 ASN B CA 1
ATOM 3789 C C . ASN B 1 213 ? -10.578 -3.904 20.125 1 98.25 213 ASN B C 1
ATOM 3791 O O . ASN B 1 213 ? -9.414 -4.016 20.516 1 98.25 213 ASN B O 1
ATOM 3795 N N . PRO B 1 214 ? -11.43 -3.104 20.703 1 97.88 214 PRO B N 1
ATOM 3796 C CA . PRO B 1 214 ? -10.984 -2.139 21.719 1 97.88 214 PRO B CA 1
ATOM 3797 C C . PRO B 1 214 ? -10.383 -2.811 22.953 1 97.88 214 PRO B C 1
ATOM 3799 O O . PRO B 1 214 ? -9.633 -2.178 23.688 1 97.88 214 PRO B O 1
ATOM 3802 N N . SER B 1 215 ? -10.68 -4.082 23.156 1 98.38 215 SER B N 1
ATOM 3803 C CA . SER B 1 215 ? -10.203 -4.773 24.344 1 98.38 215 SER B CA 1
ATOM 3804 C C . SER B 1 215 ? -8.844 -5.422 24.109 1 98.38 215 SER B C 1
ATOM 3806 O O . SER B 1 215 ? -8.258 -6.012 25.016 1 98.38 215 SER B O 1
ATOM 3808 N N . SER B 1 216 ? -8.383 -5.371 22.891 1 98.56 216 SER B N 1
ATOM 3809 C CA . SER B 1 216 ? -7.062 -5.906 22.562 1 98.56 216 SER B CA 1
ATOM 3810 C C . SER B 1 216 ? -5.961 -5.16 23.297 1 98.56 216 SER B C 1
ATOM 3812 O O . SER B 1 216 ? -6.215 -4.125 23.922 1 98.56 216 SER B O 1
ATOM 3814 N N . TYR B 1 217 ? -4.75 -5.695 23.25 1 98.81 217 TYR B N 1
ATOM 3815 C CA . TYR B 1 217 ? -3.609 -5.012 23.844 1 98.81 217 TYR B CA 1
ATOM 3816 C C . TYR B 1 217 ? -3.43 -3.619 23.25 1 98.81 217 TYR B C 1
ATOM 3818 O O . TYR B 1 217 ? -3.223 -2.648 23.984 1 98.81 217 TYR B O 1
ATOM 3826 N N . LEU B 1 218 ? -3.523 -3.514 21.953 1 98.81 218 LEU B N 1
ATOM 3827 C CA . LEU B 1 218 ? -3.455 -2.217 21.281 1 98.81 218 LEU B CA 1
ATOM 3828 C C . LEU B 1 218 ? -4.535 -1.278 21.812 1 98.81 218 LEU B C 1
ATOM 3830 O O . LEU B 1 218 ? -4.254 -0.128 22.156 1 98.81 218 LEU B O 1
ATOM 3834 N N . GLY B 1 219 ? -5.785 -1.818 21.859 1 98.69 219 GLY B N 1
ATOM 3835 C CA . GLY B 1 219 ? -6.895 -1.005 22.328 1 98.69 219 GLY B CA 1
ATOM 3836 C C . GLY B 1 219 ? -6.711 -0.5 23.75 1 98.69 219 GLY B C 1
ATOM 3837 O O . GLY B 1 219 ? -6.977 0.669 24.031 1 98.69 219 GLY B O 1
ATOM 3838 N N . GLN B 1 220 ? -6.172 -1.308 24.594 1 98.56 220 GLN B N 1
ATOM 3839 C CA . GLN B 1 220 ? -6.039 -0.991 26 1 98.56 220 GLN B CA 1
ATOM 3840 C C . GLN B 1 220 ? -4.941 0.039 26.234 1 98.56 220 GLN B C 1
ATOM 3842 O O . GLN B 1 220 ? -4.91 0.695 27.281 1 98.56 220 GLN B O 1
ATOM 3847 N N . HIS B 1 221 ? -4.086 0.231 25.297 1 98.75 221 HIS B N 1
ATOM 3848 C CA . HIS B 1 221 ? -2.955 1.129 25.5 1 98.75 221 HIS B CA 1
ATOM 3849 C C . HIS B 1 221 ? -3.049 2.346 24.578 1 98.75 221 HIS B C 1
ATOM 3851 O O . HIS B 1 221 ? -2.121 3.156 24.531 1 98.75 221 HIS B O 1
ATOM 3857 N N . ALA B 1 222 ? -4.133 2.473 23.859 1 98.75 222 ALA B N 1
ATOM 3858 C CA . ALA B 1 222 ? -4.332 3.611 22.969 1 98.75 222 ALA B CA 1
ATOM 3859 C C . ALA B 1 222 ? -4.883 4.812 23.719 1 98.75 222 ALA B C 1
ATOM 3861 O O . ALA B 1 222 ? -5.695 4.66 24.641 1 98.75 222 ALA B O 1
ATOM 3862 N N . LYS B 1 223 ? -4.441 5.98 23.359 1 98.56 223 LYS B N 1
ATOM 3863 C CA . LYS B 1 223 ? -5.02 7.223 23.859 1 98.56 223 LYS B CA 1
ATOM 3864 C C . LYS B 1 223 ? -6.43 7.438 23.312 1 98.56 223 LYS B C 1
ATOM 3866 O O . LYS B 1 223 ? -7.293 7.965 24.016 1 98.56 223 LYS B O 1
ATOM 3871 N N . LEU B 1 224 ? -6.641 7.059 22.125 1 98.5 224 LEU B N 1
ATOM 3872 C CA . LEU B 1 224 ? -7.922 7.152 21.422 1 98.5 224 LEU B CA 1
ATOM 3873 C C . LEU B 1 224 ? -8.117 5.973 20.484 1 98.5 224 LEU B C 1
ATOM 3875 O O . LEU B 1 224 ? -7.156 5.488 19.875 1 98.5 224 LEU B O 1
ATOM 3879 N N . ILE B 1 225 ? -9.359 5.516 20.375 1 98.56 225 ILE B N 1
ATOM 3880 C CA . ILE B 1 225 ? -9.664 4.371 19.516 1 98.56 225 ILE B CA 1
ATOM 3881 C C . ILE B 1 225 ? -10.688 4.773 18.469 1 98.56 225 ILE B C 1
ATOM 3883 O O . ILE B 1 225 ? -11.742 5.324 18.781 1 98.56 225 ILE B O 1
ATOM 3887 N N . ILE B 1 226 ? -10.328 4.578 17.234 1 98.56 226 ILE B N 1
ATOM 3888 C CA . ILE B 1 226 ? -11.273 4.551 16.141 1 98.56 226 ILE B CA 1
ATOM 3889 C C . ILE B 1 226 ? -11.703 3.111 15.859 1 98.56 226 ILE B C 1
ATOM 3891 O O . ILE B 1 226 ? -10.961 2.334 15.258 1 98.56 226 ILE B O 1
ATOM 3895 N N . GLN B 1 227 ? -12.891 2.795 16.328 1 98.38 227 GLN B N 1
ATOM 3896 C CA . GLN B 1 227 ? -13.359 1.414 16.234 1 98.38 227 GLN B CA 1
ATOM 3897 C C . GLN B 1 227 ? -14.078 1.169 14.914 1 98.38 227 GLN B C 1
ATOM 3899 O O . GLN B 1 227 ? -14.852 2.012 14.453 1 98.38 227 GLN B O 1
ATOM 3904 N N . ILE B 1 228 ? -13.781 0.043 14.297 1 98.44 228 ILE B N 1
ATOM 3905 C CA . ILE B 1 228 ? -14.453 -0.367 13.07 1 98.44 228 ILE B CA 1
ATOM 3906 C C . ILE B 1 228 ? -15.164 -1.7 13.289 1 98.44 228 ILE B C 1
ATOM 3908 O O . ILE B 1 228 ? -14.984 -2.34 14.328 1 98.44 228 ILE B O 1
ATOM 3912 N N . SER B 1 229 ? -15.961 -2.055 12.297 1 98.44 229 SER B N 1
ATOM 3913 C CA . SER B 1 229 ? -16.641 -3.348 12.336 1 98.44 229 SER B CA 1
ATOM 3914 C C . SER B 1 229 ? -15.633 -4.492 12.43 1 98.44 229 SER B C 1
ATOM 3916 O O . SER B 1 229 ? -14.586 -4.461 11.773 1 98.44 229 SER B O 1
ATOM 3918 N N . GLY B 1 230 ? -15.969 -5.566 13.242 1 97.44 230 GLY B N 1
ATOM 3919 C CA . GLY B 1 230 ? -15.156 -6.766 13.336 1 97.44 230 GLY B CA 1
ATOM 3920 C C . GLY B 1 230 ? -15.609 -7.871 12.398 1 97.44 230 GLY B C 1
ATOM 3921 O O . GLY B 1 230 ? -15.109 -8.992 12.461 1 97.44 230 GLY B O 1
ATOM 3922 N N . GLN B 1 231 ? -16.578 -7.527 11.516 1 96.44 231 GLN B N 1
ATOM 3923 C CA . GLN B 1 231 ? -17.078 -8.539 10.594 1 96.44 231 GLN B CA 1
ATOM 3924 C C . GLN B 1 231 ? -15.977 -9.008 9.641 1 96.44 231 GLN B C 1
ATOM 3926 O O . GLN B 1 231 ? -15.203 -8.195 9.141 1 96.44 231 GLN B O 1
ATOM 3931 N N . LYS B 1 232 ? -15.945 -10.336 9.445 1 94.5 232 LYS B N 1
ATOM 3932 C CA . LYS B 1 232 ? -14.984 -10.945 8.531 1 94.5 232 LYS B CA 1
ATOM 3933 C C . LYS B 1 232 ? -15.688 -11.797 7.48 1 94.5 232 LYS B C 1
ATOM 3935 O O . LYS B 1 232 ? -16.812 -12.25 7.695 1 94.5 232 LYS B O 1
ATOM 3940 N N . MET B 1 233 ? -15.023 -11.852 6.379 1 92.25 233 MET B N 1
ATOM 3941 C CA . MET B 1 233 ? -15.469 -12.852 5.406 1 92.25 233 MET B CA 1
ATOM 3942 C C . MET B 1 233 ? -15.016 -14.25 5.812 1 92.25 233 MET B C 1
ATOM 3944 O O . MET B 1 233 ? -13.828 -14.484 6.031 1 92.25 233 MET B O 1
ATOM 3948 N N . ASP B 1 234 ? -15.922 -15.172 5.91 1 88.56 234 ASP B N 1
ATOM 3949 C CA . ASP B 1 234 ? -15.602 -16.531 6.336 1 88.56 234 ASP B CA 1
ATOM 3950 C C . ASP B 1 234 ? -14.773 -17.25 5.277 1 88.56 234 ASP B C 1
ATOM 3952 O O . ASP B 1 234 ? -15.016 -17.094 4.078 1 88.56 234 ASP B O 1
ATOM 3956 N N . GLY B 1 235 ? -13.844 -18.016 5.762 1 89.88 235 GLY B N 1
ATOM 3957 C CA . GLY B 1 235 ? -13.148 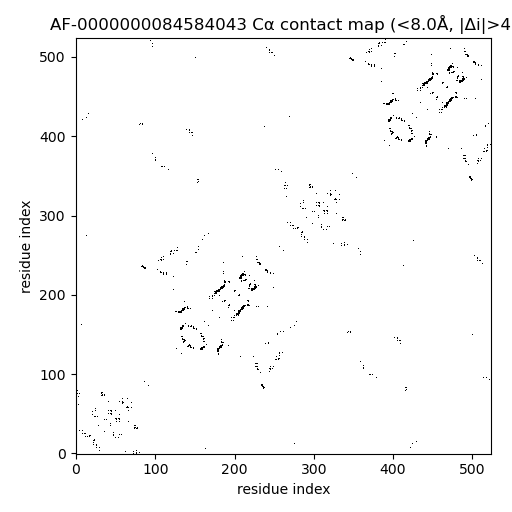-18.953 4.891 1 89.88 235 GLY B CA 1
ATOM 3958 C C . GLY B 1 235 ? -11.906 -18.359 4.258 1 89.88 235 GLY B C 1
ATOM 3959 O O . GLY B 1 235 ? -11.219 -19.031 3.484 1 89.88 235 GLY B O 1
ATOM 3960 N N . TYR B 1 236 ? -11.633 -17.109 4.566 1 92.88 236 TYR B N 1
ATOM 3961 C CA . TYR B 1 236 ? -10.477 -16.469 3.959 1 92.88 236 TYR B CA 1
ATOM 3962 C C . TYR B 1 236 ? -9.555 -15.883 5.02 1 92.88 236 TYR B C 1
ATOM 3964 O O . TYR B 1 236 ? -10.008 -15.211 5.945 1 92.88 236 TYR B O 1
ATOM 3972 N N . LYS B 1 237 ? -8.266 -16.156 4.918 1 92 237 LYS B N 1
ATOM 3973 C CA . LYS B 1 237 ? -7.289 -15.57 5.828 1 92 237 LYS B CA 1
ATOM 3974 C C . LYS B 1 237 ? -7.023 -14.109 5.477 1 92 237 LYS B C 1
ATOM 3976 O O . LYS B 1 237 ? -6.859 -13.266 6.367 1 92 237 LYS B O 1
ATOM 3981 N N . SER B 1 238 ? -6.902 -13.797 4.164 1 94.19 238 SER B N 1
ATOM 3982 C CA . SER B 1 238 ? -6.73 -12.422 3.727 1 94.19 238 SER B CA 1
ATOM 3983 C C . SER B 1 238 ? -7.953 -11.578 4.062 1 94.19 238 SER B C 1
ATOM 3985 O O . SER B 1 238 ? -9.086 -12.023 3.893 1 94.19 238 SER B O 1
ATOM 3987 N N . PRO B 1 239 ? -7.664 -10.375 4.59 1 96.19 239 PRO B N 1
ATOM 3988 C CA . PRO B 1 239 ? -8.805 -9.508 4.906 1 96.19 239 PRO B CA 1
ATOM 3989 C C . PRO B 1 239 ? -9.562 -9.047 3.664 1 96.19 239 PRO B C 1
ATOM 3991 O O . PRO B 1 239 ? -8.945 -8.664 2.668 1 96.19 239 PRO B O 1
ATOM 3994 N N . ILE B 1 240 ? -10.914 -9.125 3.758 1 96.5 240 ILE B N 1
ATOM 3995 C CA . ILE B 1 240 ? -11.773 -8.727 2.643 1 96.5 240 ILE B CA 1
ATOM 3996 C C . ILE B 1 240 ? -12.695 -7.594 3.078 1 96.5 240 ILE B C 1
ATOM 3998 O O . ILE B 1 240 ? -12.688 -6.516 2.482 1 96.5 240 ILE B O 1
ATOM 4002 N N . LEU B 1 241 ? -13.461 -7.789 4.141 1 97.31 241 LEU B N 1
ATOM 4003 C CA . LEU B 1 241 ? -14.344 -6.766 4.68 1 97.31 241 LEU B CA 1
ATOM 4004 C C . LEU B 1 241 ? -13.578 -5.789 5.566 1 97.31 241 LEU B C 1
ATOM 4006 O O . LEU B 1 241 ? -13.789 -4.578 5.488 1 97.31 241 LEU B O 1
ATOM 4010 N N . GLU B 1 242 ? -12.602 -6.32 6.352 1 97.56 242 GLU B N 1
ATOM 4011 C CA . GLU B 1 242 ? -11.844 -5.559 7.336 1 97.56 242 GLU B CA 1
ATOM 4012 C C . GLU B 1 242 ? -11.086 -4.406 6.684 1 97.56 242 GLU B C 1
ATOM 4014 O O . GLU B 1 242 ? -11.086 -3.287 7.199 1 97.56 242 GLU B O 1
ATOM 4019 N N . GLU B 1 243 ? -10.477 -4.672 5.539 1 97.88 243 GLU B N 1
ATOM 4020 C CA . GLU B 1 243 ? -9.648 -3.645 4.914 1 97.88 243 GLU B CA 1
ATOM 4021 C C . GLU B 1 243 ? -10.5 -2.5 4.375 1 97.88 243 GLU B C 1
ATOM 4023 O O . GLU B 1 243 ? -10.07 -1.345 4.371 1 97.88 243 GLU B O 1
ATOM 4028 N N . ILE B 1 244 ? -11.742 -2.795 3.934 1 98.31 244 ILE B N 1
ATOM 4029 C CA . ILE B 1 244 ? -12.664 -1.761 3.482 1 98.31 244 ILE B CA 1
ATOM 4030 C C . ILE B 1 244 ? -13.055 -0.866 4.66 1 98.31 244 ILE B C 1
ATOM 4032 O O . ILE B 1 244 ? -13.102 0.359 4.523 1 98.31 244 ILE B O 1
ATOM 4036 N N . ASN B 1 245 ? -13.305 -1.493 5.789 1 98.5 245 ASN B N 1
ATOM 4037 C CA . ASN B 1 245 ? -13.664 -0.73 6.98 1 98.5 245 ASN B CA 1
ATOM 4038 C C . ASN B 1 245 ? -12.492 0.111 7.484 1 98.5 245 ASN B C 1
ATOM 4040 O O . ASN B 1 245 ? -12.688 1.25 7.91 1 98.5 245 ASN B O 1
ATOM 4044 N N . LEU B 1 246 ? -11.281 -0.486 7.484 1 98.69 246 LEU B N 1
ATOM 4045 C CA . LEU B 1 246 ? -10.094 0.271 7.867 1 98.69 246 LEU B CA 1
ATOM 4046 C C . LEU B 1 246 ? -9.906 1.486 6.965 1 98.69 246 LEU B C 1
ATOM 4048 O O . LEU B 1 246 ? -9.633 2.588 7.449 1 98.69 246 LEU B O 1
ATOM 4052 N N . GLN B 1 247 ? -10.094 1.274 5.68 1 98.5 247 GLN B N 1
ATOM 4053 C CA . GLN B 1 247 ? -9.953 2.367 4.723 1 98.5 247 GLN B CA 1
ATOM 4054 C C . GLN B 1 247 ? -11.016 3.436 4.941 1 98.5 247 GLN B C 1
ATOM 4056 O O . GLN B 1 247 ? -10.742 4.629 4.832 1 98.5 247 GLN B O 1
ATOM 4061 N N . ALA B 1 248 ? -12.25 3.014 5.211 1 97.75 248 ALA B N 1
ATOM 4062 C CA . ALA B 1 248 ? -13.32 3.959 5.492 1 97.75 248 ALA B CA 1
ATOM 4063 C C . ALA B 1 248 ? -12.992 4.816 6.711 1 97.75 248 ALA B C 1
ATOM 4065 O O . ALA B 1 248 ? -13.258 6.023 6.715 1 97.75 248 ALA B O 1
ATOM 4066 N N . ALA B 1 249 ? -12.438 4.195 7.703 1 98.06 249 ALA B N 1
ATOM 4067 C CA . ALA B 1 249 ? -12.047 4.934 8.906 1 98.06 249 ALA B CA 1
ATOM 4068 C C . ALA B 1 249 ? -10.977 5.973 8.586 1 98.06 249 ALA B C 1
ATOM 4070 O O . ALA B 1 249 ? -11.047 7.113 9.047 1 98.06 249 ALA B O 1
ATOM 4071 N N . VAL B 1 250 ? -9.984 5.617 7.789 1 98.44 250 VAL B N 1
ATOM 4072 C CA . VAL B 1 250 ? -8.938 6.539 7.363 1 98.44 250 VAL B CA 1
ATOM 4073 C C . VAL B 1 250 ? -9.555 7.711 6.605 1 98.44 250 VAL B C 1
ATOM 4075 O O . VAL B 1 250 ? -9.195 8.867 6.84 1 98.44 250 VAL B O 1
ATOM 4078 N N . ASN B 1 251 ? -10.492 7.398 5.703 1 97.56 251 ASN B N 1
ATOM 4079 C CA . ASN B 1 251 ? -11.156 8.445 4.93 1 97.56 251 ASN B CA 1
ATOM 4080 C C . ASN B 1 251 ? -11.93 9.398 5.832 1 97.56 251 ASN B C 1
ATOM 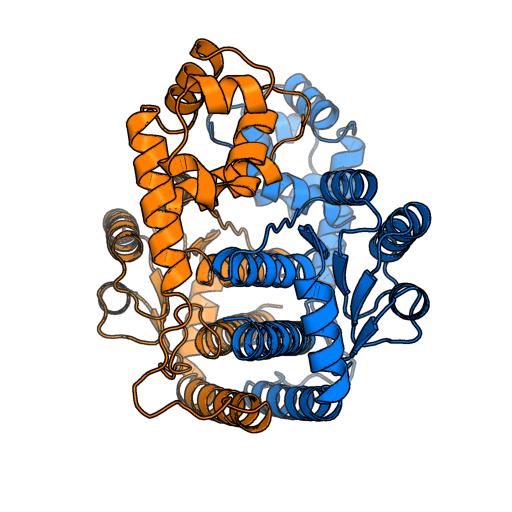4082 O O . ASN B 1 251 ? -11.93 10.609 5.609 1 97.56 251 ASN B O 1
ATOM 4086 N N . MET B 1 252 ? -12.57 8.852 6.824 1 96.69 252 MET B N 1
ATOM 4087 C CA . MET B 1 252 ? -13.328 9.695 7.746 1 96.69 252 MET B CA 1
ATOM 4088 C C . MET B 1 252 ? -12.398 10.617 8.523 1 96.69 252 MET B C 1
ATOM 4090 O O . MET B 1 252 ? -12.711 11.789 8.734 1 96.69 252 MET B O 1
ATOM 4094 N N . LEU B 1 253 ? -11.258 10.062 8.977 1 97.38 253 LEU B N 1
ATOM 4095 C CA . LEU B 1 253 ? -10.273 10.891 9.656 1 97.38 253 LEU B CA 1
ATOM 4096 C C . LEU B 1 253 ? -9.766 11.992 8.734 1 97.38 253 LEU B C 1
ATOM 4098 O O . LEU B 1 253 ? -9.641 13.148 9.148 1 97.38 253 LEU B O 1
ATOM 4102 N N . TYR B 1 254 ? -9.477 11.656 7.504 1 97 254 TYR B N 1
ATOM 4103 C CA . TYR B 1 254 ? -9 12.594 6.492 1 97 254 TYR B CA 1
ATOM 4104 C C . TYR B 1 254 ? -10.008 13.711 6.258 1 97 254 TYR B C 1
ATOM 4106 O O . TYR B 1 254 ? -9.648 14.891 6.223 1 97 254 TYR B O 1
ATOM 4114 N N . LEU B 1 255 ? -11.266 13.336 6.098 1 94.44 255 LEU B N 1
ATOM 4115 C CA . LEU B 1 255 ? -12.328 14.297 5.805 1 94.44 255 LEU B CA 1
ATOM 4116 C C . LEU B 1 255 ? -12.555 15.227 6.988 1 94.44 255 LEU B C 1
ATOM 4118 O O . LEU B 1 255 ? -12.695 16.438 6.812 1 94.44 255 LEU B O 1
ATOM 4122 N N . HIS B 1 256 ? -12.586 14.68 8.195 1 93.56 256 HIS B N 1
ATOM 4123 C CA . HIS B 1 256 ? -12.812 15.5 9.383 1 93.56 256 HIS B CA 1
ATOM 4124 C C . HIS B 1 256 ? -11.641 16.438 9.633 1 93.56 256 HIS B C 1
ATOM 4126 O O . HIS B 1 256 ? -11.836 17.609 9.945 1 93.56 256 HIS B O 1
ATOM 4132 N N . TYR B 1 257 ? -10.453 15.906 9.477 1 95.62 257 TYR B N 1
ATOM 4133 C CA . TYR B 1 257 ? -9.266 16.734 9.656 1 95.62 257 TYR B CA 1
ATOM 4134 C C . TYR B 1 257 ? -9.234 17.875 8.656 1 95.62 257 TYR B C 1
ATOM 4136 O O . TYR B 1 257 ? -9.008 19.031 9.031 1 95.62 257 TYR B O 1
ATOM 4144 N N . SER B 1 258 ? -9.484 17.562 7.391 1 92.88 258 SER B N 1
ATOM 4145 C CA . SER B 1 258 ? -9.422 18.562 6.336 1 92.88 258 SER B CA 1
ATOM 4146 C C . SER B 1 258 ? -10.516 19.609 6.512 1 92.88 258 SER B C 1
ATOM 4148 O O . SER B 1 258 ? -10.297 20.797 6.227 1 92.88 258 SER B O 1
ATOM 4150 N N . GLY B 1 259 ? -11.719 19.172 6.895 1 88 259 GLY B N 1
ATOM 4151 C CA . GLY B 1 259 ? -12.805 20.109 7.133 1 88 259 GLY B CA 1
ATOM 4152 C C . GLY B 1 259 ? -12.508 21.094 8.258 1 88 259 GLY B C 1
ATOM 4153 O O . GLY B 1 259 ? -12.953 22.234 8.211 1 88 259 GLY B O 1
ATOM 4154 N N . ARG B 1 260 ? -11.703 20.672 9.195 1 88.88 260 ARG B N 1
ATOM 4155 C CA . ARG B 1 260 ? -11.445 21.5 10.375 1 88.88 260 ARG B CA 1
ATOM 4156 C C . ARG B 1 260 ? -10.211 22.359 10.172 1 88.88 260 ARG B C 1
ATOM 4158 O O . ARG B 1 260 ? -10.18 23.516 10.617 1 88.88 260 ARG B O 1
ATOM 4165 N N . TYR B 1 261 ? -9.25 21.844 9.445 1 90.5 261 TYR B N 1
ATOM 4166 C CA . TYR B 1 261 ? -7.957 22.516 9.492 1 90.5 261 TYR B CA 1
ATOM 4167 C C . TYR B 1 261 ? -7.531 22.953 8.094 1 90.5 261 TYR B C 1
ATOM 4169 O O . TYR B 1 261 ? -6.508 23.625 7.938 1 90.5 261 TYR B O 1
ATOM 4177 N N . ASN B 1 262 ? -8.203 22.547 7.051 1 81.94 262 ASN B N 1
ATOM 4178 C CA . ASN B 1 262 ? -7.887 22.953 5.68 1 81.94 262 ASN B CA 1
ATOM 4179 C C . ASN B 1 262 ? -9.094 23.562 4.98 1 81.94 262 ASN B C 1
ATOM 4181 O O . ASN B 1 262 ? -8.961 24.531 4.234 1 81.94 262 ASN B O 1
#

Nearest PDB structures (foldseek):
  4ivn-assembly1_A  TM=6.392E-01  e=2.683E-14  Vibrio vulnificus YJ016
  7en6-assembly1_A  TM=9.470E-01  e=9.460E-11  Escherichia coli
  7en7-assembly1_A  TM=9.471E-01  e=2.495E-10  Escherichia coli K-12
  7en6-assembly1_C  TM=9.100E-01  e=2.141E-10  Escherichia coli
  7en6-assembly1_D  TM=9.045E-01  e=3.061E-10  Escherichia coli

InterPro domains:
  IPR000281 Helix-turn-helix protein RpiR [PF01418] (18-72)
  IPR000281 Helix-turn-helix protein RpiR [PS51071] (5-81)
  IPR001347 SIS domain [PF01380] (127-255)
  IPR001347 SIS domain [PS51464] (123-262)
  IPR009057 Homedomain-like superfamily [SSF46689] (14-74)
  IPR035472 RpiR-like, SIS domain [cd05013] (120-255)
  IPR036388 Winged helix-like DNA-binding domain superfamily [G3DSA:1.10.10.10] (6-77)
  IPR046348 SIS domain superfamily [SSF53697] (99-258)
  IPR047640 HTH-type transcriptional regulator RpiR-like [PTHR30514] (19-257)